Protein AF-0000000072553373 (afdb_homodimer)

Sequence (408 aa):
MIYSSAPILDRRQLHLEQRWLKSAFVNSHNTPPSVLRQEPSKDVDAAWEYLHRNGRVFLITAEEVRRLGKNPKTAVIAPEAWRMGSNKYLAIGQGQHDVYCLDRLRKFAYADYYFENKTAEVELETLRCLHMLLQTLRCKWSVNLYTAFWVEGFETAAVDFNVSRKCQVDNHVLSRHHKELFTREQFESLQAPVDARRRPADIYMIYSSAPILDRRQLHLEQRWLKSAFVNSHNTPPSVLRQEPSKDVDAAWEYLHRNGRVFLITAEEVRRLGKNPKTAVIAPEAWRMGSNKYLAIGQGQHDVYCLDRLRKFAYADYYFENKTAEVELETLRCLHMLLQTLRCKWSVNLYTAFWVEGFETAAVDFNVSRKCQVDNHVLSRHHKELFTREQFESLQAPVDARRRPADIY

Foldseek 3Di:
DPPPLQVCVVVFDKDKDKDWDDDDPDQVPPVNGDLCPDPDDPVNVVVLCLQLVQFWKAWDAQVNCVSVVHHLQQFDWDDVVLVPDGRIGIDTDPRSLLSVLVVLVVCVVVCVVNPPDDDPVSVVSNVVSVVVNVVVCVVVPDPDDWDWDDDPPDPDIDIDPGDMDTDTDGPCVSVVDPPRTDHPVNVVPDDADPPRDDDDPVVD/DPPPLQVCVVVFDKDKDKDWDDDDPDQVPPVNGDLCPDPDDPVNVVVLCLQLVQFWKFWDAQVNCVSVVHHLQQFDWDDVVLVPDGRIGIDTDPRSLLSVLVVLVVCVVVCVVNPPDDDPVSVVSNVVSVVVNVVVCVVVPDPDDWDWDDDPPDPDIDIDPGDMDTDTDGPCVSPVDPPRTDHPVNVVPDDADPPRDDDDPVVD

Nearest PDB structures (foldseek):
  7spu-assembly1_0  TM=4.217E-01  e=8.726E-01  Lederbergvirus Sf6
  5gai-assembly1_R  TM=3.209E-01  e=5.413E-01  Lederbergvirus P22
  4v4k-assembly2_Y  TM=3.561E-01  e=2.713E+00  Lederbergvirus P22
  8iy5-assembly1_R  TM=2.972E-01  e=7.944E+00  Homo sapiens
  7spu-assembly1_0  TM=4.215E-01  e=8.703E-01  Lederbergvirus Sf6

Organism: Hypocrea jecorina (strain QM6a) (NCBI:txid431241)

Secondary structure (DSSP, 8-state):
------GGGGG--EEEEEEEE---SSGGGSSSPPGGGSPS-HHHHHHHHHHHTTT-EEEE-HHHHHHTT--GGGBPBPPGGG-S-TT-EEEEEHHHHHHHHHHHHHHHHTHHHH-SS--HHHHHHHHHHHHHHHHHHHHB----EEEEEEETT-SS-EEE--EEEEEEEEHHHHHS-GGGPBPHHHHHH----TT--EE-GGG-/------GGGGG--EEEEEEEE---SSGGGSSSPPGGGSPS-HHHHHHHHHHHTTT-EEEE-HHHHHHTT--GGGBPBPPGGG-S-TT-EEEEEHHHHHHHHHHHHHHHHTHHHH-SS--HHHHHHHHHHHHHHHHHHHHB----EEEEEEETT-SS-EEE--EEEEEEEEHHHHHS-GGG-B-HHHHHH----TT--EE-GGG-

Solvent-accessible surface area (backbone atoms only — not comparable to full-atom values): 22510 Å² total; per-residue (Å²): 95,81,74,63,68,44,61,59,50,80,81,46,65,72,43,79,42,80,41,80,45,79,52,23,56,43,55,81,41,26,89,72,55,55,62,85,72,50,71,93,44,71,67,35,51,50,56,53,39,64,70,13,51,71,42,43,33,41,73,39,46,54,69,45,38,41,54,62,74,43,59,57,82,44,40,38,63,51,56,64,89,68,70,75,50,81,75,22,26,43,27,31,44,42,34,26,35,50,47,41,32,50,49,47,49,53,43,46,65,41,32,81,78,72,32,93,73,81,47,70,64,59,50,42,50,44,50,36,30,51,50,50,50,50,51,49,50,56,30,58,46,46,76,44,73,30,41,28,25,39,35,50,92,50,68,36,62,40,74,45,59,62,41,69,42,79,19,42,38,52,67,47,76,75,54,58,68,64,88,69,50,46,47,57,66,56,51,63,62,38,64,71,57,95,83,54,55,57,40,67,54,63,65,58,88,86,72,64,70,42,58,60,48,79,79,46,65,73,42,79,40,82,40,79,44,77,53,24,56,44,57,81,41,25,87,72,54,55,63,85,72,51,71,93,45,71,67,33,51,50,55,54,38,65,70,13,51,71,43,42,34,40,74,40,46,53,69,46,36,42,55,62,74,44,60,56,82,45,39,37,61,51,56,65,87,66,70,76,50,81,74,23,27,41,28,30,43,42,33,25,36,50,47,40,34,51,49,47,50,54,42,48,65,41,32,82,79,72,34,93,73,80,46,71,65,57,48,43,50,44,50,37,30,52,50,49,49,50,52,50,48,55,30,58,46,45,76,42,72,32,42,27,26,38,35,49,94,52,67,38,62,38,74,45,58,62,41,68,42,79,19,41,39,52,67,46,78,76,54,59,6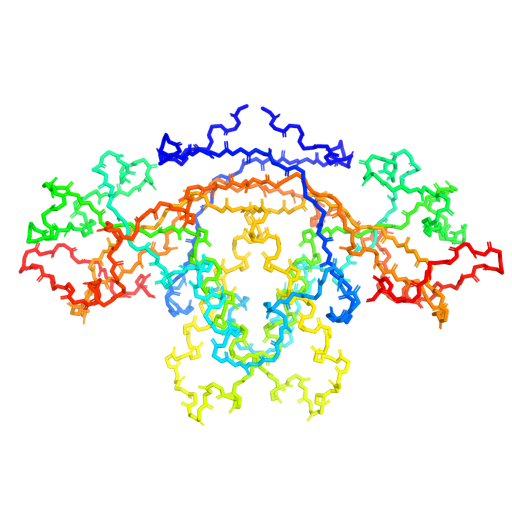9,67,88,66,50,43,48,59,66,55,52,64,64,37,66,70,56,93,83,54,56,57,39,68,53,62,66,57

Radius of gyration: 22.36 Å; Cα contacts (8 Å, |Δi|>4): 679; chains: 2; bounding box: 48×75×49 Å

InterPro domains:
  IPR021765 Mycotoxin biosynthesis protein UstYa-like [PF11807] (3-168)
  IPR021765 Mycotoxin biosynthesis protein UstYa-like [PTHR33365] (28-168)

Structure (mmCIF, N/CA/C/O backbone):
data_AF-0000000072553373-model_v1
#
loop_
_entity.id
_entity.type
_entity.pdbx_description
1 polymer 'Predicted protein'
#
loop_
_atom_site.group_PDB
_atom_site.id
_atom_site.type_symbol
_atom_site.label_atom_id
_atom_site.label_alt_id
_atom_site.label_comp_id
_atom_site.label_asym_id
_atom_site.label_entity_id
_atom_site.label_seq_id
_atom_site.pdbx_PDB_ins_code
_atom_site.Cartn_x
_atom_site.Cartn_y
_atom_site.Cartn_z
_atom_site.occupancy
_atom_site.B_iso_or_equiv
_atom_site.auth_seq_id
_atom_site.auth_comp_id
_atom_site.auth_asym_id
_atom_site.auth_atom_id
_atom_site.pdbx_PDB_model_num
ATOM 1 N N . MET A 1 1 ? 24.016 1.771 -4.105 1 21.23 1 MET A N 1
ATOM 2 C CA . MET A 1 1 ? 23.422 0.817 -5.031 1 21.23 1 MET A CA 1
ATOM 3 C C . MET A 1 1 ? 22.609 -0.238 -4.277 1 21.23 1 MET A C 1
ATOM 5 O O . MET A 1 1 ? 23.188 -1.167 -3.703 1 21.23 1 MET A O 1
ATOM 9 N N . ILE A 1 2 ? 21.656 0.068 -3.549 1 29.19 2 ILE A N 1
ATOM 10 C CA . ILE A 1 2 ? 21.031 -0.95 -2.715 1 29.19 2 ILE A CA 1
ATOM 11 C C . ILE A 1 2 ? 20.656 -2.158 -3.572 1 29.19 2 ILE A C 1
ATOM 13 O O . ILE A 1 2 ? 19.828 -2.053 -4.473 1 29.19 2 ILE A O 1
ATOM 17 N N . TYR A 1 3 ? 21.609 -2.955 -3.783 1 31.75 3 TYR A N 1
ATOM 18 C CA . TYR A 1 3 ? 21.547 -4.238 -4.469 1 31.75 3 TYR A CA 1
ATOM 19 C C . TYR A 1 3 ? 20.406 -5.09 -3.936 1 31.75 3 TYR A C 1
ATOM 21 O O . TYR A 1 3 ? 20.469 -5.586 -2.807 1 31.75 3 TYR A O 1
ATOM 29 N N . SER A 1 4 ? 19.219 -4.621 -4.039 1 37.91 4 SER A N 1
ATOM 30 C CA . SER A 1 4 ? 18.125 -5.52 -3.678 1 37.91 4 SER A CA 1
ATOM 31 C C . SER A 1 4 ? 18.328 -6.898 -4.293 1 37.91 4 SER A C 1
ATOM 33 O O . SER A 1 4 ? 18.75 -7.02 -5.445 1 37.91 4 SER A O 1
ATOM 35 N N . SER A 1 5 ? 18.609 -7.797 -3.436 1 40.22 5 SER A N 1
ATOM 36 C CA . SER A 1 5 ? 18.656 -9.227 -3.723 1 40.22 5 SER A CA 1
ATOM 37 C C . SER A 1 5 ? 17.547 -9.641 -4.676 1 40.22 5 SER A C 1
ATOM 39 O O . SER A 1 5 ? 17.297 -10.836 -4.859 1 40.22 5 SER A O 1
ATOM 41 N N . ALA A 1 6 ? 16.812 -8.695 -5.152 1 46.69 6 ALA A N 1
ATOM 42 C CA . ALA A 1 6 ? 15.773 -9.312 -5.977 1 46.69 6 ALA A CA 1
ATOM 43 C C . ALA A 1 6 ? 16.344 -9.789 -7.309 1 46.69 6 ALA A C 1
ATOM 45 O O . ALA A 1 6 ? 16.891 -9 -8.078 1 46.69 6 ALA A O 1
ATOM 46 N N . PRO A 1 7 ? 16.609 -11.078 -7.5 1 42.53 7 PRO A N 1
ATOM 47 C CA . PRO A 1 7 ? 17.172 -11.758 -8.664 1 42.53 7 PRO A CA 1
ATOM 48 C C . PRO A 1 7 ? 16.688 -11.18 -9.984 1 42.53 7 PRO A C 1
ATOM 50 O O . PRO A 1 7 ? 17.422 -11.188 -10.977 1 42.53 7 PRO A O 1
ATOM 53 N N . ILE A 1 8 ? 15.383 -10.922 -10.109 1 50.03 8 ILE A N 1
ATOM 54 C CA . ILE A 1 8 ? 14.922 -10.664 -11.469 1 50.03 8 ILE A CA 1
ATOM 55 C C . ILE A 1 8 ? 15.289 -9.242 -11.883 1 50.03 8 ILE A C 1
ATOM 57 O O . ILE A 1 8 ? 14.914 -8.781 -12.961 1 50.03 8 ILE A O 1
ATOM 61 N N . LEU A 1 9 ? 16.016 -8.609 -11.031 1 51.38 9 LEU A N 1
ATOM 62 C CA . LEU A 1 9 ? 16.391 -7.234 -11.352 1 51.38 9 LEU A CA 1
ATOM 63 C C . LEU A 1 9 ? 17.109 -7.164 -12.695 1 51.38 9 LEU A C 1
ATOM 65 O O . LEU A 1 9 ? 17.016 -6.16 -13.406 1 51.38 9 LEU A O 1
ATOM 69 N N . ASP A 1 10 ? 17.719 -8.289 -12.953 1 51.12 10 ASP A N 1
ATOM 70 C CA . ASP A 1 10 ? 18.484 -8.164 -14.188 1 51.12 10 ASP A CA 1
ATOM 71 C C . ASP A 1 10 ? 17.562 -8.008 -15.398 1 51.12 10 ASP A C 1
ATOM 73 O O . ASP A 1 10 ? 17.938 -7.398 -16.406 1 51.12 10 ASP A O 1
ATOM 77 N N . ARG A 1 11 ? 16.359 -8.539 -15.219 1 55.41 11 ARG A N 1
ATOM 78 C CA . ARG A 1 11 ? 15.461 -8.453 -16.359 1 55.41 11 ARG A CA 1
ATOM 79 C C . ARG A 1 11 ? 14.617 -7.188 -16.297 1 55.41 11 ARG A C 1
ATOM 81 O O . ARG A 1 11 ? 13.922 -6.844 -17.266 1 55.41 11 ARG A O 1
ATOM 88 N N . ARG A 1 12 ? 14.914 -6.508 -15.203 1 60.59 12 ARG A N 1
ATOM 89 C CA . ARG A 1 12 ? 14.055 -5.344 -15.031 1 60.59 12 ARG A CA 1
ATOM 90 C C . ARG A 1 12 ? 14.82 -4.051 -15.305 1 60.59 12 ARG A C 1
ATOM 92 O O . ARG A 1 12 ? 16.031 -3.988 -15.102 1 60.59 12 ARG A O 1
ATOM 99 N N . GLN A 1 13 ? 14.148 -3.27 -16.125 1 64.5 13 GLN A N 1
ATOM 100 C CA . GLN A 1 13 ? 14.656 -1.93 -16.391 1 64.5 13 GLN A CA 1
ATOM 101 C C . GLN A 1 13 ? 14.047 -0.905 -15.445 1 64.5 13 GLN A C 1
ATOM 103 O O . GLN A 1 13 ? 13.18 -0.127 -15.836 1 64.5 13 GLN A O 1
ATOM 108 N N . LEU A 1 14 ? 14.562 -0.997 -14.219 1 69.19 14 LEU A N 1
ATOM 109 C CA . LEU A 1 14 ? 14.086 -0.041 -13.227 1 69.19 14 LEU A CA 1
ATOM 110 C C . LEU A 1 14 ? 14.766 1.312 -13.398 1 69.19 14 LEU A C 1
ATOM 112 O O . LEU A 1 14 ? 15.961 1.379 -13.688 1 69.19 14 LEU A O 1
ATOM 116 N N . HIS A 1 15 ? 13.875 2.283 -13.586 1 77.5 15 HIS A N 1
ATOM 117 C CA . HIS A 1 15 ? 14.438 3.629 -13.586 1 77.5 15 HIS A CA 1
ATOM 118 C C . HIS A 1 15 ? 13.672 4.547 -12.641 1 77.5 15 HIS A C 1
ATOM 120 O O . HIS A 1 15 ? 12.531 4.25 -12.266 1 77.5 15 HIS A O 1
ATOM 126 N N . LEU A 1 16 ? 14.328 5.543 -12.195 1 83.06 16 LEU A N 1
ATOM 127 C CA . LEU A 1 16 ? 13.711 6.543 -11.328 1 83.06 16 LEU A CA 1
ATOM 128 C C . LEU A 1 16 ? 13.18 7.719 -12.141 1 83.06 16 LEU A C 1
ATOM 130 O O . LEU A 1 16 ? 13.82 8.156 -13.102 1 83.06 16 LEU A O 1
ATOM 134 N N . GLU A 1 17 ? 11.953 8.047 -11.875 1 87.25 17 GLU A N 1
ATOM 135 C CA . GLU A 1 17 ? 11.32 9.18 -12.539 1 87.25 17 GLU A CA 1
ATOM 136 C C . GLU A 1 17 ? 10.633 10.102 -11.531 1 87.25 17 GLU A C 1
ATOM 138 O O . GLU A 1 17 ? 9.992 9.633 -10.586 1 87.25 17 GLU A O 1
ATOM 143 N N . GLN A 1 18 ? 10.836 11.422 -11.781 1 88.31 18 GLN A N 1
ATOM 144 C CA . GLN A 1 18 ? 10.078 12.383 -10.992 1 88.31 18 GLN A CA 1
ATOM 145 C C . GLN A 1 18 ? 8.633 12.469 -11.461 1 88.31 18 GLN A C 1
ATOM 147 O O . GLN A 1 18 ? 8.367 12.617 -12.656 1 88.31 18 GLN A O 1
ATOM 152 N N . ARG A 1 19 ? 7.711 12.328 -10.516 1 89.19 19 ARG A N 1
ATOM 153 C CA . ARG A 1 19 ? 6.293 12.383 -10.852 1 89.19 19 ARG A CA 1
ATOM 154 C C . ARG A 1 19 ? 5.543 13.312 -9.898 1 89.19 19 ARG A C 1
ATOM 156 O O . ARG A 1 19 ? 5.844 13.352 -8.703 1 89.19 19 ARG A O 1
ATOM 163 N N . TRP A 1 20 ? 4.574 14.031 -10.508 1 89.62 20 TRP A N 1
ATOM 164 C CA . TRP A 1 20 ? 3.641 14.82 -9.711 1 89.62 20 TRP A CA 1
ATOM 165 C C . TRP A 1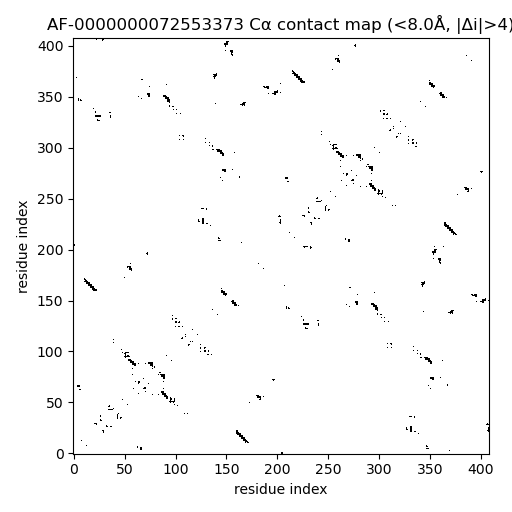 20 ? 2.387 14.023 -9.383 1 89.62 20 TRP A C 1
ATOM 167 O O . TRP A 1 20 ? 1.612 13.672 -10.281 1 89.62 20 TRP A O 1
ATOM 177 N N . LEU A 1 21 ? 2.232 13.68 -8.125 1 91.62 21 LEU A N 1
ATOM 178 C CA . LEU A 1 21 ? 1.081 12.914 -7.656 1 91.62 21 LEU A CA 1
ATOM 179 C C . LEU A 1 21 ? -0.04 13.844 -7.203 1 91.62 21 LEU A C 1
ATOM 181 O O . LEU A 1 21 ? 0.165 14.688 -6.328 1 91.62 21 LEU A O 1
ATOM 185 N N . LYS A 1 22 ? -1.215 13.664 -7.781 1 92.19 22 LYS A N 1
ATOM 186 C CA . LYS A 1 22 ? -2.375 14.5 -7.496 1 92.19 22 LYS A CA 1
ATOM 187 C C . LYS A 1 22 ? -3.404 13.75 -6.66 1 92.19 22 LYS A C 1
ATOM 189 O O . LYS A 1 22 ? -3.834 12.656 -7.027 1 92.19 22 LYS A O 1
ATOM 194 N N . SER A 1 23 ? -3.738 14.32 -5.574 1 93.44 23 SER A N 1
ATOM 195 C CA . SER A 1 23 ? -4.656 13.633 -4.664 1 93.44 23 SER A CA 1
ATOM 196 C C . SER A 1 23 ? -5.656 14.609 -4.055 1 93.44 23 SER A C 1
ATOM 198 O O . SER A 1 23 ? -5.863 14.617 -2.84 1 93.44 23 SER A O 1
ATOM 200 N N . ALA A 1 24 ? -6.246 15.406 -4.922 1 89.81 24 ALA A N 1
ATOM 201 C CA . ALA A 1 24 ? -7.312 16.281 -4.441 1 89.81 24 ALA A CA 1
ATOM 202 C C . ALA A 1 24 ? -8.406 15.477 -3.744 1 89.81 24 ALA A C 1
ATOM 204 O O . ALA A 1 24 ? -8.594 14.289 -4.02 1 89.81 24 ALA A O 1
ATOM 205 N N . PHE A 1 25 ? -9.078 16.156 -2.922 1 88.5 25 PHE A N 1
ATOM 206 C CA . PHE A 1 25 ? -10.133 15.5 -2.158 1 88.5 25 PHE A CA 1
ATOM 207 C C . PHE A 1 25 ? -11.219 14.961 -3.086 1 88.5 25 PHE A C 1
ATOM 209 O O . PHE A 1 25 ? -11.633 13.812 -2.963 1 88.5 25 PHE A O 1
ATOM 216 N N . VAL A 1 26 ? -11.586 15.82 -3.984 1 87.75 26 VAL A N 1
ATOM 217 C CA . VAL A 1 26 ? -12.578 15.414 -4.977 1 87.75 26 VAL A CA 1
ATOM 218 C C . VAL A 1 26 ? -11.883 15.078 -6.297 1 87.75 26 VAL A C 1
ATOM 220 O O . VAL A 1 26 ? -11 15.82 -6.738 1 87.75 26 VAL A O 1
ATOM 223 N N . ASN A 1 27 ? -12.328 13.945 -6.848 1 90.75 27 ASN A N 1
ATOM 224 C CA . ASN A 1 27 ? -11.664 13.469 -8.062 1 90.75 27 ASN A CA 1
ATOM 225 C C . ASN A 1 27 ? -11.734 14.508 -9.18 1 90.75 27 ASN A C 1
ATOM 227 O O . ASN A 1 27 ? -10.789 14.648 -9.953 1 90.75 27 ASN A O 1
ATOM 231 N N . SER A 1 28 ? -12.82 15.289 -9.297 1 89.75 28 SER A N 1
ATOM 232 C CA . SER A 1 28 ? -12.992 16.25 -10.375 1 89.75 28 SER A CA 1
ATOM 233 C C . SER A 1 28 ? -12 17.406 -10.25 1 89.75 28 SER A C 1
ATOM 235 O O . SER A 1 28 ? -11.789 18.156 -11.211 1 89.75 28 SER A O 1
ATOM 237 N N . HIS A 1 29 ? -11.375 17.562 -9.109 1 88.31 29 HIS A N 1
ATOM 238 C CA . HIS A 1 29 ? -10.406 18.625 -8.906 1 88.31 29 HIS A CA 1
ATOM 239 C C . HIS A 1 29 ? -9.016 18.219 -9.391 1 88.31 29 HIS A C 1
ATOM 241 O O . HIS A 1 29 ? -8.117 19.047 -9.516 1 88.31 29 HIS A O 1
ATOM 247 N N . ASN A 1 30 ? -8.914 16.875 -9.547 1 89.75 30 ASN A N 1
ATOM 248 C CA . ASN A 1 30 ? -7.703 16.453 -10.234 1 89.75 30 ASN A CA 1
ATOM 249 C C . ASN A 1 30 ? -7.746 16.812 -11.719 1 89.75 30 ASN A C 1
ATOM 251 O O . ASN A 1 30 ? -8.773 16.625 -12.375 1 89.75 30 ASN A O 1
ATOM 255 N N . THR A 1 31 ? -6.738 17.391 -12.219 1 86.88 31 THR A N 1
ATOM 256 C CA . THR A 1 31 ? -6.711 17.766 -13.633 1 86.88 31 THR A CA 1
ATOM 257 C C . THR A 1 31 ? -5.684 16.938 -14.391 1 86.88 31 THR A C 1
ATOM 259 O O . THR A 1 31 ? -4.48 17.188 -14.305 1 86.88 31 THR A O 1
ATOM 262 N N . PRO A 1 32 ? -6.141 16.031 -15.234 1 90.81 32 PRO A N 1
ATOM 263 C CA . PRO A 1 32 ? -7.512 15.531 -15.367 1 90.81 32 PRO A CA 1
ATOM 264 C C . PRO A 1 32 ? -7.918 14.602 -14.227 1 90.81 32 PRO A C 1
ATOM 266 O O . PRO A 1 32 ? -7.062 14.141 -13.469 1 90.81 32 PRO A O 1
ATOM 269 N N . PRO A 1 33 ? -9.234 14.344 -14.133 1 93.44 33 PRO A N 1
ATOM 270 C CA . PRO A 1 33 ? -9.656 13.336 -13.156 1 93.44 33 PRO A CA 1
ATOM 271 C C . PRO A 1 33 ? -9.133 11.945 -13.477 1 93.44 33 PRO A C 1
ATOM 273 O O . PRO A 1 33 ? -8.891 11.625 -14.648 1 93.44 33 PRO A O 1
ATOM 276 N N . SER A 1 34 ? -8.969 11.188 -12.469 1 93.31 34 SER A N 1
ATOM 277 C CA . SER A 1 34 ? -8.477 9.828 -12.664 1 93.31 34 SER A CA 1
ATOM 278 C C . SER A 1 34 ? -9.617 8.852 -12.898 1 93.31 34 SER A C 1
ATOM 280 O O . SER A 1 34 ? -10.57 8.797 -12.109 1 93.31 34 SER A O 1
ATOM 282 N N . VAL A 1 35 ? -9.539 8.031 -13.852 1 95.06 35 VAL A N 1
ATOM 283 C CA . VAL A 1 35 ? -10.531 6.992 -14.109 1 95.06 35 VAL A CA 1
ATOM 284 C C . VAL A 1 35 ? -10.539 5.992 -12.953 1 95.06 35 VAL A C 1
ATOM 286 O O . VAL A 1 35 ? -11.586 5.43 -12.617 1 95.06 35 VAL A O 1
ATOM 289 N N . LEU A 1 36 ? -9.43 5.828 -12.289 1 95.12 36 LEU A N 1
ATOM 290 C CA . LEU A 1 36 ? -9.266 4.824 -11.242 1 95.12 36 LEU A CA 1
ATOM 291 C C . LEU A 1 36 ? -10.016 5.227 -9.977 1 95.12 36 LEU A C 1
ATOM 293 O O . LEU A 1 36 ? -10.219 4.406 -9.078 1 95.12 36 LEU A O 1
ATOM 297 N N . ARG A 1 37 ? -10.5 6.457 -9.977 1 93.31 37 ARG A N 1
ATOM 298 C CA . ARG A 1 37 ? -11.203 6.973 -8.805 1 93.31 37 ARG A CA 1
ATOM 299 C C . ARG A 1 37 ? -12.695 7.109 -9.086 1 93.31 37 ARG A C 1
ATOM 301 O O . ARG A 1 37 ? -13.453 7.598 -8.234 1 93.31 37 ARG A O 1
ATOM 308 N N . GLN A 1 38 ? -13.102 6.684 -10.266 1 94.25 38 GLN A N 1
ATOM 309 C CA . GLN A 1 38 ? -14.508 6.797 -10.625 1 94.25 38 GLN A CA 1
ATOM 310 C C . GLN A 1 38 ? -15.336 5.695 -9.977 1 94.25 38 GLN A C 1
ATOM 312 O O . GLN A 1 38 ? -14.789 4.738 -9.43 1 94.25 38 GLN A O 1
ATOM 317 N N . GLU A 1 39 ? -16.656 5.91 -10.055 1 92.62 39 GLU A N 1
ATOM 318 C CA . GLU A 1 39 ? -17.562 4.891 -9.539 1 92.62 39 GLU A CA 1
ATOM 319 C C . GLU A 1 39 ? -17.438 3.59 -10.328 1 92.62 39 GLU A C 1
ATOM 321 O O . GLU A 1 39 ? -16.984 3.598 -11.477 1 92.62 39 GLU A O 1
ATOM 326 N N . PRO A 1 40 ? -17.938 2.51 -9.656 1 95.44 40 PRO A N 1
ATOM 327 C CA . PRO A 1 40 ? -17.812 1.201 -10.305 1 95.44 40 PRO A CA 1
ATOM 328 C C . PRO A 1 40 ? -18.438 1.173 -11.695 1 95.44 40 PRO A C 1
ATOM 330 O O . PRO A 1 40 ? -19.531 1.699 -11.906 1 95.44 40 PRO A O 1
ATOM 333 N N . SER A 1 41 ? -17.766 0.657 -12.617 1 96.94 41 SER A N 1
ATOM 334 C CA . SER A 1 41 ? -18.188 0.435 -14 1 96.94 41 SER A CA 1
ATOM 335 C C . SER A 1 41 ? -17.219 -0.511 -14.719 1 96.94 41 SER A C 1
ATOM 337 O O . SER A 1 41 ? -16.141 -0.817 -14.203 1 96.94 41 SER A O 1
ATOM 339 N N . LYS A 1 42 ? -17.594 -0.95 -15.844 1 96.31 42 LYS A N 1
ATOM 340 C CA . LYS A 1 42 ? -16.75 -1.834 -16.641 1 96.31 42 LYS A CA 1
ATOM 341 C C . LYS A 1 42 ? -15.43 -1.147 -17 1 96.31 42 LYS A C 1
ATOM 343 O O . LYS A 1 42 ? -14.367 -1.775 -16.984 1 96.31 42 LYS A O 1
ATOM 348 N N . ASP A 1 43 ? -15.555 0.097 -17.281 1 96.38 43 ASP A N 1
ATOM 349 C CA . ASP A 1 43 ? -14.359 0.853 -17.672 1 96.38 43 ASP A CA 1
ATOM 350 C C . ASP A 1 43 ? -13.398 0.983 -16.484 1 96.38 43 ASP A C 1
ATOM 352 O O . ASP A 1 43 ? -12.18 0.853 -16.656 1 96.38 43 ASP A O 1
ATOM 356 N N . VAL A 1 44 ? -13.898 1.241 -15.359 1 96.56 44 VAL A N 1
ATOM 357 C CA . VAL A 1 44 ? -13.078 1.375 -14.164 1 96.56 44 VAL A CA 1
ATOM 358 C C . VAL A 1 44 ? -12.43 0.033 -13.828 1 96.56 44 VAL A C 1
ATOM 360 O O . VAL A 1 44 ? -11.234 -0.03 -13.531 1 96.56 44 VAL A O 1
ATOM 363 N N . ASP A 1 45 ? -13.219 -1.028 -13.953 1 95.69 45 ASP A N 1
ATOM 364 C CA . ASP A 1 45 ? -12.695 -2.365 -13.695 1 95.69 45 ASP A CA 1
ATOM 365 C C . ASP A 1 45 ? -11.578 -2.721 -14.68 1 95.69 45 ASP A C 1
ATOM 367 O O . ASP A 1 45 ? -10.555 -3.289 -14.289 1 95.69 45 ASP A O 1
ATOM 371 N N . ALA A 1 46 ? -11.75 -2.377 -15.859 1 93.69 46 ALA A N 1
ATOM 372 C CA . ALA A 1 46 ? -10.734 -2.65 -16.875 1 93.69 46 ALA A CA 1
ATOM 373 C C . ALA A 1 46 ? -9.453 -1.873 -16.594 1 93.69 46 ALA A C 1
ATOM 375 O O . ALA A 1 46 ? -8.352 -2.383 -16.812 1 93.69 46 ALA A O 1
ATOM 376 N N . ALA A 1 47 ? -9.578 -0.671 -16.172 1 93.69 47 ALA A N 1
ATOM 377 C CA . ALA A 1 47 ? -8.414 0.152 -15.859 1 93.69 47 ALA A CA 1
ATOM 378 C C . ALA A 1 47 ? -7.609 -0.451 -14.711 1 93.69 47 ALA A C 1
ATOM 380 O O . ALA A 1 47 ? -6.375 -0.493 -14.758 1 93.69 47 ALA A O 1
ATOM 381 N N . TRP A 1 48 ? -8.273 -0.91 -13.672 1 93.31 48 TRP A N 1
ATOM 382 C CA . TRP A 1 48 ? -7.602 -1.56 -12.555 1 93.31 48 TRP A CA 1
ATOM 383 C C . TRP A 1 48 ? -6.961 -2.873 -12.984 1 93.31 48 TRP A C 1
ATOM 385 O O . TRP A 1 48 ? -5.816 -3.16 -12.633 1 93.31 48 TRP A O 1
ATOM 395 N N . GLU A 1 49 ? -7.676 -3.652 -13.758 1 89.31 49 GLU A N 1
ATOM 396 C CA . GLU A 1 49 ? -7.156 -4.926 -14.242 1 89.31 49 GLU A CA 1
ATOM 397 C C . GLU A 1 49 ? -5.914 -4.723 -15.102 1 89.31 49 GLU A C 1
ATOM 399 O O . GLU A 1 49 ? -4.996 -5.547 -15.078 1 89.31 49 GLU A O 1
ATOM 404 N N . TYR A 1 50 ? -5.906 -3.707 -15.805 1 86.62 50 TYR A N 1
ATOM 405 C CA . TYR A 1 50 ? -4.738 -3.391 -16.625 1 86.62 50 TYR A CA 1
ATOM 406 C C . TYR A 1 50 ? -3.498 -3.229 -15.75 1 86.62 50 TYR A C 1
ATOM 408 O O . TYR A 1 50 ? -2.4 -3.635 -16.141 1 86.62 50 TYR A O 1
ATOM 416 N N . LEU A 1 51 ? -3.613 -2.641 -14.625 1 87.12 51 LEU A N 1
ATOM 417 C CA . LEU A 1 51 ? -2.484 -2.375 -13.734 1 87.12 51 LEU A CA 1
ATOM 418 C C . LEU A 1 51 ? -1.974 -3.664 -13.102 1 87.12 51 LEU A C 1
ATOM 420 O O . LEU A 1 51 ? -0.763 -3.865 -12.984 1 87.12 51 LEU A O 1
ATOM 424 N N . HIS A 1 52 ? -2.885 -4.547 -12.656 1 86.25 52 HIS A N 1
ATOM 425 C CA . HIS A 1 52 ? -2.402 -5.711 -11.922 1 86.25 52 HIS A CA 1
ATOM 426 C C . HIS A 1 52 ? -2.449 -6.969 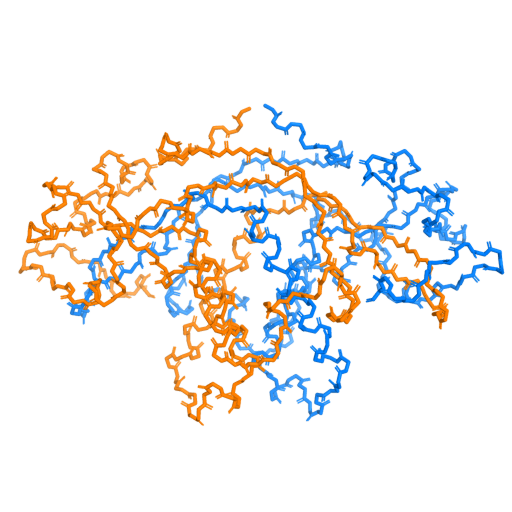-12.781 1 86.25 52 HIS A C 1
ATOM 428 O O . HIS A 1 52 ? -1.835 -7.98 -12.445 1 86.25 52 HIS A O 1
ATOM 434 N N . ARG A 1 53 ? -3.158 -6.918 -13.891 1 75.38 53 ARG A N 1
ATOM 435 C CA . ARG A 1 53 ? -3.211 -7.992 -14.875 1 75.38 53 ARG A CA 1
ATOM 436 C C . ARG A 1 53 ? -3.518 -9.328 -14.211 1 75.38 53 ARG A C 1
ATOM 438 O O . ARG A 1 53 ? -2.875 -10.344 -14.508 1 75.38 53 ARG A O 1
ATOM 445 N N . ASN A 1 54 ? -4.426 -9.32 -13.234 1 62.94 54 ASN A N 1
ATOM 446 C CA . ASN A 1 54 ? -4.914 -10.469 -12.477 1 62.94 54 ASN A CA 1
ATOM 447 C C . ASN A 1 54 ? -3.762 -11.289 -11.898 1 62.94 54 ASN A C 1
ATOM 449 O O . ASN A 1 54 ? -3.824 -12.516 -11.859 1 62.94 54 ASN A O 1
ATOM 453 N N . GLY A 1 55 ? -2.742 -10.609 -11.461 1 59.72 55 GLY A N 1
ATOM 454 C CA . GLY A 1 55 ? -1.636 -11.305 -10.82 1 59.72 55 GLY A CA 1
ATOM 455 C C . GLY A 1 55 ? -0.807 -12.133 -11.789 1 59.72 55 GLY A C 1
ATOM 456 O O . GLY A 1 55 ? -0.794 -13.359 -11.711 1 59.72 55 GLY A O 1
ATOM 457 N N . ARG A 1 56 ? -0.125 -11.484 -12.719 1 63.81 56 ARG A N 1
ATOM 458 C CA . ARG A 1 56 ? 0.561 -12.109 -13.852 1 63.81 56 ARG A CA 1
ATOM 459 C C . ARG A 1 56 ? 1.591 -13.133 -13.367 1 63.81 56 ARG A C 1
ATOM 461 O O . ARG A 1 56 ? 2.383 -12.844 -12.469 1 63.81 56 ARG A O 1
ATOM 468 N N . VAL A 1 57 ? 1.359 -14.391 -13.805 1 73.12 57 VAL A N 1
ATOM 469 C CA . VAL A 1 57 ? 2.309 -15.477 -13.57 1 73.12 57 VAL A CA 1
ATOM 470 C C . VAL A 1 57 ? 3.398 -15.445 -14.641 1 73.12 57 VAL A C 1
ATOM 472 O O . VAL A 1 57 ? 3.113 -15.227 -15.82 1 73.12 57 VAL A O 1
ATOM 475 N N . PHE A 1 58 ? 4.637 -15.43 -14.281 1 78.62 58 PHE A N 1
ATOM 476 C CA . PHE A 1 58 ? 5.73 -15.594 -15.227 1 78.62 58 PHE A CA 1
ATOM 477 C C . PHE A 1 58 ? 6.695 -16.672 -14.758 1 78.62 58 PHE A C 1
ATOM 479 O O . PHE A 1 58 ? 6.465 -17.328 -13.734 1 78.62 58 PHE A O 1
ATOM 486 N N . LEU A 1 59 ? 7.625 -17 -15.609 1 82.5 59 LEU A N 1
ATOM 487 C CA . LEU A 1 59 ? 8.516 -18.125 -15.336 1 82.5 59 LEU A CA 1
ATOM 488 C C . LEU A 1 59 ? 9.898 -17.641 -14.922 1 82.5 59 LEU A C 1
ATOM 490 O O . LEU A 1 59 ? 10.398 -16.656 -15.469 1 82.5 59 LEU A O 1
ATOM 494 N N . ILE A 1 60 ? 10.484 -18.375 -13.961 1 85.31 60 ILE A N 1
ATOM 495 C CA . ILE A 1 60 ? 11.836 -18.062 -13.508 1 85.31 60 ILE A CA 1
ATOM 496 C C . ILE A 1 60 ? 12.664 -19.344 -13.445 1 85.31 60 ILE A C 1
ATOM 498 O O . ILE A 1 60 ? 12.125 -20.453 -13.539 1 85.31 60 ILE A O 1
ATOM 502 N N . THR A 1 61 ? 13.953 -19.109 -13.344 1 87.38 61 THR A N 1
ATOM 503 C CA . THR A 1 61 ? 14.867 -20.25 -13.328 1 87.38 61 THR A CA 1
ATOM 504 C C . THR A 1 61 ? 15.039 -20.781 -11.906 1 87.38 61 THR A C 1
ATOM 506 O O . THR A 1 61 ? 14.641 -20.125 -10.938 1 87.38 61 THR A O 1
ATOM 509 N N . ALA A 1 62 ? 15.68 -21.984 -11.883 1 90.81 62 ALA A N 1
ATOM 510 C CA . ALA A 1 62 ? 15.992 -22.562 -10.578 1 90.81 62 ALA A CA 1
ATOM 511 C C . ALA A 1 62 ? 16.906 -21.625 -9.781 1 90.81 62 ALA A C 1
ATOM 513 O O . ALA A 1 62 ? 16.766 -21.5 -8.562 1 90.81 62 ALA A O 1
ATOM 514 N N . GLU A 1 63 ? 17.812 -21.047 -10.438 1 88.88 63 GLU A N 1
ATOM 515 C CA . GLU A 1 63 ? 18.734 -20.125 -9.773 1 88.88 63 GLU A CA 1
ATOM 516 C C . GLU A 1 63 ? 17.984 -18.922 -9.188 1 88.88 63 GLU A C 1
ATOM 518 O O . GLU A 1 63 ? 18.297 -18.5 -8.07 1 88.88 63 GLU A O 1
ATOM 523 N N . GLU A 1 64 ? 17.016 -18.469 -9.867 1 84.69 64 GLU A N 1
ATOM 524 C CA . GLU A 1 64 ? 16.219 -17.344 -9.375 1 84.69 64 GLU A CA 1
ATOM 525 C C . GLU A 1 64 ? 15.375 -17.75 -8.164 1 84.69 64 GLU A C 1
ATOM 527 O O . GLU A 1 64 ? 15.219 -16.969 -7.223 1 84.69 64 GLU A O 1
ATOM 532 N N . VAL A 1 65 ? 14.859 -18.938 -8.172 1 89.25 65 VAL A N 1
ATOM 533 C CA . VAL A 1 65 ? 14.125 -19.453 -7.023 1 89.25 65 VAL A CA 1
ATOM 534 C C . VAL A 1 65 ? 15.031 -19.5 -5.797 1 89.25 65 VAL A C 1
ATOM 536 O O . VAL A 1 65 ? 14.633 -19.062 -4.711 1 89.25 65 VAL A O 1
ATOM 539 N N . ARG A 1 66 ? 16.266 -19.906 -5.992 1 89.44 66 ARG A N 1
ATOM 540 C CA . ARG A 1 66 ? 17.234 -19.984 -4.898 1 89.44 66 ARG A CA 1
ATOM 541 C C . ARG A 1 66 ? 17.578 -18.594 -4.375 1 89.44 66 ARG A C 1
ATOM 543 O O . ARG A 1 66 ? 17.734 -18.406 -3.166 1 89.44 66 ARG A O 1
ATOM 550 N N . ARG A 1 67 ? 17.594 -17.703 -5.207 1 83.69 67 ARG A N 1
ATOM 551 C CA . ARG A 1 67 ? 17.922 -16.344 -4.816 1 83.69 67 ARG A CA 1
ATOM 552 C C . ARG A 1 67 ? 16.812 -15.734 -3.965 1 83.69 67 ARG A C 1
ATOM 554 O O . ARG A 1 67 ? 17.047 -14.797 -3.201 1 83.69 67 ARG A O 1
ATOM 561 N N . LEU A 1 68 ? 15.648 -16.281 -4.121 1 83 68 LEU A N 1
ATOM 562 C CA . LEU A 1 68 ? 14.531 -15.844 -3.297 1 83 68 LEU A CA 1
ATOM 563 C C . LEU A 1 68 ? 14.562 -16.516 -1.932 1 83 68 LEU A C 1
ATOM 565 O O . LEU A 1 68 ? 13.727 -16.219 -1.068 1 83 68 LEU A O 1
ATOM 569 N N . GLY A 1 69 ? 15.539 -17.406 -1.771 1 84.25 69 GLY A N 1
ATOM 570 C CA . GLY A 1 69 ? 15.625 -18.141 -0.523 1 84.25 69 GLY A CA 1
ATOM 571 C C . GLY A 1 69 ? 14.695 -19.344 -0.477 1 84.25 69 GLY A C 1
ATOM 572 O O . GLY A 1 69 ? 14.312 -19.797 0.603 1 84.25 69 GLY A O 1
ATOM 573 N N . LYS A 1 70 ? 14.297 -19.75 -1.63 1 88.19 70 LYS A N 1
ATOM 574 C CA . LYS A 1 70 ? 13.367 -20.875 -1.706 1 88.19 70 LYS A CA 1
ATOM 575 C C . LYS A 1 70 ? 14.023 -22.094 -2.342 1 88.19 70 LYS A C 1
ATOM 577 O O . LYS A 1 70 ? 15.102 -21.984 -2.938 1 88.19 70 LYS A O 1
ATOM 582 N N . ASN A 1 71 ? 13.414 -23.234 -2.119 1 90.94 71 ASN A N 1
ATOM 583 C CA . ASN A 1 71 ? 13.914 -24.5 -2.631 1 90.94 71 ASN A CA 1
ATOM 584 C C . ASN A 1 71 ? 13.227 -24.891 -3.939 1 90.94 71 ASN A C 1
ATOM 586 O O . ASN A 1 71 ? 12.031 -25.172 -3.957 1 90.94 71 ASN A O 1
ATOM 590 N N . PRO A 1 72 ? 13.961 -24.969 -5.02 1 92.12 72 PRO A N 1
ATOM 591 C CA . PRO A 1 72 ? 13.352 -25.359 -6.297 1 92.12 72 PRO A CA 1
ATOM 592 C C . PRO A 1 72 ? 12.688 -26.719 -6.246 1 92.12 72 PRO A C 1
ATOM 594 O O . PRO A 1 72 ? 11.773 -27 -7.027 1 92.12 72 PRO A O 1
ATOM 597 N N . LYS A 1 73 ? 13.07 -27.531 -5.344 1 89.69 73 LYS A N 1
ATOM 598 C CA . LYS A 1 73 ? 12.516 -28.891 -5.262 1 89.69 73 LYS A CA 1
ATOM 599 C C . LYS A 1 73 ? 11.055 -28.859 -4.824 1 89.69 73 LYS A C 1
ATOM 601 O O . LYS A 1 73 ? 10.32 -29.828 -5.043 1 89.69 73 LYS A O 1
ATOM 606 N N . THR A 1 74 ? 10.672 -27.797 -4.219 1 89.44 74 THR A N 1
ATOM 607 C CA . THR A 1 74 ? 9.297 -27.734 -3.721 1 89.44 74 THR A CA 1
ATOM 608 C C . THR A 1 74 ? 8.492 -26.703 -4.508 1 89.44 74 THR A C 1
ATOM 610 O O . THR A 1 74 ? 7.301 -26.516 -4.242 1 89.44 74 THR A O 1
ATOM 613 N N . ALA A 1 75 ? 9.117 -26.047 -5.422 1 91.38 75 ALA A N 1
ATOM 614 C CA . ALA A 1 75 ? 8.422 -25.062 -6.242 1 91.38 75 ALA A CA 1
ATOM 615 C C . ALA A 1 75 ? 7.746 -25.719 -7.441 1 91.38 75 ALA A C 1
ATOM 617 O O . ALA A 1 75 ? 8.18 -26.781 -7.906 1 91.38 75 ALA A O 1
ATOM 618 N N . VAL A 1 76 ? 6.715 -25.078 -7.898 1 90.19 76 VAL A N 1
ATOM 619 C CA . VAL A 1 76 ? 5.945 -25.641 -9.008 1 90.19 76 VAL A CA 1
ATOM 620 C C . VAL A 1 76 ? 6.656 -25.359 -10.328 1 90.19 76 VAL A C 1
ATOM 622 O O . VAL A 1 76 ? 7 -24.219 -10.617 1 90.19 76 VAL A O 1
ATOM 625 N N . ILE A 1 77 ? 6.805 -26.422 -11.07 1 86.25 77 ILE A N 1
ATOM 626 C CA . ILE A 1 77 ? 7.426 -26.344 -12.383 1 86.25 77 ILE A CA 1
ATOM 627 C C . ILE A 1 77 ? 6.348 -26.203 -13.461 1 86.25 77 ILE A C 1
ATOM 629 O O . ILE A 1 77 ? 5.32 -26.891 -13.398 1 86.25 77 ILE A O 1
ATOM 633 N N . ALA A 1 78 ? 6.605 -25.312 -14.398 1 83.12 78 ALA A N 1
ATOM 634 C CA . ALA A 1 78 ? 5.684 -25.172 -15.523 1 83.12 78 ALA A CA 1
ATOM 635 C C . ALA A 1 78 ? 5.656 -26.453 -16.359 1 83.12 78 ALA A C 1
ATOM 637 O O . ALA A 1 78 ? 6.695 -27.078 -16.594 1 83.12 78 ALA A O 1
ATOM 638 N N . PRO A 1 79 ? 4.398 -26.781 -16.719 1 81.44 79 PRO A N 1
ATOM 639 C CA . PRO A 1 79 ? 4.328 -27.953 -17.594 1 81.44 79 PRO A CA 1
ATOM 640 C C . PRO A 1 79 ? 5.074 -27.766 -18.906 1 81.44 79 PRO A C 1
ATOM 642 O O . PRO A 1 79 ? 5.078 -26.656 -19.469 1 81.44 79 PRO A O 1
ATOM 645 N N . GLU A 1 80 ? 5.645 -28.859 -19.328 1 78.12 80 GLU A N 1
ATOM 646 C CA . GLU A 1 80 ? 6.328 -28.812 -20.609 1 78.12 80 GLU A CA 1
ATOM 647 C C . GLU A 1 80 ? 5.371 -28.406 -21.734 1 78.12 80 GLU A C 1
ATOM 649 O O . GLU A 1 80 ? 5.773 -27.766 -22.703 1 78.12 80 GLU A O 1
ATOM 654 N N . ALA A 1 81 ? 4.176 -28.688 -21.484 1 75.81 81 ALA A N 1
ATOM 655 C CA . ALA A 1 81 ? 3.152 -28.406 -22.484 1 75.81 81 ALA A CA 1
ATOM 656 C C . ALA A 1 81 ? 3 -26.906 -22.703 1 75.81 81 ALA A C 1
ATOM 658 O O . ALA A 1 81 ? 2.477 -26.469 -23.734 1 75.81 81 ALA A O 1
ATOM 659 N N . TRP A 1 82 ? 3.547 -26.172 -21.703 1 72.44 82 TRP A N 1
ATOM 660 C CA . TRP A 1 82 ? 3.439 -24.719 -21.844 1 72.44 82 TRP A CA 1
ATOM 661 C C . TRP A 1 82 ? 4.531 -24.172 -22.766 1 72.44 82 TRP A C 1
ATOM 663 O O . TRP A 1 82 ? 4.473 -23.031 -23.203 1 72.44 82 TRP A O 1
ATOM 673 N N . ARG A 1 83 ? 5.41 -25.016 -23.234 1 66.75 83 ARG A N 1
ATOM 674 C CA . ARG A 1 83 ? 6.461 -24.75 -24.219 1 66.75 83 ARG A CA 1
ATOM 675 C C . ARG A 1 83 ? 7.246 -23.5 -23.844 1 66.75 83 ARG A C 1
ATOM 677 O O . ARG A 1 83 ? 7.535 -22.672 -24.719 1 66.75 83 ARG A O 1
ATOM 684 N N . MET A 1 84 ? 7.469 -23.328 -22.516 1 66.25 84 MET A N 1
ATOM 685 C CA . MET A 1 84 ? 8.211 -22.156 -22.062 1 66.25 84 MET A CA 1
ATOM 686 C C . MET A 1 84 ? 9.594 -22.547 -21.562 1 66.25 84 MET A C 1
ATOM 688 O O . MET A 1 84 ? 10.25 -21.766 -20.875 1 66.25 84 MET A O 1
ATOM 692 N N . GLY A 1 85 ? 10.008 -23.656 -21.953 1 67.56 85 GLY A N 1
ATOM 693 C CA . GLY A 1 85 ? 11.289 -24.172 -21.5 1 67.56 85 GLY A CA 1
ATOM 694 C C . GLY A 1 85 ? 11.156 -25.188 -20.375 1 67.56 85 GLY A C 1
ATOM 695 O O . GLY A 1 85 ? 10.109 -25.281 -19.734 1 67.56 85 GLY A O 1
ATOM 696 N N . SER A 1 86 ? 12.258 -25.969 -20.328 1 78.5 86 SER A N 1
ATOM 697 C CA . SER A 1 86 ? 12.281 -26.984 -19.297 1 78.5 86 SER A CA 1
ATOM 698 C C . SER A 1 86 ? 12.789 -26.422 -17.969 1 78.5 86 SER A C 1
ATOM 700 O O . SER A 1 86 ? 13.586 -25.484 -17.953 1 78.5 86 SER A O 1
ATOM 702 N N . ASN A 1 87 ? 12.234 -26.875 -16.891 1 86.12 87 ASN A N 1
ATOM 703 C CA . ASN A 1 87 ? 12.68 -26.562 -15.547 1 86.12 87 ASN A CA 1
ATOM 704 C C . ASN A 1 87 ? 12.484 -25.094 -15.211 1 86.12 87 ASN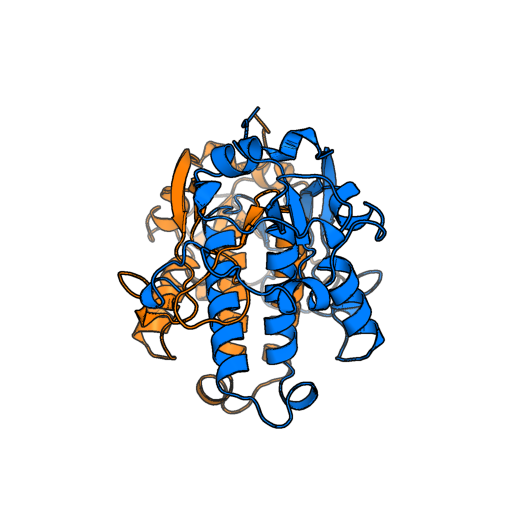 A C 1
ATOM 706 O O . ASN A 1 87 ? 13.391 -24.438 -14.688 1 86.12 87 ASN A O 1
ATOM 710 N N . LYS A 1 88 ? 11.406 -24.609 -15.664 1 88.06 88 LYS A N 1
ATOM 711 C CA . LYS A 1 88 ? 11.008 -23.25 -15.305 1 88.06 88 LYS A CA 1
ATOM 712 C C . LYS A 1 88 ? 9.906 -23.266 -14.242 1 88.06 88 LYS A C 1
ATOM 714 O O . LYS A 1 88 ? 9.039 -24.141 -14.258 1 88.06 88 LYS A O 1
ATOM 719 N N . TYR A 1 89 ? 10.031 -22.281 -13.414 1 89 89 TYR A N 1
ATOM 720 C CA . TYR A 1 89 ? 9.18 -22.25 -12.234 1 89 89 TYR A CA 1
ATOM 721 C C . TYR A 1 89 ? 8.203 -21.078 -12.289 1 89 89 TYR A C 1
ATOM 723 O O . TYR A 1 89 ? 8.547 -20 -12.805 1 89 89 TYR A O 1
ATOM 731 N N . LEU A 1 90 ? 7.059 -21.312 -11.734 1 87.88 90 LEU A N 1
ATOM 732 C CA . LEU A 1 90 ? 6.035 -20.266 -11.75 1 87.88 90 LEU A CA 1
ATOM 733 C C . LEU A 1 90 ? 6.324 -19.219 -10.688 1 87.88 90 LEU A C 1
ATOM 735 O O . LEU A 1 90 ? 6.656 -19.547 -9.547 1 87.88 90 LEU A O 1
ATOM 739 N N . ALA A 1 91 ? 6.195 -17.984 -11.094 1 87.44 91 ALA A N 1
ATOM 740 C CA . ALA A 1 91 ? 6.387 -16.859 -10.18 1 87.44 91 ALA A CA 1
ATOM 741 C C . ALA A 1 91 ? 5.34 -15.773 -10.422 1 87.44 91 ALA A C 1
ATOM 743 O O . ALA A 1 91 ? 4.793 -15.664 -11.516 1 87.44 91 ALA A O 1
ATOM 744 N N . ILE A 1 92 ? 5.047 -15.062 -9.414 1 87.06 92 ILE A N 1
ATOM 745 C CA . ILE A 1 92 ? 4.137 -13.922 -9.43 1 87.06 92 ILE A CA 1
ATOM 746 C C . ILE A 1 92 ? 4.855 -12.672 -8.922 1 87.06 92 ILE A C 1
ATOM 748 O O . ILE A 1 92 ? 5.598 -12.734 -7.938 1 87.06 92 ILE A O 1
ATOM 752 N N . GLY A 1 93 ? 4.574 -11.578 -9.602 1 86.38 93 GLY A N 1
ATOM 753 C CA . GLY A 1 93 ? 5.168 -10.336 -9.148 1 86.38 93 GLY A CA 1
ATOM 754 C C . GLY A 1 93 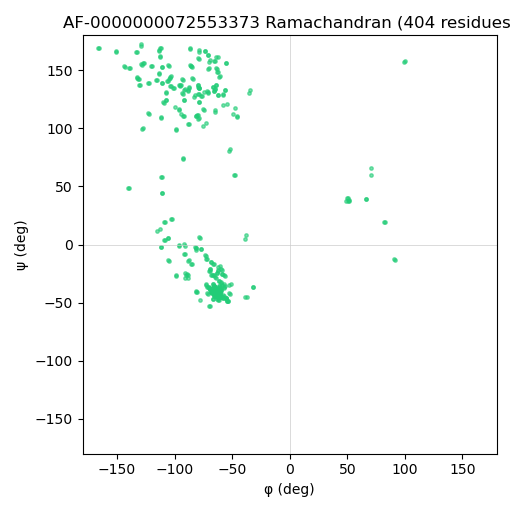? 4.434 -9.719 -7.969 1 86.38 93 GLY A C 1
ATOM 755 O O . GLY A 1 93 ? 3.207 -9.602 -7.984 1 86.38 93 GLY A O 1
ATOM 756 N N . GLN A 1 94 ? 5.195 -9.312 -7.07 1 89.31 94 GLN A N 1
ATOM 757 C CA . GLN A 1 94 ? 4.586 -8.727 -5.879 1 89.31 94 GLN A CA 1
ATOM 758 C C . GLN A 1 94 ? 3.92 -7.391 -6.199 1 89.31 94 GLN A C 1
ATOM 760 O O . GLN A 1 94 ? 2.879 -7.059 -5.633 1 89.31 94 GLN A O 1
ATOM 765 N N . GLY A 1 95 ? 4.562 -6.562 -7.031 1 87.88 95 GLY A N 1
ATOM 766 C CA . GLY A 1 95 ? 3.957 -5.285 -7.387 1 87.88 95 GLY A CA 1
ATOM 767 C C . GLY A 1 95 ? 2.564 -5.43 -7.973 1 87.88 95 GLY A C 1
ATOM 768 O O . GLY A 1 95 ? 1.64 -4.723 -7.57 1 87.88 95 GLY A O 1
ATOM 769 N N . GLN A 1 96 ? 2.445 -6.32 -8.875 1 87.69 96 GLN A N 1
ATOM 770 C CA . GLN A 1 96 ? 1.137 -6.586 -9.469 1 87.69 96 GLN A CA 1
ATOM 771 C C . GLN A 1 96 ? 0.162 -7.125 -8.422 1 87.69 96 GLN A C 1
ATOM 773 O O . GLN A 1 96 ? -1.011 -6.742 -8.406 1 87.69 96 GLN A O 1
ATOM 778 N N . HIS A 1 97 ? 0.648 -7.98 -7.664 1 90.69 97 HIS A N 1
ATOM 779 C CA . HIS A 1 97 ? -0.21 -8.562 -6.637 1 90.69 97 HIS A CA 1
ATOM 780 C C . HIS A 1 97 ? -0.671 -7.508 -5.641 1 90.69 97 HIS A C 1
ATOM 782 O O . HIS A 1 97 ? -1.812 -7.547 -5.172 1 90.69 97 HIS A O 1
ATOM 788 N N . ASP A 1 98 ? 0.222 -6.613 -5.281 1 93.94 98 ASP A N 1
ATOM 789 C CA . ASP A 1 98 ? -0.165 -5.523 -4.387 1 93.94 98 ASP A CA 1
ATOM 790 C C . ASP A 1 98 ? -1.349 -4.742 -4.953 1 93.94 98 ASP A C 1
ATOM 792 O O . ASP A 1 98 ? -2.305 -4.445 -4.234 1 93.94 98 ASP A O 1
ATOM 796 N N . VAL A 1 99 ? -1.264 -4.434 -6.199 1 93.25 99 VAL A N 1
ATOM 797 C CA . VAL A 1 99 ? -2.336 -3.668 -6.824 1 93.25 99 VAL A CA 1
ATOM 798 C C . VAL A 1 99 ? -3.594 -4.527 -6.93 1 93.25 99 VAL A C 1
ATOM 800 O O . VAL A 1 99 ? -4.711 -4.023 -6.785 1 93.25 99 VAL A O 1
ATOM 803 N N . TYR A 1 100 ? -3.453 -5.777 -7.23 1 92.44 100 TYR A N 1
ATOM 804 C CA . TYR A 1 100 ? -4.574 -6.707 -7.211 1 92.44 100 TYR A CA 1
ATOM 805 C C . TYR A 1 100 ? -5.277 -6.684 -5.859 1 92.44 100 TYR A C 1
ATOM 807 O O . TYR A 1 100 ? -6.508 -6.605 -5.793 1 92.44 100 TYR A O 1
ATOM 815 N N . CYS A 1 101 ? -4.508 -6.777 -4.84 1 95 101 CYS A N 1
ATOM 816 C CA . CYS A 1 101 ? -5.055 -6.75 -3.49 1 95 101 CYS A CA 1
ATOM 817 C C . CYS A 1 101 ? -5.789 -5.438 -3.227 1 95 101 CYS A C 1
ATOM 819 O O . CYS A 1 101 ? -6.867 -5.434 -2.633 1 95 101 CYS A O 1
ATOM 821 N N . LEU A 1 102 ? -5.176 -4.359 -3.617 1 96.25 102 LEU A N 1
ATOM 822 C CA . LEU A 1 102 ? -5.836 -3.072 -3.414 1 96.25 102 LEU A CA 1
ATOM 823 C C . LEU A 1 102 ? -7.148 -3.006 -4.188 1 96.25 102 LEU A C 1
ATOM 825 O O . LEU A 1 102 ? -8.133 -2.443 -3.701 1 96.25 102 LEU A O 1
ATOM 829 N N . ASP A 1 103 ? -7.152 -3.557 -5.363 1 94.88 103 ASP A N 1
ATOM 830 C CA . ASP A 1 103 ? -8.375 -3.619 -6.152 1 94.88 103 ASP A CA 1
ATOM 831 C C . ASP A 1 103 ? -9.453 -4.441 -5.438 1 94.88 103 ASP A C 1
ATOM 833 O O . ASP A 1 103 ? -10.641 -4.121 -5.516 1 94.88 103 ASP A O 1
ATOM 837 N N . ARG A 1 104 ? -9.07 -5.465 -4.805 1 92.5 104 ARG A N 1
ATOM 838 C CA . ARG A 1 104 ? -10.031 -6.242 -4.027 1 92.5 104 ARG A CA 1
ATOM 839 C C . ARG A 1 104 ? -10.641 -5.402 -2.912 1 92.5 104 ARG A C 1
ATOM 841 O O . ARG A 1 104 ? -11.852 -5.473 -2.666 1 92.5 104 ARG A O 1
ATOM 848 N N . LEU A 1 105 ? -9.852 -4.633 -2.275 1 93.62 105 LEU A N 1
ATOM 849 C CA . LEU A 1 105 ? -10.359 -3.76 -1.226 1 93.62 105 LEU A CA 1
ATOM 850 C C . LEU A 1 105 ? -11.305 -2.707 -1.805 1 93.62 105 LEU A C 1
ATOM 852 O O . LEU A 1 105 ? -12.32 -2.375 -1.194 1 93.62 105 LEU A O 1
ATOM 856 N N . ARG A 1 106 ? -10.891 -2.158 -2.959 1 94.44 106 ARG A N 1
ATOM 857 C CA . ARG A 1 106 ? -11.781 -1.224 -3.645 1 94.44 106 ARG A CA 1
ATOM 858 C C . ARG A 1 106 ? -13.156 -1.842 -3.879 1 94.44 106 ARG A C 1
ATOM 860 O O . ARG A 1 106 ? -14.18 -1.225 -3.578 1 94.44 106 ARG A O 1
ATOM 867 N N . LYS A 1 107 ? -13.148 -3.027 -4.387 1 92.44 107 LYS A N 1
ATOM 868 C CA . LYS A 1 107 ? -14.406 -3.691 -4.688 1 92.44 107 LYS A CA 1
ATOM 869 C C . LYS A 1 107 ? -15.195 -3.982 -3.414 1 92.44 107 LYS A C 1
ATOM 871 O O . LYS A 1 107 ? -16.422 -3.926 -3.412 1 92.44 107 LYS A O 1
ATOM 876 N N . PHE A 1 108 ? -14.477 -4.281 -2.438 1 87.31 108 PHE A N 1
ATOM 877 C CA . PHE A 1 108 ? -15.133 -4.531 -1.158 1 87.31 108 PHE A CA 1
ATOM 878 C C . PHE A 1 108 ? -15.789 -3.264 -0.626 1 87.31 108 PHE A C 1
ATOM 880 O O . PHE A 1 108 ? -16.844 -3.322 -0.001 1 87.31 108 PHE A O 1
ATOM 887 N N . ALA A 1 109 ? -15.156 -2.09 -0.851 1 84.38 109 ALA A N 1
ATOM 888 C CA . ALA A 1 109 ? -15.727 -0.807 -0.446 1 84.38 109 ALA A CA 1
ATOM 889 C C . ALA A 1 109 ? -17.031 -0.533 -1.175 1 84.38 109 ALA A C 1
ATOM 891 O O . ALA A 1 109 ? -17.875 0.233 -0.692 1 84.38 109 ALA A O 1
ATOM 892 N N . TYR A 1 110 ? -17.188 -1.145 -2.346 1 87.88 110 TYR A N 1
ATOM 893 C CA . TYR A 1 110 ? -18.422 -1.064 -3.131 1 87.88 110 TYR A CA 1
ATOM 894 C C . TYR A 1 110 ? -19.141 -2.406 -3.154 1 87.88 110 TYR A C 1
ATOM 896 O O . TYR A 1 110 ? -19.562 -2.875 -4.215 1 87.88 110 TYR A O 1
ATOM 904 N N . ALA A 1 111 ? -19.234 -3.035 -2.018 1 84.06 111 ALA A N 1
ATOM 905 C CA . ALA A 1 111 ? -19.703 -4.414 -1.908 1 84.06 111 ALA A CA 1
ATOM 906 C C . ALA A 1 111 ? -21.094 -4.566 -2.516 1 84.06 111 ALA A C 1
ATOM 908 O O . ALA A 1 111 ? -21.391 -5.594 -3.129 1 84.06 111 ALA A O 1
ATOM 909 N N . ASP A 1 112 ? -21.969 -3.609 -2.379 1 84.31 112 ASP A N 1
ATOM 910 C CA . ASP A 1 112 ? -23.328 -3.695 -2.904 1 84.31 112 ASP A CA 1
ATOM 911 C C . ASP A 1 112 ? -23.312 -3.834 -4.426 1 84.31 112 ASP A C 1
ATOM 913 O O . ASP A 1 112 ? -24.203 -4.477 -5 1 84.31 112 ASP A O 1
ATOM 917 N N . TYR A 1 113 ? -22.344 -3.25 -4.969 1 90 113 TYR A N 1
ATOM 918 C CA . TYR A 1 113 ? -22.234 -3.303 -6.422 1 90 113 TYR A CA 1
ATOM 919 C C . TYR A 1 113 ? -21.609 -4.617 -6.875 1 90 113 TYR A C 1
ATOM 921 O O . TYR A 1 113 ? -22.078 -5.234 -7.84 1 90 113 TYR A O 1
ATOM 929 N N . TYR A 1 114 ? -20.609 -5.102 -6.168 1 91.38 114 TYR A N 1
ATOM 930 C CA . TYR A 1 114 ? -19.781 -6.184 -6.684 1 91.38 114 TYR A CA 1
ATOM 931 C C . TYR A 1 114 ? -20.219 -7.527 -6.105 1 91.38 114 TYR A C 1
ATOM 933 O O . TYR A 1 114 ? -19.953 -8.578 -6.695 1 91.38 114 TYR A O 1
ATOM 941 N N . PHE A 1 115 ? -20.766 -7.402 -4.953 1 85.25 115 PHE A N 1
ATOM 942 C CA . PHE A 1 115 ? -21.047 -8.68 -4.305 1 85.25 115 PHE A CA 1
ATOM 943 C C . PHE A 1 115 ? -22.531 -8.805 -3.971 1 85.25 115 PHE A C 1
ATOM 945 O O . PHE A 1 115 ? -23.125 -7.887 -3.408 1 85.25 115 PHE A O 1
ATOM 952 N N . GLU A 1 116 ? -23.266 -9.633 -4.539 1 77.88 116 GLU A N 1
ATOM 953 C CA . GLU A 1 116 ? -24.641 -9.914 -4.125 1 77.88 116 GLU A CA 1
ATOM 954 C C . GLU A 1 116 ? -24.672 -10.648 -2.785 1 77.88 116 GLU A C 1
ATOM 956 O O . GLU A 1 116 ? -25.422 -10.258 -1.878 1 77.88 116 GLU A O 1
ATOM 961 N N . ASN A 1 117 ? -23.922 -11.734 -2.725 1 77.81 117 ASN A N 1
ATOM 962 C CA . ASN A 1 117 ? -23.719 -12.508 -1.508 1 77.81 117 ASN A CA 1
ATOM 963 C C . ASN A 1 117 ? -22.234 -12.742 -1.241 1 77.81 117 ASN A C 1
ATOM 965 O O . ASN A 1 117 ? -21.609 -13.625 -1.847 1 77.81 117 ASN A O 1
ATOM 969 N N . LYS A 1 118 ? -21.766 -11.914 -0.375 1 76.81 118 LYS A N 1
ATOM 970 C CA . LYS A 1 118 ? -20.344 -12.078 -0.032 1 76.81 118 LYS A CA 1
ATOM 971 C C . LYS A 1 118 ? -20.109 -13.414 0.664 1 76.81 118 LYS A C 1
ATOM 973 O O . LYS A 1 118 ? -20.641 -13.664 1.742 1 76.81 118 LYS A O 1
ATOM 978 N N . THR A 1 119 ? -19.328 -14.25 -0.032 1 82.19 119 THR A N 1
ATOM 979 C CA . THR A 1 119 ? -19 -15.531 0.571 1 82.19 119 THR A CA 1
ATOM 980 C C . THR A 1 119 ? -17.875 -15.375 1.604 1 82.19 119 THR A C 1
ATOM 982 O O . THR A 1 119 ? -17.172 -14.359 1.613 1 82.19 119 THR A O 1
ATOM 985 N N . ALA A 1 120 ? -17.781 -16.328 2.461 1 82.5 120 ALA A N 1
ATOM 986 C CA . ALA A 1 120 ? -16.719 -16.344 3.465 1 82.5 120 ALA A CA 1
ATOM 987 C C . ALA A 1 120 ? -15.336 -16.359 2.809 1 82.5 120 ALA A C 1
ATOM 989 O O . ALA A 1 120 ? -14.398 -15.734 3.316 1 82.5 120 ALA A O 1
ATOM 990 N N . GLU A 1 121 ? -15.219 -16.938 1.729 1 83.81 121 GLU A N 1
ATOM 991 C CA . GLU A 1 121 ? -13.945 -17.031 1.017 1 83.81 121 GLU A CA 1
ATOM 992 C C . GLU A 1 121 ? -13.5 -15.656 0.512 1 83.81 121 GLU A C 1
ATOM 994 O O . GLU A 1 121 ? -12.32 -15.305 0.616 1 83.81 121 GLU A O 1
ATOM 999 N N . VAL A 1 122 ? -14.438 -14.938 0.013 1 83.12 122 VAL A N 1
ATOM 1000 C CA . VAL A 1 122 ? -14.141 -13.602 -0.493 1 83.12 122 VAL A CA 1
ATOM 1001 C C . VAL A 1 122 ? -13.672 -12.703 0.653 1 83.12 122 VAL A C 1
ATOM 1003 O O . VAL A 1 122 ? -12.727 -11.93 0.496 1 83.12 122 VAL A O 1
ATOM 1006 N N . GLU A 1 123 ? -14.32 -12.922 1.688 1 84.38 123 GLU A N 1
ATOM 1007 C CA . GLU A 1 123 ? -13.945 -12.133 2.857 1 84.38 123 GLU A CA 1
ATOM 1008 C C . GLU A 1 123 ? -12.547 -12.492 3.344 1 84.38 123 GLU A C 1
ATOM 1010 O O . GLU A 1 123 ? -11.734 -11.609 3.615 1 84.38 123 GLU A O 1
ATOM 1015 N N . LEU A 1 124 ? -12.297 -13.766 3.455 1 86.44 124 LEU A N 1
ATOM 1016 C CA . LEU A 1 124 ? -10.992 -14.234 3.92 1 86.44 124 LEU A CA 1
ATOM 1017 C C . LEU A 1 124 ? -9.883 -13.766 2.984 1 86.44 124 LEU A C 1
ATOM 1019 O O . LEU A 1 124 ? -8.82 -13.336 3.439 1 86.44 124 LEU A O 1
ATOM 1023 N N . GLU A 1 125 ? -10.133 -13.828 1.753 1 88.12 125 GLU A N 1
ATOM 1024 C CA . GLU A 1 125 ? -9.148 -13.383 0.771 1 88.12 125 GLU A CA 1
ATOM 1025 C C . GLU A 1 125 ? -8.883 -11.883 0.898 1 88.12 125 GLU A C 1
ATOM 1027 O O . GLU A 1 125 ? -7.73 -11.445 0.835 1 88.12 125 GLU A O 1
ATOM 1032 N N . THR A 1 126 ? -9.938 -11.172 1.045 1 88.5 126 THR A N 1
ATOM 1033 C CA . THR A 1 126 ? -9.805 -9.719 1.156 1 88.5 126 THR A CA 1
ATOM 1034 C C . THR A 1 126 ? -9.023 -9.344 2.408 1 88.5 126 THR A C 1
ATOM 1036 O O . THR A 1 126 ? -8.172 -8.453 2.367 1 88.5 126 THR A O 1
ATOM 1039 N N . LEU A 1 127 ? -9.281 -10.062 3.455 1 87.44 127 LEU A N 1
ATOM 1040 C CA . LEU A 1 127 ? -8.578 -9.789 4.703 1 87.44 127 LEU A CA 1
ATOM 1041 C C . LEU A 1 127 ? -7.102 -10.164 4.59 1 87.44 127 LEU A C 1
ATOM 1043 O O . LEU A 1 127 ? -6.242 -9.492 5.164 1 87.44 127 LEU A O 1
ATOM 1047 N N . ARG A 1 128 ? -6.82 -11.219 3.936 1 93.12 128 ARG A N 1
ATOM 1048 C CA . ARG A 1 128 ? -5.426 -11.547 3.666 1 93.12 128 ARG A CA 1
ATOM 1049 C C . ARG A 1 128 ? -4.75 -10.453 2.852 1 93.12 128 ARG A C 1
ATOM 1051 O O . ARG A 1 128 ? -3.617 -10.062 3.139 1 93.12 128 ARG A O 1
ATOM 1058 N N . CYS A 1 129 ? -5.508 -10 1.847 1 94.88 129 CYS A N 1
ATOM 1059 C CA . CYS A 1 129 ? -4.996 -8.914 1.02 1 94.88 129 CYS A CA 1
ATOM 1060 C C . CYS A 1 129 ? -4.676 -7.691 1.867 1 94.88 129 CYS A C 1
ATOM 1062 O O . CYS A 1 129 ? -3.627 -7.066 1.69 1 94.88 129 CYS A O 1
ATOM 1064 N N . LEU A 1 130 ? -5.566 -7.398 2.754 1 95.69 130 LEU A N 1
ATOM 1065 C CA . LEU A 1 130 ? -5.355 -6.273 3.658 1 95.69 130 LEU A CA 1
ATOM 1066 C C . LEU A 1 130 ? -4.07 -6.453 4.457 1 95.69 130 LEU A C 1
ATOM 1068 O O . LEU A 1 130 ? -3.258 -5.531 4.555 1 95.69 130 LEU A O 1
ATOM 1072 N N . HIS A 1 131 ? -3.885 -7.566 4.961 1 95.62 131 HIS A N 1
ATOM 1073 C CA . HIS A 1 131 ? -2.707 -7.887 5.758 1 95.62 131 HIS A CA 1
ATOM 1074 C C . HIS A 1 131 ? -1.434 -7.789 4.922 1 95.62 131 HIS A C 1
ATOM 1076 O O . HIS A 1 131 ? -0.428 -7.238 5.379 1 95.62 131 HIS A O 1
ATOM 1082 N N . MET A 1 132 ? -1.467 -8.305 3.777 1 96 132 MET A N 1
ATOM 1083 C CA . MET A 1 132 ? -0.292 -8.289 2.91 1 96 132 MET A CA 1
ATOM 1084 C C . MET A 1 132 ? 0.074 -6.863 2.512 1 96 132 MET A C 1
ATOM 1086 O O . MET A 1 132 ? 1.253 -6.508 2.467 1 96 132 MET A O 1
ATOM 1090 N N . LEU A 1 133 ? -0.948 -6.043 2.23 1 97.19 133 LEU A N 1
ATOM 1091 C CA . LEU A 1 133 ? -0.684 -4.645 1.915 1 97.19 133 LEU A CA 1
ATOM 1092 C C . LEU A 1 133 ? -0.053 -3.93 3.105 1 97.19 133 LEU A C 1
ATOM 1094 O O . LEU A 1 133 ? 0.857 -3.115 2.934 1 97.19 133 LEU A O 1
ATOM 1098 N N . LEU A 1 134 ? -0.544 -4.227 4.316 1 96.12 134 LEU A N 1
ATOM 1099 C CA . LEU A 1 134 ? 0.059 -3.648 5.516 1 96.12 134 LEU A CA 1
ATOM 1100 C C . LEU A 1 134 ? 1.531 -4.035 5.621 1 96.12 134 LEU A C 1
ATOM 1102 O O . LEU A 1 134 ? 2.381 -3.182 5.887 1 96.12 134 LEU A O 1
ATOM 1106 N N . GLN A 1 135 ? 1.838 -5.258 5.395 1 94.56 135 GLN A N 1
ATOM 1107 C CA . GLN A 1 135 ? 3.221 -5.719 5.449 1 94.56 135 GLN A CA 1
ATOM 1108 C C . GLN A 1 135 ? 4.074 -5.016 4.395 1 94.56 135 GLN A C 1
ATOM 1110 O O . GLN A 1 135 ? 5.227 -4.66 4.656 1 94.56 135 GLN A O 1
ATOM 1115 N N . THR A 1 136 ? 3.523 -4.844 3.213 1 94.69 136 THR A N 1
ATOM 1116 C CA . THR A 1 136 ? 4.242 -4.156 2.146 1 94.69 136 THR A CA 1
ATOM 1117 C C . THR A 1 136 ? 4.547 -2.715 2.543 1 94.69 136 THR A C 1
ATOM 1119 O O . THR A 1 136 ? 5.684 -2.254 2.406 1 94.69 136 THR A O 1
ATOM 1122 N N . LEU A 1 137 ? 3.545 -1.996 3.062 1 93.88 137 LEU A N 1
ATOM 1123 C CA . LEU A 1 137 ? 3.717 -0.597 3.438 1 93.88 137 LEU A CA 1
ATOM 1124 C C . LEU A 1 137 ? 4.695 -0.462 4.602 1 93.88 137 LEU A C 1
ATOM 1126 O O . LEU A 1 137 ? 5.488 0.482 4.645 1 93.88 137 LEU A O 1
ATOM 1130 N N . ARG A 1 138 ? 4.68 -1.397 5.527 1 90.31 138 ARG A N 1
ATOM 1131 C CA . ARG A 1 138 ? 5.605 -1.359 6.656 1 90.31 138 ARG A CA 1
ATOM 1132 C C . ARG A 1 138 ? 7.027 -1.685 6.207 1 90.31 138 ARG A C 1
ATOM 1134 O O . ARG A 1 138 ? 7.992 -1.146 6.75 1 90.31 138 ARG A O 1
ATOM 1141 N N . CYS A 1 139 ? 7.141 -2.572 5.277 1 91.81 139 CYS A N 1
ATOM 1142 C CA . CYS A 1 139 ? 8.453 -2.975 4.793 1 91.81 139 CYS A CA 1
ATOM 1143 C C . CYS A 1 139 ? 9.078 -1.88 3.936 1 91.81 139 CYS A C 1
ATOM 1145 O O . CYS A 1 139 ? 10.297 -1.704 3.934 1 91.81 139 CYS A O 1
ATOM 1147 N N . LYS A 1 140 ? 8.273 -1.175 3.193 1 88.31 140 LYS A N 1
ATOM 1148 C CA . LYS A 1 140 ? 8.719 -0.068 2.354 1 88.31 140 LYS A CA 1
ATOM 1149 C C . LYS A 1 140 ? 8.219 1.269 2.891 1 88.31 140 LYS A C 1
ATOM 1151 O O . LYS A 1 140 ? 7.602 2.045 2.158 1 88.31 140 LYS A O 1
ATOM 1156 N N . TRP A 1 141 ? 8.578 1.525 4.078 1 87.25 141 TRP A N 1
ATOM 1157 C CA . TRP A 1 141 ? 8.078 2.705 4.773 1 87.25 141 TRP A CA 1
ATOM 1158 C C . TRP A 1 141 ? 8.516 3.982 4.066 1 87.25 141 TRP A C 1
ATOM 1160 O O . TRP A 1 141 ? 9.703 4.172 3.793 1 87.25 141 TRP A O 1
ATOM 1170 N N . SER A 1 142 ? 7.57 4.797 3.812 1 85.5 142 SER A N 1
ATOM 1171 C CA . SER A 1 142 ? 7.898 6.051 3.141 1 85.5 142 SER A CA 1
ATOM 1172 C C . SER A 1 142 ? 8.453 7.074 4.125 1 85.5 142 SER A C 1
ATOM 1174 O O . SER A 1 142 ? 7.879 7.297 5.191 1 85.5 142 SER A O 1
ATOM 1176 N N . VAL A 1 143 ? 9.508 7.754 3.686 1 81.88 143 VAL A N 1
ATOM 1177 C CA . VAL A 1 143 ? 10.094 8.797 4.52 1 81.88 143 VAL A CA 1
ATOM 1178 C C . VAL A 1 143 ? 9.719 10.172 3.967 1 81.88 143 VAL A C 1
ATOM 1180 O O . VAL A 1 143 ? 10.195 11.195 4.461 1 81.88 143 VAL A O 1
ATOM 1183 N N . ASN A 1 144 ? 8.883 10.148 2.961 1 84.94 144 ASN A N 1
ATOM 1184 C CA . ASN A 1 144 ? 8.414 11.406 2.391 1 84.94 144 ASN A CA 1
ATOM 1185 C C . ASN A 1 144 ? 7.457 12.133 3.336 1 84.94 144 ASN A C 1
ATOM 1187 O O . ASN A 1 144 ? 6.934 11.531 4.273 1 84.94 144 ASN A O 1
ATOM 1191 N N . LEU A 1 145 ? 7.301 13.43 3.012 1 87.31 145 LEU A N 1
ATOM 1192 C CA . LEU A 1 145 ? 6.465 14.258 3.881 1 87.31 145 LEU A CA 1
ATOM 1193 C C . LEU A 1 145 ? 5.391 14.977 3.074 1 87.31 145 LEU A C 1
ATOM 1195 O O . LEU A 1 145 ? 5.543 15.18 1.867 1 87.31 145 LEU A O 1
ATOM 1199 N N . TYR A 1 146 ? 4.379 15.297 3.785 1 90.62 146 TYR A N 1
ATOM 1200 C CA . TYR A 1 146 ? 3.383 16.266 3.346 1 90.62 146 TYR A CA 1
ATOM 1201 C C . TYR A 1 146 ? 3.461 17.547 4.176 1 90.62 146 TYR A C 1
ATOM 1203 O O . TYR A 1 146 ? 3.895 17.516 5.328 1 90.62 146 TYR A O 1
ATOM 1211 N N . THR A 1 147 ? 3.072 18.609 3.592 1 91.19 147 THR A N 1
ATOM 1212 C CA . THR A 1 147 ? 2.961 19.859 4.328 1 91.19 147 THR A CA 1
ATOM 1213 C C . THR A 1 147 ? 1.499 20.297 4.457 1 91.19 147 THR A C 1
ATOM 1215 O O . THR A 1 147 ? 0.62 19.703 3.824 1 91.19 147 THR A O 1
ATOM 1218 N N . ALA A 1 148 ? 1.308 21.281 5.293 1 91.44 148 ALA A N 1
ATOM 1219 C CA . ALA A 1 148 ? -0.027 21.844 5.441 1 91.44 148 ALA A CA 1
ATOM 1220 C C . ALA A 1 148 ? -0.115 23.219 4.762 1 91.44 148 ALA A C 1
ATOM 1222 O O . ALA A 1 148 ? 0.897 23.906 4.598 1 91.44 148 ALA A O 1
ATOM 1223 N N . PHE A 1 149 ? -1.316 23.578 4.367 1 91.19 149 PHE A N 1
ATOM 1224 C CA . PHE A 1 149 ? -1.556 24.875 3.74 1 91.19 149 PHE A CA 1
ATOM 1225 C C . PHE A 1 149 ? -2.975 25.359 4.016 1 91.19 149 PHE A C 1
ATOM 1227 O O . PHE A 1 149 ? -3.797 24.609 4.547 1 91.19 149 PHE A O 1
ATOM 1234 N N . TRP A 1 150 ? -3.191 26.578 3.742 1 91.94 150 TRP A N 1
ATOM 1235 C CA . TRP A 1 150 ? -4.516 27.172 3.881 1 91.94 150 TRP A CA 1
ATOM 1236 C C . TRP A 1 150 ? -5.262 27.156 2.553 1 91.94 150 TRP A C 1
ATOM 1238 O O . TRP A 1 150 ? -4.676 27.422 1.499 1 91.94 150 TRP A O 1
ATOM 1248 N N . VAL A 1 151 ? -6.496 26.812 2.631 1 90.31 151 VAL A N 1
ATOM 1249 C CA . VAL A 1 151 ? -7.332 26.75 1.437 1 90.31 151 VAL A CA 1
ATOM 1250 C C . VAL A 1 151 ? -8.445 27.797 1.531 1 90.31 151 VAL A C 1
ATOM 1252 O O . VAL A 1 151 ? -9.031 27.984 2.602 1 90.31 151 VAL A O 1
ATOM 1255 N N . GLU A 1 152 ? -8.695 28.375 0.387 1 90.38 152 GLU A N 1
ATOM 1256 C CA . GLU A 1 152 ? -9.797 29.328 0.348 1 90.38 152 GLU A CA 1
ATOM 1257 C C . GLU A 1 152 ? -11.109 28.688 0.785 1 90.38 152 GLU A C 1
ATOM 1259 O O . GLU A 1 152 ? -11.445 27.594 0.333 1 90.38 152 GLU A O 1
ATOM 1264 N N . GLY A 1 153 ? -11.758 29.391 1.758 1 87.94 153 GLY A N 1
ATOM 1265 C CA . GLY A 1 153 ? -13.055 28.906 2.213 1 87.94 153 GLY A CA 1
ATOM 1266 C C . GLY A 1 153 ? -12.961 27.969 3.391 1 87.94 153 GLY A C 1
ATOM 1267 O O . GLY A 1 153 ? -13.969 27.609 4 1 87.94 153 GLY A O 1
ATOM 1268 N N . PHE A 1 154 ? -11.758 27.516 3.646 1 87.19 154 PHE A N 1
ATOM 1269 C CA . PHE A 1 154 ? -11.578 26.625 4.789 1 87.19 154 PHE A CA 1
ATOM 1270 C C . PHE A 1 154 ? -11.203 27.406 6.035 1 87.19 154 PHE A C 1
ATOM 1272 O O . PHE A 1 154 ? -10.414 28.359 5.965 1 87.19 154 PHE A O 1
ATOM 1279 N N . GLU A 1 155 ? -11.711 27.016 7.141 1 84.19 155 GLU A N 1
ATOM 1280 C CA . GLU A 1 155 ? -11.383 27.672 8.406 1 84.19 155 GLU A CA 1
ATOM 1281 C C . GLU A 1 155 ? -10.148 27.047 9.039 1 84.19 155 GLU A C 1
ATOM 1283 O O . GLU A 1 155 ? -9.453 27.688 9.828 1 84.19 155 GLU A O 1
ATOM 1288 N N . THR A 1 156 ? -9.938 25.766 8.68 1 86.75 156 THR A N 1
ATOM 1289 C CA . THR A 1 156 ? -8.805 25.047 9.258 1 86.75 156 THR A CA 1
ATOM 1290 C C . THR A 1 156 ? -7.77 24.719 8.188 1 86.75 156 THR A C 1
ATOM 1292 O O . THR A 1 156 ? -8.023 24.891 6.996 1 86.75 156 THR A O 1
ATOM 1295 N N . ALA A 1 157 ? -6.609 24.312 8.633 1 89.75 157 ALA A N 1
ATOM 1296 C CA . ALA A 1 157 ? -5.535 23.938 7.715 1 89.75 157 ALA A CA 1
ATOM 1297 C C . ALA A 1 157 ? -5.855 22.625 7 1 89.75 157 ALA A C 1
ATOM 1299 O O . ALA A 1 157 ? -6.645 21.828 7.492 1 89.75 157 ALA A O 1
ATOM 1300 N N . ALA A 1 158 ? -5.32 22.516 5.824 1 89.5 158 ALA A N 1
ATOM 1301 C CA . ALA A 1 158 ? -5.426 21.297 5.039 1 89.5 158 ALA A CA 1
ATOM 1302 C C . ALA A 1 158 ? -4.047 20.719 4.738 1 89.5 158 ALA A C 1
ATOM 1304 O O . ALA A 1 158 ? -3.047 21.438 4.758 1 89.5 158 ALA A O 1
ATOM 1305 N N . VAL A 1 159 ? -4.051 19.438 4.547 1 90.31 159 VAL A N 1
ATOM 1306 C CA . VAL A 1 159 ? -2.799 18.797 4.145 1 90.31 159 VAL A CA 1
ATOM 1307 C C . VAL A 1 159 ? -2.666 18.844 2.625 1 90.31 159 VAL A C 1
ATOM 1309 O O . VAL A 1 159 ? -3.633 18.594 1.903 1 90.31 159 VAL A O 1
ATOM 1312 N N . ASP A 1 160 ? -1.497 19.203 2.168 1 91.38 160 ASP A N 1
ATOM 1313 C CA . ASP A 1 160 ? -1.221 19.219 0.734 1 91.38 160 ASP A CA 1
ATOM 1314 C C . ASP A 1 160 ? -0.729 17.844 0.258 1 91.38 160 ASP A C 1
ATOM 1316 O O . ASP A 1 160 ? 0.457 17.531 0.376 1 91.38 160 ASP A O 1
ATOM 1320 N N . PHE A 1 161 ? -1.668 17.156 -0.392 1 91.88 161 PHE A N 1
ATOM 1321 C CA . PHE A 1 161 ? -1.332 15.82 -0.841 1 91.88 161 PHE A CA 1
ATOM 1322 C C . PHE A 1 161 ? -0.884 15.828 -2.299 1 91.88 161 PHE A C 1
ATOM 1324 O O . PHE A 1 161 ? -0.622 14.773 -2.881 1 91.88 161 PHE A O 1
ATOM 1331 N N . ASN A 1 162 ? -0.875 17 -2.895 1 90.38 162 ASN A N 1
ATOM 1332 C CA . ASN A 1 162 ? -0.223 17.156 -4.191 1 90.38 162 ASN A CA 1
ATOM 1333 C C . ASN A 1 162 ? 1.287 17.312 -4.043 1 90.38 162 ASN A C 1
ATOM 1335 O O . ASN A 1 162 ? 1.761 18.328 -3.521 1 90.38 162 ASN A O 1
ATOM 1339 N N . VAL A 1 163 ? 1.956 16.312 -4.496 1 90.19 163 VAL A N 1
ATOM 1340 C CA . VAL A 1 163 ? 3.379 16.281 -4.176 1 90.19 163 VAL A CA 1
ATOM 1341 C C . VAL A 1 163 ? 4.168 15.719 -5.355 1 90.19 163 VAL A C 1
ATOM 1343 O O . VAL A 1 163 ? 3.635 14.945 -6.152 1 90.19 163 VAL A O 1
ATOM 1346 N N . SER A 1 164 ? 5.422 16.156 -5.406 1 88.12 164 SER A N 1
ATOM 1347 C CA . SER A 1 164 ? 6.371 15.539 -6.32 1 88.12 164 SER A CA 1
ATOM 1348 C C . SER A 1 164 ? 7.125 14.398 -5.645 1 88.12 164 SER A C 1
ATOM 1350 O O . SER A 1 164 ? 7.512 14.508 -4.477 1 88.12 164 SER A O 1
ATOM 1352 N N . ARG A 1 165 ? 7.203 13.289 -6.352 1 89.5 165 ARG A N 1
ATOM 1353 C CA . ARG A 1 165 ? 7.938 12.133 -5.84 1 89.5 165 ARG A CA 1
ATOM 1354 C C . ARG A 1 165 ? 8.875 11.562 -6.898 1 89.5 165 ARG A C 1
ATOM 1356 O O . ARG A 1 165 ? 8.57 11.609 -8.094 1 89.5 165 ARG A O 1
ATOM 1363 N N . LYS A 1 166 ? 10.062 11.094 -6.414 1 87.12 166 LYS A N 1
ATOM 1364 C CA . LYS A 1 166 ? 10.867 10.211 -7.254 1 87.12 166 LYS A CA 1
ATOM 1365 C C . LYS A 1 166 ? 10.359 8.773 -7.191 1 87.12 166 LYS A C 1
ATOM 1367 O O . LYS A 1 166 ? 10.445 8.125 -6.148 1 87.12 166 LYS A O 1
ATOM 1372 N N . CYS A 1 167 ? 9.812 8.328 -8.273 1 90 167 CYS A N 1
ATOM 1373 C CA . CYS A 1 167 ? 9.156 7.027 -8.312 1 90 167 CYS A CA 1
ATOM 1374 C C . CYS A 1 167 ? 10.031 5.996 -9.016 1 90 167 CYS A C 1
ATOM 1376 O O . CYS A 1 167 ? 10.727 6.32 -9.984 1 90 167 CYS A O 1
ATOM 1378 N N . GLN A 1 168 ? 10.07 4.82 -8.406 1 82.88 168 GLN A N 1
ATOM 1379 C CA . GLN A 1 168 ? 10.648 3.674 -9.094 1 82.88 168 GLN A CA 1
ATOM 1380 C C . GLN A 1 168 ? 9.664 3.076 -10.094 1 82.88 168 GLN A C 1
ATOM 1382 O O . GLN A 1 168 ? 8.625 2.533 -9.703 1 82.88 168 GLN A O 1
ATOM 1387 N N . VAL A 1 169 ? 9.977 3.287 -11.352 1 70.56 169 VAL A N 1
ATOM 1388 C CA . VAL A 1 169 ? 9.062 2.883 -12.414 1 70.56 169 VAL A CA 1
ATOM 1389 C C . VAL A 1 169 ? 9.648 1.706 -13.188 1 70.56 169 VAL A C 1
ATOM 1391 O O . VAL A 1 169 ? 10.859 1.659 -13.43 1 70.56 169 VAL A O 1
ATOM 1394 N N . ASP A 1 170 ? 8.891 0.653 -13.203 1 65.94 170 ASP A N 1
ATOM 1395 C CA . ASP A 1 170 ? 9.258 -0.419 -14.117 1 65.94 170 ASP A CA 1
ATOM 1396 C C . ASP A 1 170 ? 8.422 -0.359 -15.398 1 65.94 170 ASP A C 1
ATOM 1398 O O . ASP A 1 170 ? 7.262 -0.781 -15.406 1 65.94 170 ASP A O 1
ATOM 1402 N N . ASN A 1 171 ? 9.016 0.196 -16.406 1 59.25 171 ASN A N 1
ATOM 1403 C CA . ASN A 1 171 ? 8.305 0.346 -17.672 1 59.25 171 ASN A CA 1
ATOM 1404 C C . ASN A 1 171 ? 7.93 -1.008 -18.266 1 59.25 171 ASN A C 1
ATOM 1406 O O . ASN A 1 171 ? 7 -1.1 -19.062 1 59.25 171 ASN A O 1
ATOM 1410 N N . HIS A 1 172 ? 8.617 -1.979 -17.859 1 58.28 172 HIS A N 1
ATOM 1411 C CA . HIS A 1 172 ? 8.398 -3.264 -18.516 1 58.28 172 HIS A CA 1
ATOM 1412 C C . HIS A 1 172 ? 7.316 -4.07 -17.812 1 58.28 172 HIS A C 1
ATOM 1414 O O . HIS A 1 172 ? 6.754 -5.004 -18.375 1 58.28 172 HIS A O 1
ATOM 1420 N N . VAL A 1 173 ? 7.223 -3.746 -16.578 1 57.56 173 VAL A N 1
ATOM 1421 C CA . VAL A 1 173 ? 6.301 -4.602 -15.844 1 57.56 173 VAL A CA 1
ATOM 1422 C C . VAL A 1 173 ? 4.953 -4.648 -16.562 1 57.56 173 VAL A C 1
ATOM 1424 O O . VAL A 1 173 ? 4.367 -5.723 -16.734 1 57.56 173 VAL A O 1
ATOM 1427 N N . LEU A 1 174 ? 4.57 -3.389 -17.031 1 57.62 174 LEU A N 1
ATOM 1428 C CA . LEU A 1 174 ? 3.254 -3.354 -17.656 1 57.62 174 LEU A CA 1
ATOM 1429 C C . LEU A 1 174 ? 3.355 -3.604 -19.156 1 57.62 174 LEU A C 1
ATOM 1431 O O . LEU A 1 174 ? 2.371 -3.986 -19.797 1 57.62 174 LEU A O 1
ATOM 1435 N N . SER A 1 175 ? 4.539 -3.289 -19.688 1 52.5 175 SER A N 1
ATOM 1436 C CA . SER A 1 175 ? 4.664 -3.398 -21.141 1 52.5 175 SER A CA 1
ATOM 1437 C C . SER A 1 175 ? 4.906 -4.844 -21.562 1 52.5 175 SER A C 1
ATOM 1439 O O . SER A 1 175 ? 4.695 -5.195 -22.734 1 52.5 175 SER A O 1
ATOM 1441 N N . ARG A 1 176 ? 5.723 -5.492 -20.812 1 49.53 176 ARG A N 1
ATOM 1442 C CA . ARG A 1 176 ? 6.113 -6.777 -21.391 1 49.53 176 ARG A CA 1
ATOM 1443 C C . ARG A 1 176 ? 4.895 -7.566 -21.859 1 49.53 176 ARG A C 1
ATOM 1445 O O . ARG A 1 176 ? 3.889 -7.641 -21.156 1 49.53 176 ARG A O 1
ATOM 1452 N N . HIS A 1 177 ? 4.852 -7.691 -23.109 1 46.41 177 HIS A N 1
ATOM 1453 C CA . HIS A 1 177 ? 3.941 -8.375 -24.016 1 46.41 177 HIS A CA 1
ATOM 1454 C C . HIS A 1 177 ? 3.43 -9.68 -23.406 1 46.41 177 HIS A C 1
ATOM 1456 O O . HIS A 1 177 ? 4.133 -10.32 -22.625 1 46.41 177 HIS A O 1
ATOM 1462 N N . HIS A 1 178 ? 2.066 -9.859 -23.453 1 48.47 178 HIS A N 1
ATOM 1463 C CA . HIS A 1 178 ? 0.98 -10.82 -23.266 1 48.47 178 HIS A CA 1
ATOM 1464 C C . HIS A 1 178 ? 1.423 -12.234 -23.625 1 48.47 178 HIS A C 1
ATOM 1466 O O . HIS A 1 178 ? 0.91 -13.203 -23.062 1 48.47 178 HIS A O 1
ATOM 1472 N N . LYS A 1 179 ? 2.252 -12.211 -24.656 1 47.62 179 LYS A N 1
ATOM 1473 C CA . LYS A 1 179 ? 2.293 -13.547 -25.25 1 47.62 179 LYS A CA 1
ATOM 1474 C C . LYS A 1 179 ? 2.83 -14.57 -24.25 1 47.62 179 LYS A C 1
ATOM 1476 O O . LYS A 1 179 ? 2.701 -15.781 -24.453 1 47.62 179 LYS A O 1
ATOM 1481 N N . GLU A 1 180 ? 3.482 -14.086 -23.281 1 51.5 180 GLU A N 1
ATOM 1482 C CA . GLU A 1 180 ? 4.133 -15.078 -22.422 1 51.5 180 GLU A CA 1
ATOM 1483 C C . GLU A 1 180 ? 3.514 -15.102 -21.031 1 51.5 180 GLU A C 1
ATOM 1485 O O . GLU A 1 180 ? 4.129 -15.586 -20.078 1 51.5 180 GLU A O 1
ATOM 1490 N N . LEU A 1 181 ? 2.367 -14.453 -20.938 1 56.72 181 LEU A N 1
ATOM 1491 C CA . LEU A 1 181 ? 1.799 -14.352 -19.594 1 56.72 181 LEU A CA 1
ATOM 1492 C C . LEU A 1 181 ? 0.714 -15.398 -19.391 1 56.72 181 LEU A C 1
ATOM 1494 O O . LEU A 1 181 ? -0.061 -15.688 -20.297 1 56.72 181 LEU A O 1
ATOM 1498 N N . PHE A 1 182 ? 1.023 -16.219 -18.438 1 65.06 182 PHE A N 1
ATOM 1499 C CA . PHE A 1 182 ? 0.015 -17.219 -18.094 1 65.06 182 PHE A CA 1
ATOM 1500 C C . PHE A 1 182 ? -1.127 -16.578 -17.312 1 65.06 182 PHE A C 1
ATOM 1502 O O . PHE A 1 182 ? -0.9 -15.688 -16.484 1 65.06 182 PHE A O 1
ATOM 1509 N N . THR A 1 183 ? -2.273 -16.953 -17.859 1 66.44 183 THR A N 1
ATOM 1510 C CA . THR A 1 183 ? -3.496 -16.453 -17.234 1 66.44 183 THR A CA 1
ATOM 1511 C C . THR A 1 183 ? -3.725 -17.078 -15.875 1 66.44 183 THR A C 1
ATOM 1513 O O . THR A 1 183 ? -3.111 -18.109 -15.547 1 66.44 183 THR A O 1
ATOM 1516 N N . ARG A 1 184 ? -4.465 -16.453 -15.094 1 71.81 184 ARG A N 1
ATOM 1517 C CA . ARG A 1 184 ? -4.93 -17.031 -13.836 1 71.81 184 ARG A CA 1
ATOM 1518 C C . ARG A 1 184 ? -5.582 -18.391 -14.07 1 71.81 184 ARG A C 1
ATOM 1520 O O . ARG A 1 184 ? -5.406 -19.312 -13.266 1 71.81 184 ARG A O 1
ATOM 1527 N N . GLU A 1 185 ? -6.234 -18.453 -15.219 1 72.25 185 GLU A N 1
ATOM 1528 C CA . GLU A 1 185 ? -6.895 -19.719 -15.547 1 72.25 185 GLU A CA 1
ATOM 1529 C C . GLU A 1 185 ? -5.879 -20.828 -15.773 1 72.25 185 GLU A C 1
ATOM 1531 O O . GLU A 1 185 ? -6.098 -21.969 -15.352 1 72.25 185 GLU A O 1
ATOM 1536 N N . GLN A 1 186 ? -4.859 -20.5 -16.375 1 75.06 186 GLN A N 1
ATOM 1537 C CA . GLN A 1 186 ? -3.795 -21.484 -16.578 1 75.06 186 GLN A CA 1
ATOM 1538 C C . GLN A 1 186 ? -3.186 -21.922 -15.25 1 75.06 186 GLN A C 1
ATOM 1540 O O . GLN A 1 186 ? -2.959 -23.109 -15.023 1 75.06 186 GLN A O 1
ATOM 1545 N N . PHE A 1 187 ? -2.99 -21 -14.484 1 79.56 187 PHE A N 1
ATOM 1546 C CA . PHE A 1 187 ? -2.43 -21.297 -13.172 1 79.56 187 PHE A CA 1
ATOM 1547 C C . PHE A 1 187 ? -3.357 -22.219 -12.383 1 79.56 187 PHE A C 1
ATOM 1549 O O . PHE A 1 187 ? -2.918 -23.219 -11.828 1 79.56 187 PHE A O 1
ATOM 1556 N N . GLU A 1 188 ? -4.621 -21.922 -12.406 1 78.38 188 GLU A N 1
ATOM 1557 C CA . GLU A 1 188 ? -5.605 -22.656 -11.625 1 78.38 188 GLU A CA 1
ATOM 1558 C C . GLU A 1 188 ? -5.848 -24.047 -12.219 1 78.38 188 GLU A C 1
ATOM 1560 O O . GLU A 1 188 ? -6.414 -24.922 -11.555 1 78.38 188 GLU A O 1
ATOM 1565 N N . SER A 1 189 ? -5.371 -24.234 -13.398 1 80 189 SER A N 1
ATOM 1566 C CA . SER A 1 189 ? -5.59 -25.531 -14.055 1 80 189 SER A CA 1
ATOM 1567 C C . SER A 1 189 ? -4.445 -26.5 -13.773 1 80 189 SER A C 1
ATOM 1569 O O . SER A 1 189 ? -4.539 -27.688 -14.086 1 80 189 SER A O 1
ATOM 1571 N N . LEU A 1 190 ? -3.447 -25.984 -13.172 1 85.06 190 LEU A N 1
ATOM 1572 C CA . LEU A 1 190 ? -2.299 -26.844 -12.891 1 85.06 190 LEU A CA 1
ATOM 1573 C C . LEU A 1 190 ? -2.664 -27.938 -11.891 1 85.06 190 LEU A C 1
ATOM 1575 O O . LEU A 1 190 ? -3.34 -27.672 -10.891 1 85.06 190 LEU A O 1
ATOM 1579 N N . GLN A 1 191 ? -2.248 -29.203 -12.273 1 85.25 191 GLN A N 1
ATOM 1580 C CA . GLN A 1 191 ? -2.439 -30.344 -11.383 1 85.25 191 GLN A CA 1
ATOM 1581 C C . GLN A 1 191 ? -1.104 -30.859 -10.852 1 85.25 191 GLN A C 1
ATOM 1583 O O . GLN A 1 191 ? -0.119 -30.922 -11.586 1 85.25 191 GLN A O 1
ATOM 1588 N N . ALA A 1 192 ? -1.166 -31.172 -9.602 1 87 192 ALA A N 1
ATOM 1589 C CA . ALA A 1 192 ? 0.06 -31.672 -8.992 1 87 192 ALA A CA 1
ATOM 1590 C C . ALA A 1 192 ? 0.441 -33.031 -9.586 1 87 192 ALA A C 1
ATOM 1592 O O . ALA A 1 192 ? -0.412 -33.906 -9.742 1 87 192 ALA A O 1
ATOM 1593 N N . PRO A 1 193 ? 1.707 -33.156 -9.883 1 83.56 193 PRO A N 1
ATOM 1594 C CA . PRO A 1 193 ? 2.141 -34.531 -10.227 1 83.56 193 PRO A CA 1
ATOM 1595 C C . PRO A 1 193 ? 2.025 -35.5 -9.055 1 83.56 193 PRO A C 1
ATOM 1597 O O . PRO A 1 193 ? 1.943 -35.062 -7.898 1 83.56 193 PRO A O 1
ATOM 1600 N N . VAL A 1 194 ? 1.956 -36.75 -9.367 1 83.31 194 VAL A N 1
ATOM 1601 C CA . VAL A 1 194 ? 1.745 -37.781 -8.375 1 83.31 194 VAL A CA 1
ATOM 1602 C C . VAL A 1 194 ? 2.832 -37.719 -7.309 1 83.31 194 VAL A C 1
ATOM 1604 O O . VAL A 1 194 ? 2.555 -37.875 -6.117 1 83.31 194 VAL A O 1
ATOM 1607 N N . ASP A 1 195 ? 4.086 -37.344 -7.672 1 85.31 195 ASP A N 1
ATOM 1608 C CA . ASP A 1 195 ? 5.211 -37.344 -6.742 1 85.31 195 ASP A CA 1
ATOM 1609 C C . ASP A 1 195 ? 5.543 -35.938 -6.273 1 85.31 195 ASP A C 1
ATOM 1611 O O . ASP A 1 195 ? 6.648 -35.656 -5.797 1 85.31 195 ASP A O 1
ATOM 1615 N N . ALA A 1 196 ? 4.543 -35.125 -6.406 1 86.69 196 ALA A N 1
ATOM 1616 C CA . ALA A 1 196 ? 4.797 -33.719 -6.023 1 86.69 196 ALA A CA 1
ATOM 1617 C C . ALA A 1 196 ? 5.09 -33.625 -4.527 1 86.69 196 ALA A C 1
ATOM 1619 O O . ALA A 1 196 ? 4.438 -34.281 -3.713 1 86.69 196 ALA A O 1
ATOM 1620 N N . ARG A 1 197 ? 6.152 -32.875 -4.207 1 87.69 197 ARG A N 1
ATOM 1621 C CA . ARG A 1 197 ? 6.379 -32.531 -2.805 1 87.69 197 ARG A CA 1
ATOM 1622 C C . ARG A 1 197 ? 5.406 -31.453 -2.332 1 87.69 197 ARG A C 1
ATOM 1624 O O . ARG A 1 197 ? 5.43 -30.328 -2.828 1 87.69 197 ARG A O 1
ATOM 1631 N N . ARG A 1 198 ? 4.559 -31.875 -1.372 1 90.19 198 ARG A N 1
ATOM 1632 C CA . ARG A 1 198 ? 3.51 -30.984 -0.892 1 90.19 198 ARG A CA 1
ATOM 1633 C C . ARG A 1 198 ? 3.846 -30.438 0.494 1 90.19 198 ARG A C 1
ATOM 1635 O O . ARG A 1 198 ? 4.355 -31.172 1.345 1 90.19 198 ARG A O 1
ATOM 1642 N N . ARG A 1 199 ? 3.535 -29.156 0.684 1 87 199 ARG A N 1
ATOM 1643 C CA . ARG A 1 199 ? 3.693 -28.531 1.998 1 87 199 ARG A CA 1
ATOM 1644 C C . ARG A 1 199 ? 2.455 -28.766 2.859 1 87 199 ARG A C 1
ATOM 1646 O O . ARG A 1 199 ? 1.354 -28.953 2.338 1 87 199 ARG A O 1
ATOM 1653 N N . PRO A 1 200 ? 2.713 -28.734 4.207 1 86.25 200 PRO A N 1
ATOM 1654 C CA . PRO A 1 200 ? 1.554 -28.922 5.086 1 86.25 200 PRO A CA 1
ATOM 1655 C C . PRO A 1 200 ? 0.517 -27.812 4.93 1 86.25 200 PRO A C 1
ATOM 1657 O O . PRO A 1 200 ? 0.875 -26.656 4.684 1 86.25 200 PRO A O 1
ATOM 1660 N N . ALA A 1 201 ? -0.76 -28.125 5.121 1 83.5 201 ALA A N 1
ATOM 1661 C CA . ALA A 1 201 ? -1.879 -27.219 4.906 1 83.5 201 ALA A CA 1
ATOM 1662 C C . ALA A 1 201 ? -1.846 -26.062 5.898 1 83.5 201 ALA A C 1
ATOM 1664 O O . ALA A 1 201 ? -2.314 -24.953 5.598 1 83.5 201 ALA A O 1
ATOM 1665 N N . ASP A 1 202 ? -1.256 -26.266 7.039 1 80.69 202 ASP A N 1
ATOM 1666 C CA . ASP A 1 202 ? -1.31 -25.266 8.102 1 80.69 202 ASP A CA 1
ATOM 1667 C C . ASP A 1 202 ? -0.354 -24.109 7.82 1 80.69 202 ASP A C 1
ATOM 1669 O O . ASP A 1 202 ? -0.354 -23.109 8.539 1 80.69 202 ASP A O 1
ATOM 1673 N N . ILE A 1 203 ? 0.401 -24.156 6.816 1 76.88 203 ILE A N 1
ATOM 1674 C CA . ILE A 1 203 ? 1.292 -23.062 6.469 1 76.88 203 ILE A CA 1
ATOM 1675 C C . ILE A 1 203 ? 0.554 -22.062 5.582 1 76.88 203 ILE A C 1
ATOM 1677 O O . ILE A 1 203 ? 1.036 -20.938 5.355 1 76.88 203 ILE A O 1
ATOM 1681 N N . TYR A 1 204 ? -0.632 -22.578 5.09 1 80.06 204 TYR A N 1
ATOM 1682 C CA . TYR A 1 204 ? -1.377 -21.734 4.16 1 80.06 204 TYR A CA 1
ATOM 1683 C C . TYR A 1 204 ? -2.568 -21.094 4.852 1 80.06 204 TYR A C 1
ATOM 1685 O O . TYR A 1 204 ? -3.008 -20 4.453 1 80.06 204 TYR A O 1
ATOM 1693 N N . MET B 1 1 ? 23.312 4.25 -3.619 1 21.53 1 MET B N 1
ATOM 1694 C CA . MET B 1 1 ? 22.797 5.039 -2.504 1 21.53 1 MET B CA 1
ATOM 1695 C C . MET B 1 1 ? 21.594 5.871 -2.934 1 21.53 1 MET B C 1
ATOM 1697 O O . MET B 1 1 ? 21.75 6.914 -3.572 1 21.53 1 MET B O 1
ATOM 1701 N N . ILE B 1 2 ? 20.594 5.34 -3.398 1 29.17 2 ILE B N 1
ATOM 1702 C CA . ILE B 1 2 ? 19.562 6.195 -3.977 1 29.17 2 ILE B CA 1
ATOM 1703 C C . ILE B 1 2 ? 19.156 7.266 -2.967 1 29.17 2 ILE B C 1
ATOM 1705 O O . ILE B 1 2 ? 18.609 6.953 -1.907 1 29.17 2 ILE B O 1
ATOM 1709 N N . TYR B 1 3 ? 19.953 8.258 -2.914 1 31.5 3 TYR B N 1
ATOM 1710 C CA . TYR B 1 3 ? 19.797 9.484 -2.143 1 31.5 3 TYR B CA 1
ATOM 1711 C C . TYR B 1 3 ? 18.406 10.07 -2.33 1 31.5 3 TYR B C 1
ATOM 1713 O O . TYR B 1 3 ? 18.078 10.57 -3.408 1 31.5 3 TYR B O 1
ATOM 1721 N N . SER B 1 4 ? 17.406 9.359 -1.988 1 38 4 SER B N 1
ATOM 1722 C CA . SER B 1 4 ? 16.109 10.023 -2.021 1 38 4 SER B CA 1
ATOM 1723 C C . SER B 1 4 ? 16.188 11.406 -1.373 1 38 4 SER B C 1
ATOM 1725 O O . SER B 1 4 ? 16.859 11.586 -0.353 1 38 4 SER B O 1
ATOM 1727 N N . SER B 1 5 ? 16.062 12.383 -2.193 1 39.94 5 SER B N 1
ATOM 1728 C CA . SER B 1 5 ? 15.898 13.789 -1.844 1 39.94 5 SER B CA 1
ATOM 1729 C C . SER B 1 5 ? 15.016 13.961 -0.615 1 39.94 5 SER B C 1
ATOM 1731 O O . SER B 1 5 ? 14.547 15.07 -0.327 1 39.94 5 SER B O 1
ATOM 1733 N N . ALA B 1 6 ? 14.695 12.867 0.017 1 46.41 6 ALA B N 1
ATOM 1734 C CA . ALA B 1 6 ? 13.805 13.25 1.108 1 46.41 6 ALA B CA 1
ATOM 1735 C C . ALA B 1 6 ? 14.562 13.961 2.221 1 46.41 6 ALA B C 1
ATOM 1737 O O . ALA B 1 6 ? 15.523 13.422 2.77 1 46.41 6 ALA B O 1
ATOM 1738 N N . PRO B 1 7 ? 14.453 15.273 2.357 1 42.75 7 PRO B N 1
ATOM 1739 C CA . PRO B 1 7 ? 15.117 16.172 3.307 1 42.75 7 PRO B CA 1
ATOM 1740 C C . PRO B 1 7 ? 15.25 15.562 4.703 1 42.75 7 PRO B C 1
ATOM 1742 O O . PRO B 1 7 ? 16.203 15.844 5.418 1 42.75 7 PRO B O 1
ATOM 1745 N N . ILE B 1 8 ? 14.172 14.953 5.207 1 50.34 8 ILE B N 1
ATOM 1746 C CA . ILE B 1 8 ? 14.258 14.648 6.633 1 50.34 8 ILE B CA 1
ATOM 1747 C C . ILE B 1 8 ? 15.109 13.406 6.844 1 50.34 8 ILE B C 1
ATOM 1749 O O . ILE B 1 8 ? 15.242 12.922 7.969 1 50.34 8 ILE B O 1
ATOM 1753 N N . LEU B 1 9 ? 15.688 12.945 5.777 1 51.62 9 LEU B N 1
ATOM 1754 C CA . LEU B 1 9 ? 16.5 11.742 5.895 1 51.62 9 LEU B CA 1
ATOM 1755 C C . LEU B 1 9 ? 17.609 11.93 6.926 1 51.62 9 LEU B C 1
ATOM 1757 O O . LEU B 1 9 ? 18.031 10.969 7.578 1 51.62 9 LEU B O 1
ATOM 1761 N N . ASP B 1 10 ? 17.906 13.188 7.027 1 51.34 10 ASP B N 1
ATOM 1762 C CA . ASP B 1 10 ? 19.047 13.32 7.945 1 51.34 10 ASP B CA 1
ATOM 1763 C C . ASP B 1 10 ? 18.625 12.969 9.375 1 51.34 10 ASP B C 1
ATOM 1765 O O . ASP B 1 10 ? 19.453 12.539 10.18 1 51.34 10 ASP B O 1
ATOM 1769 N N . ARG B 1 11 ? 17.359 13.156 9.602 1 54.88 11 ARG B N 1
ATOM 1770 C CA . ARG B 1 11 ? 16.922 12.867 10.969 1 54.88 11 ARG B CA 1
ATOM 1771 C C . ARG B 1 11 ? 16.453 11.422 11.102 1 54.88 11 ARG B C 1
ATOM 1773 O O . ARG B 1 11 ? 16.203 10.945 12.211 1 54.88 11 ARG B O 1
ATOM 1780 N N . ARG B 1 12 ? 16.562 10.789 9.938 1 60 12 ARG B N 1
ATOM 1781 C CA . ARG B 1 12 ? 16.031 9.438 9.992 1 60 12 ARG B CA 1
ATOM 1782 C C . ARG B 1 12 ? 17.141 8.398 9.969 1 60 12 ARG B C 1
ATOM 1784 O O . ARG B 1 12 ? 18.219 8.648 9.422 1 60 12 ARG B O 1
ATOM 1791 N N . GLN B 1 13 ? 16.984 7.508 10.93 1 64.25 13 GLN B N 1
ATOM 1792 C CA . GLN B 1 13 ? 17.875 6.352 10.984 1 64.25 13 GLN B CA 1
ATOM 1793 C C . GLN B 1 13 ? 17.281 5.164 10.234 1 64.25 13 GLN B C 1
ATOM 1795 O O . GLN B 1 13 ? 16.781 4.219 10.852 1 64.25 13 GLN B O 1
ATOM 1800 N N . LEU B 1 14 ? 17.328 5.316 8.922 1 69 14 LEU B N 1
ATOM 1801 C CA . LEU B 1 14 ? 16.828 4.223 8.102 1 69 14 LEU B CA 1
ATOM 1802 C C . LEU B 1 14 ? 17.859 3.102 8 1 69 14 LEU B C 1
ATOM 1804 O O . LEU B 1 14 ? 19.062 3.361 7.895 1 69 14 LEU B O 1
ATOM 1808 N N . HIS B 1 15 ? 17.359 1.947 8.438 1 77.5 15 HIS B N 1
ATOM 1809 C CA . HIS B 1 15 ? 18.234 0.798 8.211 1 77.5 15 HIS B CA 1
ATOM 1810 C C . HIS B 1 15 ? 17.484 -0.329 7.512 1 77.5 15 HIS B C 1
ATOM 1812 O O . HIS B 1 15 ? 16.25 -0.362 7.523 1 77.5 15 HIS B O 1
ATOM 1818 N N . LEU B 1 16 ? 18.219 -1.133 6.832 1 83 16 LEU B N 1
ATOM 1819 C CA . LEU B 1 16 ? 17.656 -2.291 6.148 1 83 16 LEU B CA 1
ATOM 1820 C C . LEU B 1 16 ? 17.719 -3.531 7.035 1 83 16 LEU B C 1
ATOM 1822 O O . LEU B 1 16 ? 18.719 -3.748 7.734 1 83 16 LEU B O 1
ATOM 1826 N N . GLU B 1 17 ? 16.594 -4.172 7.148 1 87.44 17 GLU B N 1
ATOM 1827 C CA . GLU B 1 17 ? 16.5 -5.406 7.926 1 87.44 17 GLU B CA 1
ATOM 1828 C C . GLU B 1 17 ? 15.82 -6.512 7.129 1 87.44 17 GLU B C 1
ATOM 1830 O O . GLU B 1 17 ? 14.828 -6.262 6.445 1 87.44 17 GLU B O 1
ATOM 1835 N N . GLN B 1 18 ? 16.422 -7.734 7.258 1 88.5 18 GLN B N 1
ATOM 1836 C CA . GLN B 1 18 ? 15.742 -8.891 6.691 1 88.5 18 GLN B CA 1
ATOM 1837 C C . GLN B 1 18 ? 14.578 -9.336 7.574 1 88.5 18 GLN B C 1
ATOM 1839 O O . GLN B 1 18 ? 14.734 -9.5 8.781 1 88.5 18 GLN B O 1
ATOM 1844 N N . ARG B 1 19 ? 13.414 -9.461 6.945 1 89.25 19 ARG B N 1
ATOM 1845 C CA . ARG B 1 19 ? 12.227 -9.883 7.691 1 89.25 19 ARG B CA 1
ATOM 1846 C C . ARG B 1 19 ? 11.5 -11.008 6.969 1 89.25 19 ARG B C 1
ATOM 1848 O O . ARG B 1 19 ? 11.414 -11.016 5.738 1 89.25 19 ARG B O 1
ATOM 1855 N N . TRP B 1 20 ? 10.992 -11.938 7.805 1 89.88 20 TRP B N 1
ATOM 1856 C CA . TRP B 1 20 ? 10.109 -12.984 7.297 1 89.88 20 TRP B CA 1
ATOM 1857 C C . TRP B 1 20 ? 8.648 -12.562 7.395 1 89.88 20 TRP B C 1
ATOM 1859 O O . TRP B 1 20 ? 8.109 -12.414 8.492 1 89.88 20 TRP B O 1
ATOM 1869 N N . LEU B 1 21 ? 8.039 -12.328 6.266 1 91.69 21 LEU B N 1
ATOM 1870 C CA . LEU B 1 21 ? 6.641 -11.914 6.199 1 91.69 21 LEU B CA 1
ATOM 1871 C C . LEU B 1 21 ? 5.719 -13.125 6.062 1 91.69 21 LEU B C 1
ATOM 1873 O O . LEU B 1 21 ? 5.875 -13.93 5.137 1 91.69 21 LEU B O 1
ATOM 1877 N N . LYS B 1 22 ? 4.773 -13.234 6.965 1 92.19 22 LYS B N 1
ATOM 1878 C CA . LYS B 1 22 ? 3.84 -14.359 7.004 1 92.19 22 LYS B CA 1
ATOM 1879 C C . LYS B 1 22 ? 2.449 -13.938 6.543 1 92.19 22 LYS B C 1
ATOM 1881 O O . LYS B 1 22 ? 1.877 -12.977 7.066 1 92.19 22 LYS B O 1
ATOM 1886 N N . SER B 1 23 ? 1.964 -14.617 5.578 1 93.38 23 SER B N 1
ATOM 1887 C CA . SER B 1 23 ? 0.674 -14.234 5.012 1 93.38 23 SER B CA 1
ATOM 1888 C C . SER B 1 23 ? -0.171 -15.461 4.688 1 93.38 23 SER B C 1
ATOM 1890 O O . SER B 1 23 ? -0.725 -15.562 3.59 1 93.38 23 SER B O 1
ATOM 1892 N N . ALA B 1 24 ? -0.246 -16.344 5.656 1 89.75 24 ALA B N 1
ATOM 1893 C CA . ALA B 1 24 ? -1.138 -17.484 5.48 1 89.75 24 ALA B CA 1
ATOM 1894 C C . ALA B 1 24 ? -2.562 -17.031 5.176 1 89.75 24 ALA B C 1
ATOM 1896 O O . ALA B 1 24 ? -2.959 -15.922 5.547 1 89.75 24 ALA B O 1
ATOM 1897 N N . PHE B 1 25 ? -3.256 -17.891 4.555 1 88.44 25 PHE B N 1
ATOM 1898 C CA . PHE B 1 25 ? -4.625 -17.578 4.168 1 88.44 25 PHE B CA 1
ATOM 1899 C C . PHE B 1 25 ? -5.484 -17.297 5.398 1 88.44 25 PHE B C 1
ATOM 1901 O O . PHE B 1 25 ? -6.199 -16.297 5.449 1 88.44 25 PHE B O 1
ATOM 1908 N N . VAL B 1 26 ? -5.332 -18.188 6.328 1 87.56 26 VAL B N 1
ATOM 1909 C CA . VAL B 1 26 ? -6.047 -18.016 7.586 1 87.56 26 VAL B CA 1
ATOM 1910 C C . VAL B 1 26 ? -5.102 -17.453 8.648 1 87.56 26 VAL B C 1
ATOM 1912 O O . VAL B 1 26 ? -3.967 -17.922 8.781 1 87.56 26 VAL B O 1
ATOM 1915 N N . ASN B 1 27 ? -5.633 -16.453 9.359 1 90.69 27 ASN B N 1
ATOM 1916 C CA . ASN B 1 27 ? -4.789 -15.773 10.336 1 90.69 27 ASN B CA 1
ATOM 1917 C C . ASN B 1 27 ? -4.25 -16.75 11.375 1 90.69 27 ASN B C 1
ATOM 1919 O O . ASN B 1 27 ? -3.111 -16.609 11.836 1 90.69 27 ASN B O 1
ATOM 1923 N N . SER B 1 28 ? -5.016 -17.781 11.781 1 89.69 28 SER B N 1
ATOM 1924 C CA . SER B 1 28 ? -4.602 -18.703 12.82 1 89.69 28 SER B CA 1
ATOM 1925 C C . SER B 1 28 ? -3.426 -19.562 12.359 1 89.69 28 SER B C 1
ATOM 1927 O O . SER B 1 28 ? -2.756 -20.203 13.18 1 89.69 28 SER B O 1
ATOM 1929 N N . HIS B 1 29 ? -3.152 -19.594 11.078 1 88.25 29 HIS B N 1
ATOM 1930 C CA . HIS B 1 29 ? -2.041 -20.391 10.555 1 88.25 29 HIS B CA 1
ATOM 1931 C C . HIS B 1 29 ? -0.733 -19.609 10.617 1 88.25 29 HIS B C 1
ATOM 1933 O O . HIS B 1 29 ? 0.346 -20.172 10.438 1 88.25 29 HIS B O 1
ATOM 1939 N N . ASN B 1 30 ? -0.943 -18.281 10.789 1 89.62 30 ASN B N 1
ATOM 1940 C CA . ASN B 1 30 ? 0.262 -17.531 11.102 1 89.62 30 ASN B CA 1
ATOM 1941 C C . ASN B 1 30 ? 0.756 -17.812 12.516 1 89.62 30 ASN B C 1
ATOM 1943 O O . ASN B 1 30 ? -0.04 -17.891 13.453 1 89.62 30 ASN B O 1
ATOM 1947 N N . THR B 1 31 ? 1.974 -18.078 12.664 1 86.81 31 THR B N 1
ATOM 1948 C CA . THR B 1 31 ? 2.516 -18.375 13.984 1 86.81 31 THR B CA 1
ATOM 1949 C C . THR B 1 31 ? 3.463 -17.266 14.438 1 86.81 31 THR B C 1
ATOM 1951 O O . THR B 1 31 ? 4.602 -17.188 13.977 1 86.81 31 THR B O 1
ATOM 1954 N N . PRO B 1 32 ? 3.078 -16.484 15.414 1 90.69 32 PRO B N 1
ATOM 1955 C CA . PRO B 1 32 ? 1.729 -16.375 15.977 1 90.69 32 PRO B CA 1
ATOM 1956 C C . PRO B 1 32 ? 0.77 -15.625 15.047 1 90.69 32 PRO B C 1
ATOM 1958 O O . PRO B 1 32 ? 1.204 -14.984 14.086 1 90.69 32 PRO B O 1
ATOM 1961 N N . PRO B 1 33 ? -0.543 -15.734 15.359 1 93.38 33 PRO B N 1
ATOM 1962 C CA . PRO B 1 33 ? -1.49 -14.914 14.602 1 93.38 33 PRO B CA 1
ATOM 1963 C C . PRO B 1 33 ? -1.278 -13.422 14.805 1 93.38 33 PRO B C 1
ATOM 1965 O O . PRO B 1 33 ? -0.792 -13 15.859 1 93.38 33 PRO B O 1
ATOM 1968 N N . SER B 1 34 ? -1.618 -12.68 13.828 1 93.12 34 SER B N 1
ATOM 1969 C CA . SER B 1 34 ? -1.462 -11.234 13.922 1 93.12 34 SER B CA 1
ATOM 1970 C C . SER B 1 34 ? -2.699 -10.578 14.523 1 93.12 34 SER B C 1
ATOM 1972 O O . SER B 1 34 ? -3.818 -10.812 14.062 1 93.12 34 SER B O 1
ATOM 1974 N N . VAL B 1 35 ? -2.551 -9.742 15.438 1 94.94 35 VAL B N 1
ATOM 1975 C CA . VAL B 1 35 ? -3.656 -8.992 16.016 1 94.94 35 VAL B CA 1
ATOM 1976 C C . VAL B 1 35 ? -4.273 -8.078 14.961 1 94.94 35 VAL B C 1
ATOM 1978 O O . VAL B 1 35 ? -5.48 -7.824 14.977 1 94.94 35 VAL B O 1
ATOM 1981 N N . LEU B 1 36 ? -3.502 -7.648 14.008 1 94.94 36 LEU B N 1
ATOM 1982 C CA . LEU B 1 36 ? -3.928 -6.68 13.008 1 94.94 36 LEU B CA 1
ATOM 1983 C C . LEU B 1 36 ? -4.895 -7.316 12.008 1 94.94 36 LEU B C 1
ATOM 1985 O O . LEU B 1 36 ? -5.555 -6.613 11.242 1 94.94 36 LEU B O 1
ATOM 1989 N N . ARG B 1 37 ? -5.016 -8.633 12.094 1 93.19 37 ARG B N 1
ATOM 1990 C CA . ARG B 1 37 ? -5.883 -9.359 11.172 1 93.19 37 ARG B CA 1
ATOM 1991 C C . ARG B 1 37 ? -7.133 -9.867 11.875 1 93.19 37 ARG B C 1
ATOM 1993 O O . ARG B 1 37 ? -7.953 -10.562 11.273 1 93.19 37 ARG B O 1
ATOM 2000 N N . GLN B 1 38 ? -7.258 -9.516 13.141 1 94.06 38 GLN B N 1
ATOM 2001 C CA . GLN B 1 38 ? -8.414 -9.977 13.906 1 94.06 38 GLN B CA 1
ATOM 2002 C C . GLN B 1 38 ? -9.656 -9.148 13.586 1 94.06 38 GLN B C 1
ATOM 2004 O O . GLN B 1 38 ? -9.555 -8.102 12.938 1 94.06 38 GLN B O 1
ATOM 2009 N N . GLU B 1 39 ? -10.789 -9.703 14.023 1 92.44 39 GLU B N 1
ATOM 2010 C CA . GLU B 1 39 ? -12.039 -8.969 13.852 1 92.44 39 GLU B CA 1
ATOM 2011 C C . GLU B 1 39 ? -12.023 -7.652 14.625 1 92.44 39 GLU B C 1
ATOM 2013 O O . GLU B 1 39 ? -11.266 -7.5 15.578 1 92.44 39 GLU B O 1
ATOM 2018 N N . PRO B 1 40 ? -12.969 -6.77 14.18 1 95.31 40 PRO B N 1
ATOM 2019 C CA . PRO B 1 40 ? -13 -5.449 14.82 1 95.31 40 PRO B CA 1
ATOM 2020 C C . PRO B 1 40 ? -13.164 -5.527 16.328 1 95.31 40 PRO B C 1
ATOM 2022 O O . PRO B 1 40 ? -13.977 -6.312 16.828 1 95.31 40 PRO B O 1
ATOM 2025 N N . SER B 1 41 ? -12.406 -4.824 17.031 1 96.81 41 SER B N 1
ATOM 2026 C CA . SER B 1 41 ? -12.43 -4.668 18.484 1 96.81 41 SER B CA 1
ATOM 2027 C C . SER B 1 41 ? -11.586 -3.479 18.922 1 96.81 41 SER B C 1
ATOM 2029 O O . SER B 1 41 ? -10.828 -2.922 18.125 1 96.81 41 SER B O 1
ATOM 2031 N N . LYS B 1 42 ? -11.695 -3.107 20.141 1 96.31 42 LYS B N 1
ATOM 2032 C CA . LYS B 1 42 ? -10.906 -2.002 20.672 1 96.31 42 LYS B CA 1
ATOM 2033 C C . LYS B 1 42 ? -9.406 -2.309 20.594 1 96.31 42 LYS B C 1
ATOM 2035 O O . LYS B 1 42 ? -8.602 -1.426 20.281 1 96.31 42 LYS B O 1
ATOM 2040 N N . ASP B 1 43 ? -9.109 -3.529 20.844 1 96.31 43 ASP B N 1
ATOM 2041 C CA . ASP B 1 43 ? -7.707 -3.934 20.812 1 96.31 43 ASP B CA 1
ATOM 2042 C C . ASP B 1 43 ? -7.141 -3.854 19.391 1 96.31 43 ASP B C 1
ATOM 2044 O O . ASP B 1 43 ? -6.012 -3.406 19.203 1 96.31 43 ASP B O 1
ATOM 2048 N N . VAL B 1 44 ? -7.887 -4.277 18.453 1 96.5 44 VAL B N 1
ATOM 2049 C CA . VAL B 1 44 ? -7.457 -4.238 17.062 1 96.5 44 VAL B CA 1
ATOM 2050 C C . VAL B 1 44 ? -7.312 -2.787 16.609 1 96.5 44 VAL B C 1
ATOM 2052 O O . VAL B 1 44 ? -6.324 -2.426 15.969 1 96.5 44 VAL B O 1
ATOM 2055 N N . ASP B 1 45 ? -8.273 -1.968 17.016 1 95.56 45 ASP B N 1
ATOM 2056 C CA . ASP B 1 45 ? -8.219 -0.552 16.656 1 95.56 45 ASP B CA 1
ATOM 2057 C C . ASP B 1 45 ? -6.996 0.121 17.281 1 95.56 45 ASP B C 1
ATOM 2059 O O . ASP B 1 45 ? -6.328 0.925 16.625 1 95.56 45 ASP B O 1
ATOM 2063 N N . ALA B 1 46 ? -6.695 -0.206 18.453 1 93.5 46 ALA B N 1
ATOM 2064 C CA . ALA B 1 46 ? -5.535 0.363 19.125 1 93.5 46 ALA B CA 1
ATOM 2065 C C . ALA B 1 46 ? -4.238 -0.062 18.453 1 93.5 46 ALA B C 1
ATOM 2067 O O . ALA B 1 46 ? -3.295 0.726 18.344 1 93.5 46 ALA B O 1
ATOM 2068 N N . ALA B 1 47 ? -4.172 -1.272 18.031 1 93.56 47 ALA B N 1
ATOM 2069 C CA . ALA B 1 47 ? -2.982 -1.774 17.344 1 93.56 47 ALA B CA 1
ATOM 2070 C C . ALA B 1 47 ? -2.75 -1.029 16.031 1 93.56 47 ALA B C 1
ATOM 2072 O O . ALA B 1 47 ? -1.615 -0.666 15.711 1 93.56 47 ALA B O 1
ATOM 2073 N N . TRP B 1 48 ? -3.785 -0.795 15.258 1 93.25 48 TRP B N 1
ATOM 2074 C CA . TRP B 1 48 ? -3.678 -0.04 14.016 1 93.25 48 TRP B CA 1
ATOM 2075 C C . TRP B 1 48 ? -3.301 1.412 14.297 1 93.25 48 TRP B C 1
ATOM 2077 O O . TRP B 1 48 ? -2.432 1.972 13.617 1 93.25 48 TRP B O 1
ATOM 2087 N N . GLU B 1 49 ? -3.92 2.012 15.273 1 89.06 49 GLU B N 1
ATOM 2088 C CA . GLU B 1 49 ? -3.633 3.398 15.633 1 89.06 49 GLU B CA 1
ATOM 2089 C C . GLU B 1 49 ? -2.18 3.564 16.062 1 89.06 49 GLU B C 1
ATOM 2091 O O . GLU B 1 49 ? -1.561 4.598 15.797 1 89.06 49 GLU B O 1
ATOM 2096 N N . TYR B 1 50 ? -1.704 2.617 16.688 1 86.5 50 TYR B N 1
ATOM 2097 C CA . TYR B 1 50 ? -0.305 2.652 17.109 1 86.5 50 TYR B CA 1
ATOM 2098 C C . TYR B 1 50 ? 0.616 2.783 15.898 1 86.5 50 TYR B C 1
ATOM 2100 O O . TYR B 1 50 ? 1.634 3.477 15.961 1 86.5 50 TYR B O 1
ATOM 2108 N N . LEU B 1 51 ? 0.323 2.146 14.828 1 86.81 51 LEU B N 1
ATOM 2109 C CA . LEU B 1 51 ? 1.163 2.15 13.641 1 86.81 51 LEU B CA 1
ATOM 2110 C C . LEU B 1 51 ? 1.104 3.502 12.938 1 86.81 51 LEU B C 1
ATOM 2112 O O . LEU B 1 51 ? 2.125 4.004 12.461 1 86.81 51 LEU B O 1
ATOM 2116 N N . HIS B 1 52 ? -0.098 4.105 12.844 1 85.94 52 HIS B N 1
ATOM 2117 C CA . HIS B 1 52 ? -0.18 5.324 12.047 1 85.94 52 HIS B CA 1
ATOM 2118 C C . HIS B 1 52 ? -0.293 6.559 12.938 1 85.94 52 HIS B C 1
ATOM 2120 O O . HIS B 1 52 ? -0.112 7.684 12.469 1 85.94 52 HIS B O 1
ATOM 2126 N N . ARG B 1 53 ? -0.574 6.344 14.211 1 74.69 53 ARG B N 1
ATOM 2127 C CA . ARG B 1 53 ? -0.595 7.406 15.211 1 74.69 53 ARG B CA 1
ATOM 2128 C C . ARG B 1 53 ? -1.438 8.586 14.742 1 74.69 53 ARG B C 1
ATOM 2130 O O . ARG B 1 53 ? -1.033 9.742 14.891 1 74.69 53 ARG B O 1
ATOM 2137 N N . ASN B 1 54 ? -2.553 8.281 14.117 1 61.94 54 ASN B N 1
ATOM 2138 C CA . ASN B 1 54 ? -3.535 9.227 13.602 1 61.94 54 ASN B CA 1
ATOM 2139 C C . ASN B 1 54 ? -2.881 10.297 12.734 1 61.94 54 ASN B C 1
ATOM 2141 O O . ASN B 1 54 ? -3.268 11.469 12.781 1 61.94 54 ASN B O 1
ATOM 2145 N N . GLY B 1 55 ? -1.885 9.875 11.961 1 59.44 55 GLY B N 1
ATOM 2146 C CA . GLY B 1 55 ? -1.262 10.797 11.031 1 59.44 55 GLY B CA 1
ATOM 2147 C C . GLY B 1 55 ? -0.424 11.859 11.719 1 59.44 55 GLY B C 1
ATOM 2148 O O . GLY B 1 55 ? -0.682 13.055 11.562 1 59.44 55 GLY B O 1
ATOM 2149 N N . ARG B 1 56 ? 0.559 11.5 12.453 1 63.66 56 ARG B N 1
ATOM 2150 C CA . ARG B 1 56 ? 1.351 12.352 13.344 1 63.66 56 ARG B CA 1
ATOM 2151 C C . ARG B 1 56 ? 1.918 13.547 12.586 1 63.66 56 ARG B C 1
ATOM 2153 O O . ARG B 1 56 ? 2.469 13.398 11.492 1 63.66 56 ARG B O 1
ATOM 2160 N N . VAL B 1 57 ? 1.53 14.75 13.086 1 72.81 57 VAL B N 1
ATOM 2161 C CA . VAL B 1 57 ? 2.068 16.016 12.609 1 72.81 57 VAL B CA 1
ATOM 2162 C C . VAL B 1 57 ? 3.402 16.297 13.297 1 72.81 57 VAL B C 1
ATOM 2164 O O . VAL B 1 57 ? 3.551 16.078 14.5 1 72.81 57 VAL B O 1
ATOM 2167 N N . PHE B 1 58 ? 4.441 16.594 12.602 1 78.25 58 PHE B N 1
ATOM 2168 C CA . PHE B 1 58 ? 5.695 17.078 13.172 1 78.25 58 PHE B CA 1
ATOM 2169 C C . PHE B 1 58 ? 6.152 18.344 12.477 1 78.25 58 PHE B C 1
ATOM 2171 O O . PHE B 1 58 ? 5.473 18.859 11.578 1 78.25 58 PHE B O 1
ATOM 2178 N N . LEU B 1 59 ? 7.164 18.953 13.031 1 82.06 59 LEU B N 1
ATOM 2179 C CA . LEU B 1 59 ? 7.602 20.25 12.547 1 82.06 59 LEU B CA 1
ATOM 2180 C C . LEU B 1 59 ? 8.875 20.125 11.719 1 82.06 59 LEU B C 1
ATOM 2182 O O . LEU B 1 59 ? 9.758 19.328 12.055 1 82.06 59 LEU B O 1
ATOM 2186 N N . ILE B 1 60 ? 8.938 20.953 10.672 1 85.19 60 ILE B N 1
ATOM 2187 C CA . ILE B 1 60 ? 10.125 20.984 9.828 1 85.19 60 ILE B CA 1
ATOM 2188 C C . ILE B 1 60 ? 10.539 22.438 9.562 1 85.19 60 ILE B C 1
ATOM 2190 O O . ILE B 1 60 ? 9.773 23.359 9.852 1 85.19 60 ILE B O 1
ATOM 2194 N N . THR B 1 61 ? 11.75 22.562 9.062 1 87.19 61 THR B N 1
ATOM 2195 C CA . THR B 1 61 ? 12.289 23.891 8.812 1 87.19 61 THR B CA 1
ATOM 2196 C C . THR B 1 61 ? 11.883 24.391 7.434 1 87.19 61 THR B C 1
ATOM 2198 O O . THR B 1 61 ? 11.398 23.609 6.602 1 87.19 61 THR B O 1
ATOM 2201 N N . ALA B 1 62 ? 12.164 25.703 7.27 1 90.69 62 ALA B N 1
ATOM 2202 C CA . ALA B 1 62 ? 11.922 26.297 5.953 1 90.69 62 ALA B CA 1
ATOM 2203 C C . ALA B 1 62 ? 12.758 25.609 4.879 1 90.69 62 ALA B C 1
ATOM 2205 O O . ALA B 1 62 ? 12.289 25.406 3.756 1 90.69 62 ALA B O 1
ATOM 2206 N N . GLU B 1 63 ? 13.93 25.312 5.223 1 88.69 63 GLU B N 1
ATOM 2207 C CA . GLU B 1 63 ? 14.82 24.641 4.277 1 88.69 63 GLU B CA 1
ATOM 2208 C C . GLU B 1 63 ? 14.273 23.266 3.887 1 88.69 63 GLU B C 1
ATOM 2210 O O . GLU B 1 63 ? 14.336 22.891 2.719 1 88.69 63 GLU B O 1
ATOM 2215 N N . GLU B 1 64 ? 13.695 22.594 4.809 1 84.44 64 GLU B N 1
ATOM 2216 C CA . GLU B 1 64 ? 13.117 21.281 4.527 1 84.44 64 GLU B CA 1
ATOM 2217 C C . GLU B 1 64 ? 11.875 21.406 3.648 1 84.44 64 GLU B C 1
ATOM 2219 O O . GLU B 1 64 ? 11.648 20.578 2.762 1 84.44 64 GLU B O 1
ATOM 2224 N N . VAL B 1 65 ? 11.094 22.422 3.852 1 89.06 65 VAL B N 1
ATOM 2225 C CA . VAL B 1 65 ? 9.938 22.672 3.002 1 89.06 65 VAL B CA 1
ATOM 2226 C C . VAL B 1 65 ? 10.391 22.906 1.562 1 89.06 65 VAL B C 1
ATOM 2228 O O . VAL B 1 65 ? 9.812 22.344 0.627 1 89.06 65 VAL B O 1
ATOM 2231 N N . ARG B 1 66 ? 11.477 23.625 1.405 1 89.38 66 ARG B N 1
ATOM 2232 C CA . ARG B 1 66 ? 12.016 23.906 0.077 1 89.38 66 ARG B CA 1
ATOM 2233 C C . ARG B 1 66 ? 12.531 22.641 -0.584 1 89.38 66 ARG B C 1
ATOM 2235 O O . ARG B 1 66 ? 12.359 22.453 -1.789 1 89.38 66 ARG B O 1
ATOM 2242 N N . ARG B 1 67 ? 13.023 21.828 0.168 1 83.56 67 ARG B N 1
ATOM 2243 C CA . ARG B 1 67 ? 13.562 20.578 -0.359 1 83.56 67 ARG B CA 1
ATOM 2244 C C . ARG B 1 67 ? 12.445 19.672 -0.861 1 83.56 67 ARG B C 1
ATOM 2246 O O . ARG B 1 67 ? 12.68 18.781 -1.689 1 83.56 67 ARG B O 1
ATOM 2253 N N . LEU B 1 68 ? 11.281 19.906 -0.354 1 82.81 68 LEU B N 1
ATOM 2254 C CA . LEU B 1 68 ? 10.125 19.156 -0.826 1 82.81 68 LEU B CA 1
ATOM 2255 C C . LEU B 1 68 ? 9.57 19.766 -2.109 1 82.81 68 LEU B C 1
ATOM 2257 O O . LEU B 1 68 ? 8.625 19.234 -2.697 1 82.81 68 LEU B O 1
ATOM 2261 N N . GLY B 1 69 ? 10.195 20.844 -2.518 1 83.94 69 GLY B N 1
ATOM 2262 C CA . GLY B 1 69 ? 9.703 21.531 -3.699 1 83.94 69 GLY B CA 1
ATOM 2263 C C . GLY B 1 69 ? 8.531 22.453 -3.414 1 83.94 69 GLY B C 1
ATOM 2264 O O . GLY B 1 69 ? 7.734 22.75 -4.309 1 83.94 69 GLY B O 1
ATOM 2265 N N . LYS B 1 70 ? 8.398 22.797 -2.172 1 87.88 70 LYS B N 1
ATOM 2266 C CA . LYS B 1 70 ? 7.277 23.625 -1.771 1 87.88 70 LYS B CA 1
ATOM 2267 C C . LYS B 1 70 ? 7.754 25 -1.312 1 87.88 70 LYS B C 1
ATOM 2269 O O . LYS B 1 70 ? 8.945 25.203 -1.075 1 87.88 70 LYS B O 1
ATOM 2274 N N . ASN B 1 71 ? 6.836 25.938 -1.285 1 90.75 71 ASN B N 1
ATOM 2275 C CA . ASN B 1 71 ? 7.117 27.312 -0.895 1 90.75 71 ASN B CA 1
ATOM 2276 C C . ASN B 1 71 ? 6.781 27.562 0.573 1 90.75 71 ASN B C 1
ATOM 2278 O O . ASN B 1 71 ? 5.609 27.531 0.959 1 90.75 71 ASN B O 1
ATOM 2282 N N . PRO B 1 72 ? 7.754 27.875 1.376 1 91.94 72 PRO B N 1
ATOM 2283 C CA . PRO B 1 72 ? 7.48 28.125 2.791 1 91.94 72 PRO B CA 1
ATOM 2284 C C . PRO B 1 72 ? 6.504 29.281 3.004 1 91.94 72 PRO B C 1
ATOM 2286 O O . PRO B 1 72 ? 5.828 29.344 4.035 1 91.94 72 PRO B O 1
ATOM 2289 N N . LYS B 1 73 ? 6.375 30.125 2.07 1 89.38 73 LYS B N 1
ATOM 2290 C CA . LYS B 1 73 ? 5.5 31.281 2.219 1 89.38 73 LYS B CA 1
ATOM 2291 C C . LYS B 1 73 ? 4.031 30.859 2.238 1 89.38 73 LYS B C 1
ATOM 2293 O O . LYS B 1 73 ? 3.174 31.609 2.709 1 89.38 73 LYS B O 1
ATOM 2298 N N . THR B 1 74 ? 3.77 29.719 1.73 1 89.12 74 THR B N 1
ATOM 2299 C CA . THR B 1 74 ? 2.379 29.281 1.662 1 89.12 74 THR B CA 1
ATOM 2300 C C . THR B 1 74 ? 2.133 28.109 2.611 1 89.12 74 THR B C 1
ATOM 2302 O O . THR B 1 74 ? 1.011 27.609 2.707 1 89.12 74 THR B O 1
ATOM 2305 N N . ALA B 1 75 ? 3.146 27.672 3.258 1 91.06 75 ALA B N 1
ATOM 2306 C CA . ALA B 1 75 ? 3.01 26.562 4.199 1 91.06 75 ALA B CA 1
ATOM 2307 C C . ALA B 1 75 ? 2.574 27.062 5.574 1 91.06 75 ALA B C 1
ATOM 2309 O O . ALA B 1 75 ? 2.844 28.219 5.938 1 91.06 75 ALA B O 1
ATOM 2310 N N . VAL B 1 76 ? 1.914 26.203 6.293 1 89.94 76 VAL B N 1
ATOM 2311 C CA . VAL B 1 76 ? 1.396 26.578 7.602 1 89.94 76 VAL B CA 1
ATOM 2312 C C . VAL B 1 76 ? 2.52 26.547 8.633 1 89.94 76 VAL B C 1
ATOM 2314 O O . VAL B 1 76 ? 3.227 25.547 8.75 1 89.94 76 VAL B O 1
ATOM 2317 N N . ILE B 1 77 ? 2.584 27.641 9.344 1 85.94 77 ILE B N 1
ATOM 2318 C CA . ILE B 1 77 ? 3.572 27.766 10.406 1 85.94 77 ILE B CA 1
ATOM 2319 C C . ILE B 1 77 ? 2.939 27.406 11.75 1 85.94 77 ILE B C 1
ATOM 2321 O O . ILE B 1 77 ? 1.802 27.781 12.031 1 85.94 77 ILE B O 1
ATOM 2325 N N . ALA B 1 78 ? 3.711 26.641 12.531 1 82.56 78 ALA B N 1
ATOM 2326 C CA . ALA B 1 78 ? 3.24 26.328 13.875 1 82.56 78 ALA B CA 1
ATOM 2327 C C . ALA B 1 78 ? 3.125 27.578 14.734 1 82.56 78 ALA B C 1
ATOM 2329 O O . ALA B 1 78 ? 3.986 28.469 14.672 1 82.56 78 ALA B O 1
ATOM 2330 N N . PRO B 1 79 ? 1.988 27.594 15.484 1 80.81 79 PRO B N 1
ATOM 2331 C CA . PRO B 1 79 ? 1.875 28.734 16.375 1 80.81 79 PRO B CA 1
ATOM 2332 C C . PRO B 1 79 ? 3.006 28.797 17.406 1 80.81 79 PRO B C 1
ATOM 2334 O O . PRO B 1 79 ? 3.467 27.766 17.891 1 80.81 79 PRO B O 1
ATOM 2337 N N . GLU B 1 80 ? 3.363 30.031 17.656 1 77.81 80 GLU B N 1
ATOM 2338 C CA . GLU B 1 80 ? 4.387 30.219 18.672 1 77.81 80 GLU B CA 1
ATOM 2339 C C . GLU B 1 80 ? 3.943 29.625 20.016 1 77.81 80 GLU B C 1
ATOM 2341 O O . GLU B 1 80 ? 4.77 29.156 20.797 1 77.81 80 GLU B O 1
ATOM 2346 N N . ALA B 1 81 ? 2.695 29.578 20.141 1 75.62 81 ALA B N 1
ATOM 2347 C CA . ALA B 1 81 ? 2.125 29.094 21.391 1 75.62 81 ALA B CA 1
ATOM 2348 C C . ALA B 1 81 ? 2.434 27.609 21.594 1 75.62 81 ALA B C 1
ATOM 2350 O O . ALA B 1 81 ? 2.375 27.094 22.719 1 75.62 81 ALA B O 1
ATOM 2351 N N . TRP B 1 82 ? 2.83 26.984 20.453 1 72.38 82 TRP B N 1
ATOM 2352 C CA . TRP B 1 82 ? 3.141 25.562 20.562 1 72.38 82 TRP B CA 1
ATOM 2353 C C . TRP B 1 82 ? 4.559 25.359 21.094 1 72.38 82 TRP B C 1
ATOM 2355 O O . TRP B 1 82 ? 4.93 24.25 21.469 1 72.38 82 TRP B O 1
ATOM 2365 N N . ARG B 1 83 ? 5.293 26.422 21.281 1 66.56 83 ARG B N 1
ATOM 2366 C CA . ARG B 1 83 ? 6.625 26.469 21.891 1 66.56 83 ARG B CA 1
ATOM 2367 C C . ARG B 1 83 ? 7.551 25.438 21.25 1 66.56 83 ARG B C 1
ATOM 2369 O O . ARG B 1 83 ? 8.289 24.734 21.938 1 66.56 83 ARG B O 1
ATOM 2376 N N . MET B 1 84 ? 7.375 25.281 19.891 1 66.19 84 MET B N 1
ATOM 2377 C CA . MET B 1 84 ? 8.219 24.312 19.188 1 66.19 84 MET B CA 1
ATOM 2378 C C . MET B 1 84 ? 9.242 25.031 18.312 1 66.19 84 MET B C 1
ATOM 2380 O O . MET B 1 84 ? 9.836 24.422 17.422 1 66.19 84 MET B O 1
ATOM 2384 N N . GLY B 1 85 ? 9.461 26.234 18.609 1 67.44 85 GLY B N 1
ATOM 2385 C CA . GLY B 1 85 ? 10.383 27.047 17.828 1 67.44 85 GLY B CA 1
ATOM 2386 C C . GLY B 1 85 ? 9.68 27.938 16.828 1 67.44 85 GLY B C 1
ATOM 2387 O O . GLY B 1 85 ? 8.5 27.734 16.531 1 67.44 85 GLY B O 1
ATOM 2388 N N . SER B 1 86 ? 10.469 28.969 16.516 1 78.38 86 SER B N 1
ATOM 2389 C CA . SER B 1 86 ? 9.93 29.938 15.555 1 78.38 86 SER B CA 1
ATOM 2390 C C . SER B 1 86 ? 10.156 29.469 14.117 1 78.38 86 SER B C 1
ATOM 2392 O O . SER B 1 86 ? 11.133 28.781 13.828 1 78.38 86 SER B O 1
ATOM 2394 N N . ASN B 1 87 ? 9.211 29.719 13.273 1 86 87 ASN B N 1
ATOM 2395 C CA . ASN B 1 87 ? 9.312 29.484 11.844 1 86 87 ASN B CA 1
ATOM 2396 C C . ASN B 1 87 ? 9.414 28 11.523 1 86 87 ASN B C 1
ATOM 2398 O O . ASN B 1 87 ? 10.266 27.578 10.734 1 86 87 ASN B O 1
ATOM 2402 N N . LYS B 1 88 ? 8.672 27.281 12.258 1 87.88 88 LYS B N 1
ATOM 2403 C CA . LYS B 1 88 ? 8.555 25.844 11.984 1 87.88 88 LYS B CA 1
ATOM 2404 C C . LYS B 1 88 ? 7.223 25.531 11.305 1 87.88 88 LYS B C 1
ATOM 2406 O O . LYS B 1 88 ? 6.199 26.141 11.617 1 87.88 88 LYS B O 1
ATOM 2411 N N . TYR B 1 89 ? 7.34 24.578 10.43 1 88.75 89 TYR B N 1
ATOM 2412 C CA . TYR B 1 89 ? 6.215 24.281 9.555 1 88.75 89 TYR B CA 1
ATOM 2413 C C . TYR B 1 89 ? 5.648 22.891 9.859 1 88.75 89 TYR B C 1
ATOM 2415 O O . TYR B 1 89 ? 6.391 21.969 10.211 1 88.75 89 TYR B O 1
ATOM 2423 N N . LEU B 1 90 ? 4.367 22.797 9.672 1 87.38 90 LEU B N 1
ATOM 2424 C CA . LEU B 1 90 ? 3.703 21.531 9.945 1 87.38 90 LEU B CA 1
ATOM 2425 C C . LEU B 1 90 ? 3.924 20.547 8.805 1 87.38 90 LEU B C 1
ATOM 2427 O O . LEU B 1 90 ? 3.803 20.906 7.633 1 87.38 90 LEU B O 1
ATOM 2431 N N . ALA B 1 91 ? 4.246 19.328 9.203 1 87.12 91 ALA B N 1
ATOM 2432 C CA . ALA B 1 91 ? 4.441 18.266 8.227 1 87.12 91 ALA B CA 1
ATOM 2433 C C . ALA B 1 91 ? 3.838 16.953 8.727 1 87.12 91 ALA B C 1
ATOM 2435 O O . ALA B 1 91 ? 3.699 16.734 9.93 1 87.12 91 ALA B O 1
ATOM 2436 N N . ILE B 1 92 ? 3.441 16.156 7.82 1 86.69 92 ILE B N 1
ATOM 2437 C CA . ILE B 1 92 ? 2.918 14.812 8.062 1 86.69 92 ILE B CA 1
ATOM 2438 C C . ILE B 1 92 ? 3.758 13.781 7.309 1 86.69 92 ILE B C 1
ATOM 2440 O O . ILE B 1 92 ? 4.125 14 6.152 1 86.69 92 ILE B O 1
ATOM 2444 N N . GLY B 1 93 ? 3.992 12.688 8.008 1 86.19 93 GLY B N 1
ATOM 2445 C CA . GLY B 1 93 ? 4.727 11.625 7.348 1 86.19 93 GLY B CA 1
ATOM 2446 C C . GLY B 1 93 ? 3.867 10.797 6.414 1 86.19 93 GLY B C 1
ATOM 2447 O O . GLY B 1 93 ? 2.775 10.367 6.785 1 86.19 93 GLY B O 1
ATOM 2448 N N . GLN B 1 94 ? 4.406 10.57 5.305 1 89.19 94 GLN B N 1
ATOM 2449 C CA . GLN B 1 94 ? 3.646 9.805 4.324 1 89.19 94 GLN B CA 1
ATOM 2450 C C . GLN B 1 94 ? 3.48 8.352 4.77 1 89.19 94 GLN B C 1
ATOM 2452 O O . GLN B 1 94 ? 2.441 7.738 4.52 1 89.19 94 GLN B O 1
ATOM 2457 N N . GLY B 1 95 ? 4.523 7.75 5.34 1 87.75 95 GLY B N 1
ATOM 2458 C CA . GLY B 1 95 ? 4.406 6.379 5.809 1 87.75 95 GLY B CA 1
ATOM 2459 C C . GLY B 1 95 ? 3.268 6.18 6.793 1 87.75 95 GLY B C 1
ATOM 2460 O O . GLY B 1 95 ? 2.484 5.238 6.66 1 87.75 95 GLY B O 1
ATOM 2461 N N . GLN B 1 96 ? 3.199 7.055 7.711 1 87.5 96 GLN B N 1
ATOM 2462 C CA . GLN B 1 96 ? 2.105 6.996 8.68 1 87.5 96 GLN B CA 1
ATOM 2463 C C . GLN B 1 96 ? 0.757 7.211 7.996 1 87.5 96 GLN B C 1
ATOM 2465 O O . GLN B 1 96 ? -0.22 6.531 8.312 1 87.5 96 GLN B O 1
ATOM 2470 N N . HIS B 1 97 ? 0.749 8.125 7.164 1 90.69 97 HIS B N 1
ATOM 2471 C CA . HIS B 1 97 ? -0.499 8.422 6.465 1 90.69 97 HIS B CA 1
ATOM 2472 C C . HIS B 1 97 ? -0.941 7.234 5.609 1 90.69 97 HIS B C 1
ATOM 2474 O O . HIS B 1 97 ? -2.137 6.953 5.504 1 90.69 97 HIS B O 1
ATOM 2480 N N . ASP B 1 98 ? 0.004 6.59 4.961 1 93.94 98 ASP B N 1
ATOM 2481 C CA . ASP B 1 98 ? -0.331 5.402 4.184 1 93.94 98 ASP B CA 1
ATOM 2482 C C . ASP B 1 98 ? -1.043 4.363 5.047 1 93.94 98 ASP B C 1
ATOM 2484 O O . ASP B 1 98 ? -2.057 3.795 4.633 1 93.94 98 ASP B O 1
ATOM 2488 N N . VAL B 1 99 ? -0.508 4.145 6.191 1 93.12 99 VAL B N 1
ATOM 2489 C CA . VAL B 1 99 ? -1.106 3.152 7.078 1 93.12 99 VAL B CA 1
ATOM 2490 C C . VAL B 1 99 ? -2.453 3.658 7.59 1 93.12 99 VAL B C 1
ATOM 2492 O O . VAL B 1 99 ? -3.393 2.877 7.762 1 93.12 99 VAL B O 1
ATOM 2495 N N . TYR B 1 100 ? -2.566 4.902 7.887 1 92.38 100 TYR B N 1
ATOM 2496 C CA . TYR B 1 100 ? -3.846 5.508 8.242 1 92.38 100 TYR B CA 1
ATOM 2497 C C . TYR B 1 100 ? -4.887 5.246 7.16 1 92.38 100 TYR B C 1
ATOM 2499 O O . TYR B 1 100 ? -6.016 4.852 7.457 1 92.38 100 TYR B O 1
ATOM 2507 N N . CYS B 1 101 ? -4.508 5.492 5.961 1 95 101 CYS B N 1
ATOM 2508 C CA . CYS B 1 101 ? -5.41 5.266 4.836 1 95 101 CYS B CA 1
ATOM 2509 C C . CYS B 1 101 ? -5.82 3.799 4.75 1 95 101 CYS B C 1
ATOM 2511 O O . CYS B 1 101 ? -6.988 3.49 4.504 1 95 101 CYS B O 1
ATOM 2513 N N . LEU B 1 102 ? -4.852 2.938 4.895 1 96.25 102 LEU B N 1
ATOM 2514 C CA . LEU B 1 102 ? -5.18 1.518 4.844 1 96.25 102 LEU B CA 1
ATOM 2515 C C . LEU B 1 102 ? -6.137 1.143 5.973 1 96.25 102 LEU B C 1
ATOM 2517 O O . LEU B 1 102 ? -7.039 0.325 5.777 1 96.25 102 LEU B O 1
ATOM 2521 N N . ASP B 1 103 ? -5.934 1.712 7.125 1 94.81 103 ASP B N 1
ATOM 2522 C CA . ASP B 1 103 ? -6.84 1.482 8.242 1 94.81 103 ASP B CA 1
ATOM 2523 C C . ASP B 1 103 ? -8.25 1.967 7.922 1 94.81 103 ASP B C 1
ATOM 2525 O O . ASP B 1 103 ? -9.234 1.352 8.336 1 94.81 103 ASP B O 1
ATOM 2529 N N . ARG B 1 104 ? -8.359 3.033 7.242 1 92.62 104 ARG B N 1
ATOM 2530 C CA . ARG B 1 104 ? -9.672 3.506 6.82 1 92.62 104 ARG B CA 1
ATOM 2531 C C . ARG B 1 104 ? -10.352 2.494 5.906 1 92.62 104 ARG B C 1
ATOM 2533 O O . ARG B 1 104 ? -11.555 2.238 6.035 1 92.62 104 ARG B O 1
ATOM 2540 N N . LEU B 1 105 ? -9.625 1.927 5.023 1 93.62 105 LEU B N 1
ATOM 2541 C CA . LEU B 1 105 ? -10.18 0.909 4.141 1 93.62 105 LEU B CA 1
ATOM 2542 C C . LEU B 1 105 ? -10.602 -0.326 4.934 1 93.62 105 LEU B C 1
ATOM 2544 O O . LEU B 1 105 ? -11.633 -0.93 4.645 1 93.62 105 LEU B O 1
ATOM 2548 N N . ARG B 1 106 ? -9.734 -0.704 5.887 1 94.44 106 ARG B N 1
ATOM 2549 C CA . ARG B 1 106 ? -10.102 -1.809 6.77 1 94.44 106 ARG B CA 1
ATOM 2550 C C . ARG B 1 106 ? -11.453 -1.557 7.434 1 94.44 106 ARG B C 1
ATOM 2552 O O . ARG B 1 106 ? -12.32 -2.428 7.426 1 94.44 106 ARG B O 1
ATOM 2559 N N . LYS B 1 107 ? -11.594 -0.386 7.969 1 92.5 107 LYS B N 1
ATOM 2560 C CA . LYS B 1 107 ? -12.836 -0.061 8.672 1 92.5 107 LYS B CA 1
ATOM 2561 C C . LYS B 1 107 ? -14.016 -0.033 7.707 1 92.5 107 LYS B C 1
ATOM 2563 O O . LYS B 1 107 ? -15.133 -0.412 8.07 1 92.5 107 LYS B O 1
ATOM 2568 N N . PHE B 1 108 ? -13.742 0.415 6.574 1 87.5 108 PHE B N 1
ATOM 2569 C CA . PHE B 1 108 ? -14.797 0.451 5.57 1 87.5 108 PHE B CA 1
ATOM 2570 C C . PHE B 1 108 ? -15.234 -0.959 5.195 1 87.5 108 PHE B C 1
ATOM 2572 O O . PHE B 1 108 ? -16.422 -1.196 4.922 1 87.5 108 PHE B O 1
ATOM 2579 N N . ALA B 1 109 ? -14.281 -1.932 5.168 1 84.19 109 ALA B N 1
ATOM 2580 C CA . ALA B 1 109 ? -14.602 -3.33 4.891 1 84.19 109 ALA B CA 1
ATOM 2581 C C . ALA B 1 109 ? -15.516 -3.906 5.965 1 84.19 109 ALA B C 1
ATOM 2583 O O . ALA B 1 109 ? -16.234 -4.879 5.723 1 84.19 109 ALA B O 1
ATOM 2584 N N . TYR B 1 110 ? -15.461 -3.307 7.152 1 87.56 110 TYR B N 1
ATOM 2585 C CA . TYR B 1 110 ? -16.328 -3.674 8.266 1 87.56 110 TYR B CA 1
ATOM 2586 C C . TYR B 1 110 ? -17.328 -2.564 8.57 1 87.56 110 TYR B C 1
ATOM 2588 O O . TYR B 1 110 ? -17.516 -2.182 9.727 1 87.56 110 TYR B O 1
ATOM 2596 N N . ALA B 1 111 ? -17.922 -2.023 7.551 1 83.81 111 ALA B N 1
ATOM 2597 C CA . ALA B 1 111 ? -18.734 -0.82 7.656 1 83.81 111 ALA B CA 1
ATOM 2598 C C . ALA B 1 111 ? -19.875 -1.012 8.664 1 83.81 111 ALA B C 1
ATOM 2600 O O . ALA B 1 111 ? -20.234 -0.081 9.383 1 83.81 111 ALA B O 1
ATOM 2601 N N . ASP B 1 112 ? -20.469 -2.174 8.75 1 84.25 112 ASP B N 1
ATOM 2602 C CA . ASP B 1 112 ? -21.562 -2.426 9.664 1 84.25 112 ASP B CA 1
ATOM 2603 C C . ASP B 1 112 ? -21.141 -2.236 11.117 1 84.25 112 ASP B C 1
ATOM 2605 O O . ASP B 1 112 ? -21.938 -1.827 11.961 1 84.25 112 ASP B O 1
ATOM 2609 N N . TYR B 1 113 ? -19.922 -2.527 11.305 1 89.81 113 TYR B N 1
ATOM 2610 C CA . TYR B 1 113 ? -19.391 -2.396 12.656 1 89.81 113 TYR B CA 1
ATOM 2611 C C . TYR B 1 113 ? -19.031 -0.95 12.961 1 89.81 113 TYR B C 1
ATOM 2613 O O . TYR B 1 113 ? -19.312 -0.441 14.047 1 89.81 113 TYR B O 1
ATOM 2621 N N . TYR B 1 114 ? -18.438 -0.246 12.008 1 91.31 114 TYR B N 1
ATOM 2622 C CA . TYR B 1 114 ? -17.797 1.033 12.289 1 91.31 114 TYR B CA 1
ATOM 2623 C C . TYR B 1 114 ? -18.703 2.195 11.93 1 91.31 114 TYR B C 1
ATOM 2625 O O . TYR B 1 114 ? -18.562 3.299 12.461 1 91.31 114 TYR B O 1
ATOM 2633 N N . PHE B 1 115 ? -19.547 1.884 11 1 85.12 115 PHE B N 1
ATOM 2634 C CA . PHE B 1 115 ? -20.328 3.021 10.531 1 85.12 115 PHE B CA 1
ATOM 2635 C C . PHE B 1 115 ? -21.812 2.752 10.672 1 85.12 115 PHE B C 1
ATOM 2637 O O . PHE B 1 115 ? -22.297 1.682 10.297 1 85.12 115 PHE B O 1
ATOM 2644 N N . GLU B 1 116 ? -22.531 3.391 11.477 1 77.94 116 GLU B N 1
ATOM 2645 C CA . GLU B 1 116 ? -23.984 3.287 11.516 1 77.94 116 GLU B CA 1
ATOM 2646 C C . GLU B 1 116 ? -24.609 3.908 10.266 1 77.94 116 GLU B C 1
ATOM 2648 O O . GLU B 1 116 ? -25.469 3.291 9.625 1 77.94 116 GLU B O 1
ATOM 2653 N N . ASN B 1 117 ? -24.234 5.145 10.008 1 77.31 117 ASN B N 1
ATOM 2654 C CA . ASN B 1 117 ? -24.609 5.879 8.805 1 77.31 117 ASN B CA 1
ATOM 2655 C C . ASN B 1 117 ? -23.406 6.465 8.094 1 77.31 117 ASN B C 1
ATOM 2657 O O . ASN B 1 117 ? -22.859 7.492 8.516 1 77.31 117 ASN B O 1
ATOM 2661 N N . LYS B 1 118 ? -23.047 5.754 7.102 1 76.69 118 LYS B N 1
ATOM 2662 C CA . LYS B 1 118 ? -21.906 6.246 6.328 1 76.69 118 LYS B CA 1
ATOM 2663 C C . LYS B 1 118 ? -22.234 7.57 5.645 1 76.69 118 LYS B C 1
ATOM 2665 O O . LYS B 1 118 ? -23.125 7.629 4.801 1 76.69 118 LYS B O 1
ATOM 2670 N N . THR B 1 119 ? -21.531 8.617 6.105 1 82.12 119 THR B N 1
ATOM 2671 C CA . THR B 1 119 ? -21.734 9.922 5.477 1 82.12 119 THR B CA 1
ATOM 2672 C C . THR B 1 119 ? -20.969 10.008 4.156 1 82.12 119 THR B C 1
ATOM 2674 O O . THR B 1 119 ? -20.062 9.211 3.898 1 82.12 119 THR B O 1
ATOM 2677 N N . ALA B 1 120 ? -21.375 10.906 3.34 1 82.56 120 ALA B N 1
ATOM 2678 C CA . ALA B 1 120 ? -20.703 11.164 2.068 1 82.56 120 ALA B CA 1
ATOM 2679 C C . ALA B 1 120 ? -19.25 11.562 2.285 1 82.56 120 ALA B C 1
ATOM 2681 O O . ALA B 1 120 ? -18.375 11.188 1.5 1 82.56 120 ALA B O 1
ATOM 2682 N N . GLU B 1 121 ? -18.969 12.211 3.311 1 83.88 121 GLU B N 1
ATOM 2683 C CA . GLU B 1 121 ? -17.609 12.656 3.615 1 83.88 121 GLU B CA 1
ATOM 2684 C C . GLU B 1 121 ? -16.688 11.477 3.91 1 83.88 121 GLU B C 1
ATOM 2686 O O . GLU B 1 121 ? -15.555 11.438 3.447 1 83.88 121 GLU B O 1
ATOM 2691 N N . VAL B 1 122 ? -17.219 10.555 4.629 1 83.19 122 VAL B N 1
ATOM 2692 C CA . VAL B 1 122 ? -16.438 9.359 4.969 1 83.19 122 VAL B CA 1
ATOM 2693 C C . VAL B 1 122 ? -16.125 8.578 3.699 1 83.19 122 VAL B C 1
ATOM 2695 O O . VAL B 1 122 ? -15 8.078 3.537 1 83.19 122 VAL B O 1
ATOM 2698 N N . GLU B 1 123 ? -17.094 8.57 2.912 1 84.56 123 GLU B N 1
ATOM 2699 C CA . GLU B 1 123 ? -16.875 7.855 1.654 1 84.56 123 GLU B CA 1
ATOM 2700 C C . GLU B 1 123 ? -15.836 8.555 0.788 1 84.56 123 GLU B C 1
ATOM 2702 O O . GLU B 1 123 ? -14.938 7.91 0.251 1 84.56 123 GLU B O 1
ATOM 2707 N N . LEU B 1 124 ? -15.977 9.844 0.659 1 86.38 124 LEU B N 1
ATOM 2708 C CA . LEU B 1 124 ? -15.047 10.617 -0.154 1 86.38 124 LEU B CA 1
ATOM 2709 C C . LEU B 1 124 ? -13.625 10.5 0.387 1 86.38 124 LEU B C 1
ATOM 2711 O O . LEU B 1 124 ? -12.672 10.352 -0.382 1 86.38 124 LEU B O 1
ATOM 2715 N N . GLU B 1 125 ? -13.5 10.539 1.64 1 88.19 125 GLU B N 1
ATOM 2716 C CA . GLU B 1 125 ? -12.188 10.414 2.264 1 88.19 125 GLU B CA 1
ATOM 2717 C C . GLU B 1 125 ? -11.586 9.031 2.002 1 88.19 125 GLU B C 1
ATOM 2719 O O . GLU B 1 125 ? -10.398 8.922 1.698 1 88.19 125 GLU B O 1
ATOM 2724 N N . THR B 1 126 ? -12.414 8.055 2.148 1 88.75 126 THR B N 1
ATOM 2725 C CA . THR B 1 126 ? -11.945 6.691 1.945 1 88.75 126 THR B CA 1
ATOM 2726 C C . THR B 1 126 ? -11.5 6.48 0.501 1 88.75 126 THR B C 1
ATOM 2728 O O . THR B 1 126 ? -10.469 5.848 0.25 1 88.75 126 THR B O 1
ATOM 2731 N N . LEU B 1 127 ? -12.234 7.062 -0.384 1 87.56 127 LEU B N 1
ATOM 2732 C CA . LEU B 1 127 ? -11.891 6.922 -1.795 1 87.56 127 LEU B CA 1
ATOM 2733 C C . LEU B 1 127 ? -10.609 7.684 -2.117 1 87.56 127 LEU B C 1
ATOM 2735 O O . LEU B 1 127 ? -9.812 7.246 -2.953 1 87.56 127 LEU B O 1
ATOM 2739 N N . ARG B 1 128 ? -10.422 8.805 -1.525 1 93.25 128 ARG B N 1
ATOM 2740 C CA . ARG B 1 128 ? -9.148 9.5 -1.674 1 93.25 128 ARG B CA 1
ATOM 2741 C C . ARG B 1 128 ? -7.992 8.656 -1.146 1 93.25 128 ARG B C 1
ATOM 2743 O O . ARG B 1 128 ? -6.938 8.57 -1.776 1 93.25 128 ARG B O 1
ATOM 2750 N N . CYS B 1 129 ? -8.273 8.078 0.006 1 95.06 129 CYS B N 1
ATOM 2751 C CA . CYS B 1 129 ? -7.27 7.195 0.598 1 95.06 129 CYS B CA 1
ATOM 2752 C C . CYS B 1 129 ? -6.902 6.066 -0.357 1 95.06 129 CYS B C 1
ATOM 2754 O O . CYS B 1 129 ? -5.723 5.75 -0.531 1 95.06 129 CYS B O 1
ATOM 2756 N N . LEU B 1 130 ? -7.91 5.504 -0.938 1 95.81 130 LEU B N 1
ATOM 2757 C CA . LEU B 1 130 ? -7.688 4.434 -1.907 1 95.81 130 LEU B CA 1
ATOM 2758 C C . LEU B 1 130 ? -6.797 4.914 -3.049 1 95.81 130 LEU B C 1
ATOM 2760 O O . LEU B 1 130 ? -5.836 4.234 -3.42 1 95.81 130 LEU B O 1
ATOM 2764 N N . HIS B 1 131 ? -7.07 6.016 -3.535 1 95.75 131 HIS B N 1
ATOM 2765 C CA . HIS B 1 131 ? -6.312 6.598 -4.637 1 95.75 131 HIS B CA 1
ATOM 2766 C C . HIS B 1 131 ? -4.871 6.875 -4.227 1 95.75 131 HIS B C 1
ATOM 2768 O O . HIS B 1 131 ? -3.939 6.59 -4.984 1 95.75 131 HIS B O 1
ATOM 2774 N N . MET B 1 132 ? -4.688 7.41 -3.104 1 96.06 132 MET B N 1
ATOM 2775 C CA . MET B 1 132 ? -3.348 7.742 -2.629 1 96.06 132 MET B CA 1
ATOM 2776 C C . MET B 1 132 ? -2.52 6.48 -2.412 1 96.06 132 MET B C 1
ATOM 2778 O O . MET B 1 132 ? -1.331 6.449 -2.736 1 96.06 132 MET B O 1
ATOM 2782 N N . LEU B 1 133 ? -3.162 5.438 -1.873 1 97.19 133 LEU B N 1
ATOM 2783 C CA . LEU B 1 133 ? -2.457 4.172 -1.706 1 97.19 133 LEU B CA 1
ATOM 2784 C C . LEU B 1 133 ? -2.043 3.598 -3.057 1 97.19 133 LEU B C 1
ATOM 2786 O O . LEU B 1 133 ? -0.942 3.059 -3.195 1 97.19 133 LEU B O 1
ATOM 2790 N N . LEU B 1 134 ? -2.939 3.701 -4.055 1 96.19 134 LEU B N 1
ATOM 2791 C CA . LEU B 1 134 ? -2.59 3.252 -5.398 1 96.19 134 LEU B CA 1
ATOM 2792 C C . LEU B 1 134 ? -1.372 4.004 -5.922 1 96.19 134 LEU B C 1
ATOM 2794 O O . LEU B 1 134 ? -0.448 3.396 -6.465 1 96.19 134 LEU B O 1
ATOM 2798 N N . GLN B 1 135 ? -1.34 5.281 -5.758 1 94.56 135 GLN B N 1
ATOM 2799 C CA . GLN B 1 135 ? -0.208 6.086 -6.203 1 94.56 135 GLN B CA 1
ATOM 2800 C C . GLN B 1 135 ? 1.074 5.68 -5.48 1 94.56 135 GLN B C 1
ATOM 2802 O O . GLN B 1 135 ? 2.146 5.629 -6.09 1 94.56 135 GLN B O 1
ATOM 2807 N N . THR B 1 136 ? 0.97 5.41 -4.195 1 94.69 136 THR B N 1
ATOM 2808 C CA . THR B 1 136 ? 2.131 4.984 -3.424 1 94.69 136 THR B CA 1
ATOM 2809 C C . THR B 1 136 ? 2.672 3.658 -3.947 1 94.69 136 THR B C 1
ATOM 2811 O O . THR B 1 136 ? 3.875 3.518 -4.176 1 94.69 136 THR B O 1
ATOM 2814 N N . LEU B 1 137 ? 1.787 2.68 -4.168 1 93.88 137 LEU B N 1
ATOM 2815 C CA . LEU B 1 137 ? 2.199 1.36 -4.633 1 93.88 137 LEU B CA 1
ATOM 2816 C C . LEU B 1 137 ? 2.791 1.439 -6.035 1 93.88 137 LEU B C 1
ATOM 2818 O O . LEU B 1 137 ? 3.754 0.737 -6.348 1 93.88 137 LEU B O 1
ATOM 2822 N N . ARG B 1 138 ? 2.24 2.301 -6.879 1 90.31 138 ARG B N 1
ATOM 2823 C CA . ARG B 1 138 ? 2.764 2.457 -8.227 1 90.31 138 ARG B CA 1
ATOM 2824 C C . ARG B 1 138 ? 4.117 3.162 -8.211 1 90.31 138 ARG B C 1
ATOM 2826 O O . ARG B 1 138 ? 4.988 2.865 -9.039 1 90.31 138 ARG B O 1
ATOM 2833 N N . CYS B 1 139 ? 4.266 4.09 -7.332 1 91.81 139 CYS B N 1
ATOM 2834 C CA . CYS B 1 139 ? 5.512 4.844 -7.242 1 91.81 139 CYS B CA 1
ATOM 2835 C C . CYS B 1 139 ? 6.625 3.988 -6.652 1 91.81 139 CYS B C 1
ATOM 2837 O O . CYS B 1 139 ? 7.793 4.148 -7.016 1 91.81 139 CYS B O 1
ATOM 2839 N N . LYS B 1 140 ? 6.297 3.123 -5.75 1 88.38 140 LYS B N 1
ATOM 2840 C CA . LYS B 1 140 ? 7.25 2.207 -5.125 1 88.38 140 LYS B CA 1
ATOM 2841 C C . LYS B 1 140 ? 6.98 0.765 -5.543 1 88.38 140 LYS B C 1
ATOM 2843 O O . LYS B 1 140 ? 6.844 -0.119 -4.695 1 88.38 140 LYS B O 1
ATOM 2848 N N . TRP B 1 141 ? 7.02 0.56 -6.793 1 87.31 141 TRP B N 1
ATOM 2849 C CA . TRP B 1 141 ? 6.664 -0.738 -7.355 1 87.31 141 TRP B CA 1
ATOM 2850 C C . TRP B 1 141 ? 7.613 -1.824 -6.863 1 87.31 141 TRP B C 1
ATOM 2852 O O . TRP B 1 141 ? 8.836 -1.683 -6.965 1 87.31 141 TRP B O 1
ATOM 2862 N N . SER B 1 142 ? 7.031 -2.846 -6.375 1 85.62 142 SER B N 1
ATOM 2863 C CA . SER B 1 142 ? 7.859 -3.939 -5.879 1 85.62 142 SER B CA 1
ATOM 2864 C C . SER B 1 142 ? 8.352 -4.824 -7.02 1 85.62 142 SER B C 1
ATOM 2866 O O . SER B 1 142 ? 7.562 -5.234 -7.875 1 85.62 142 SER B O 1
ATOM 2868 N N . VAL B 1 143 ? 9.625 -5.191 -6.945 1 82.25 143 VAL B N 1
ATOM 2869 C CA . VAL B 1 143 ? 10.188 -6.082 -7.957 1 82.25 143 VAL B CA 1
ATOM 2870 C C . VAL B 1 143 ? 10.375 -7.48 -7.367 1 82.25 143 VAL B C 1
ATOM 2872 O O . VAL B 1 143 ? 10.938 -8.367 -8.016 1 82.25 143 VAL B O 1
ATOM 2875 N N . ASN B 1 144 ? 9.898 -7.633 -6.164 1 85.31 144 ASN B N 1
ATOM 2876 C CA . ASN B 1 144 ? 9.969 -8.945 -5.527 1 85.31 144 ASN B CA 1
ATOM 2877 C C . ASN B 1 144 ? 9.008 -9.938 -6.172 1 85.31 144 ASN B C 1
ATOM 2879 O O . ASN B 1 144 ? 8.086 -9.539 -6.887 1 85.31 144 ASN B O 1
ATOM 2883 N N . LEU B 1 145 ? 9.305 -11.211 -5.867 1 87.44 145 LEU B N 1
ATOM 2884 C CA . LEU B 1 145 ? 8.492 -12.266 -6.477 1 87.44 145 LEU B CA 1
ATOM 2885 C C . LEU B 1 145 ? 7.938 -13.211 -5.414 1 87.44 145 LEU B C 1
ATOM 2887 O O . LEU B 1 145 ? 8.492 -13.305 -4.312 1 87.44 145 LEU B O 1
ATOM 2891 N N . TYR B 1 146 ? 6.879 -13.82 -5.801 1 90.75 146 TYR B N 1
ATOM 2892 C CA . TYR B 1 146 ? 6.355 -15 -5.121 1 90.75 146 TYR B CA 1
ATOM 2893 C C . TYR B 1 146 ? 6.512 -16.25 -5.984 1 90.75 146 TYR B C 1
ATOM 2895 O O . TYR B 1 146 ? 6.566 -16.156 -7.215 1 90.75 146 TYR B O 1
ATOM 2903 N N . THR B 1 147 ? 6.617 -17.359 -5.355 1 91.44 147 THR B N 1
ATOM 2904 C CA . THR B 1 147 ? 6.617 -18.625 -6.078 1 91.44 147 THR B CA 1
ATOM 2905 C C . THR B 1 147 ? 5.348 -19.406 -5.781 1 91.44 147 THR B C 1
ATOM 2907 O O . THR B 1 147 ? 4.574 -19.047 -4.895 1 91.44 147 THR B O 1
ATOM 2910 N N . ALA B 1 148 ? 5.168 -20.438 -6.566 1 91.69 148 ALA B N 1
ATOM 2911 C CA . ALA B 1 148 ? 4.051 -21.359 -6.332 1 91.69 148 ALA B CA 1
ATOM 2912 C C . ALA B 1 148 ? 4.535 -22.672 -5.711 1 91.69 148 ALA B C 1
ATOM 2914 O O . ALA B 1 148 ? 5.691 -23.047 -5.883 1 91.69 148 ALA B O 1
ATOM 2915 N N . PHE B 1 149 ? 3.646 -23.312 -4.992 1 91.44 149 PHE B N 1
ATOM 2916 C CA . PHE B 1 149 ? 3.957 -24.594 -4.371 1 91.44 149 PHE B CA 1
ATOM 2917 C C . PHE B 1 149 ? 2.699 -25.438 -4.227 1 91.44 149 PHE B C 1
ATOM 2919 O O . PHE B 1 149 ? 1.587 -24.953 -4.449 1 91.44 149 PHE B O 1
ATOM 2926 N N . TRP B 1 150 ? 2.898 -26.672 -3.957 1 92.38 150 TRP B N 1
ATOM 2927 C CA . TRP B 1 150 ? 1.8 -27.594 -3.715 1 92.38 150 TRP B CA 1
ATOM 2928 C C . TRP B 1 150 ? 1.51 -27.719 -2.223 1 92.38 150 TRP B C 1
ATOM 2930 O O . TRP B 1 150 ? 2.434 -27.781 -1.407 1 92.38 150 TRP B O 1
ATOM 2940 N N . VAL B 1 151 ? 0.26 -27.719 -1.911 1 90.56 151 VAL B N 1
ATOM 2941 C CA . VAL B 1 151 ? -0.161 -27.828 -0.518 1 90.56 151 VAL B CA 1
ATOM 2942 C C . VAL B 1 151 ? -0.94 -29.125 -0.312 1 90.56 151 VAL B C 1
ATOM 2944 O O . VAL 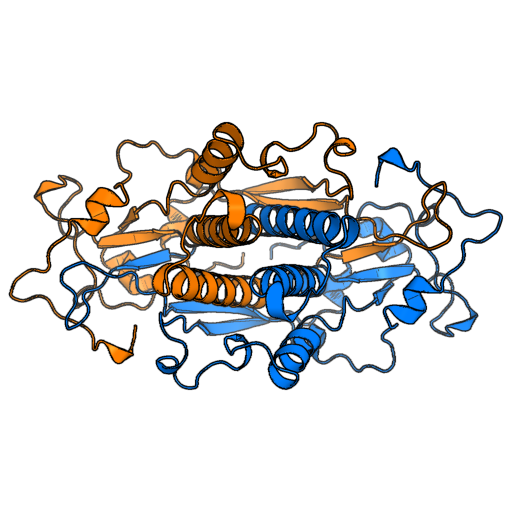B 1 151 ? -1.74 -29.516 -1.164 1 90.56 151 VAL B O 1
ATOM 2947 N N . GLU B 1 152 ? -0.676 -29.688 0.832 1 90.56 152 GLU B N 1
ATOM 2948 C CA . GLU B 1 152 ? -1.422 -30.906 1.164 1 90.56 152 GLU B CA 1
ATOM 2949 C C . GLU B 1 152 ? -2.926 -30.641 1.163 1 90.56 152 GLU B C 1
ATOM 2951 O O . GLU B 1 152 ? -3.391 -29.656 1.738 1 90.56 152 GLU B O 1
ATOM 2956 N N . GLY B 1 153 ? -3.633 -31.547 0.404 1 88.06 153 GLY B N 1
ATOM 2957 C CA . GLY B 1 153 ? -5.082 -31.438 0.376 1 88.06 153 GLY B CA 1
ATOM 2958 C C . GLY B 1 153 ? -5.598 -30.547 -0.74 1 88.06 153 GLY B C 1
ATOM 2959 O O . GLY B 1 153 ? -6.805 -30.516 -1.003 1 88.06 153 GLY B O 1
ATOM 2960 N N . PHE B 1 154 ? -4.699 -29.812 -1.338 1 87.31 154 PHE B N 1
ATOM 2961 C CA . PHE B 1 154 ? -5.109 -28.953 -2.445 1 87.31 154 PHE B CA 1
ATOM 2962 C C . PHE B 1 154 ? -4.926 -29.672 -3.779 1 87.31 154 PHE B C 1
ATOM 2964 O O . PHE B 1 154 ? -3.934 -30.375 -3.98 1 87.31 154 PHE B O 1
ATOM 2971 N N . GLU B 1 155 ? -5.82 -29.469 -4.672 1 84.38 155 GLU B N 1
ATOM 2972 C CA . GLU B 1 155 ? -5.723 -30.078 -5.996 1 84.38 155 GLU B CA 1
ATOM 2973 C C . GLU B 1 155 ? -4.938 -29.172 -6.953 1 84.38 155 GLU B C 1
ATOM 2975 O O . GLU B 1 155 ? -4.367 -29.656 -7.934 1 84.38 155 GLU B O 1
ATOM 2980 N N . THR B 1 156 ? -4.977 -27.891 -6.625 1 87.19 156 THR B N 1
ATOM 2981 C CA . THR B 1 156 ? -4.305 -26.922 -7.488 1 87.19 156 THR B CA 1
ATOM 2982 C C . THR B 1 156 ? -3.125 -26.281 -6.762 1 87.19 156 THR B C 1
ATOM 2984 O O . THR B 1 156 ? -2.963 -26.453 -5.555 1 87.19 156 THR B O 1
ATOM 2987 N N . ALA B 1 157 ? -2.291 -25.609 -7.516 1 90 157 ALA B N 1
ATOM 2988 C CA . ALA B 1 157 ? -1.134 -24.922 -6.941 1 90 157 ALA B CA 1
ATOM 2989 C C . ALA B 1 157 ? -1.562 -23.719 -6.117 1 90 157 ALA B C 1
ATOM 2991 O O . ALA B 1 157 ? -2.652 -23.172 -6.316 1 90 157 ALA B O 1
ATOM 2992 N N . ALA B 1 158 ? -0.749 -23.406 -5.156 1 89.81 158 ALA B N 1
ATOM 2993 C CA . ALA B 1 158 ? -0.938 -22.219 -4.332 1 89.81 158 ALA B CA 1
ATOM 2994 C C . ALA B 1 158 ? 0.265 -21.281 -4.43 1 89.81 158 ALA B C 1
ATOM 2996 O O . ALA B 1 158 ? 1.363 -21.703 -4.793 1 89.81 158 ALA B O 1
ATOM 2997 N N . VAL B 1 159 ? -0.013 -20.047 -4.199 1 90.5 159 VAL B N 1
ATOM 2998 C CA . VAL B 1 159 ? 1.091 -19.094 -4.16 1 90.5 159 VAL B CA 1
ATOM 2999 C C . VAL B 1 159 ? 1.676 -19.031 -2.752 1 90.5 159 VAL B C 1
ATOM 3001 O O . VAL B 1 159 ? 0.936 -19.016 -1.765 1 90.5 159 VAL B O 1
ATOM 3004 N N . ASP B 1 160 ? 2.969 -19.047 -2.674 1 91.5 160 ASP B N 1
ATOM 3005 C CA . ASP B 1 160 ? 3.65 -18.938 -1.39 1 91.5 160 ASP B CA 1
ATOM 3006 C C . ASP B 1 160 ? 3.895 -17.469 -1.026 1 91.5 160 ASP B C 1
ATOM 3008 O O . ASP B 1 160 ? 4.867 -16.859 -1.48 1 91.5 160 ASP B O 1
ATOM 3012 N N . PHE B 1 161 ? 3.057 -17.031 -0.11 1 91.94 161 PHE B N 1
ATOM 3013 C CA . PHE B 1 161 ? 3.148 -15.625 0.272 1 91.94 161 PHE B CA 1
ATOM 3014 C C . PHE B 1 161 ? 4.004 -15.461 1.523 1 91.94 161 PHE B C 1
ATOM 3016 O O . PHE B 1 161 ? 4.152 -14.344 2.037 1 91.94 161 PHE B O 1
ATOM 3023 N N . ASN B 1 162 ? 4.484 -16.562 2.059 1 90.5 162 ASN B N 1
ATOM 3024 C CA . ASN B 1 162 ? 5.512 -16.484 3.094 1 90.5 162 ASN B CA 1
ATOM 3025 C C . ASN B 1 162 ? 6.895 -16.25 2.496 1 90.5 162 ASN B C 1
ATOM 3027 O O . ASN B 1 162 ? 7.438 -17.109 1.814 1 90.5 162 ASN B O 1
ATOM 3031 N N . VAL B 1 163 ? 7.387 -15.086 2.762 1 90.31 163 VAL B N 1
ATOM 3032 C CA . VAL B 1 163 ? 8.594 -14.703 2.033 1 90.31 163 VAL B CA 1
ATOM 3033 C C . VAL B 1 163 ? 9.516 -13.898 2.943 1 90.31 163 VAL B C 1
ATOM 3035 O O . VAL B 1 163 ? 9.055 -13.258 3.891 1 90.31 163 VAL B O 1
ATOM 3038 N N . SER B 1 164 ? 10.805 -13.977 2.617 1 88.31 164 SER B N 1
ATOM 3039 C CA . SER B 1 164 ? 11.781 -13.086 3.23 1 88.31 164 SER B CA 1
ATOM 3040 C C . SER B 1 164 ? 11.969 -11.82 2.402 1 88.31 164 SER B C 1
ATOM 3042 O O . SER B 1 164 ? 12.016 -11.875 1.172 1 88.31 164 SER B O 1
ATOM 3044 N N . ARG B 1 165 ? 11.961 -10.695 3.086 1 89.69 165 ARG B N 1
ATOM 3045 C CA . ARG B 1 165 ? 12.18 -9.422 2.42 1 89.69 165 ARG B CA 1
ATOM 3046 C C . ARG B 1 165 ? 13.203 -8.578 3.174 1 89.69 165 ARG B C 1
ATOM 3048 O O . ARG B 1 165 ? 13.297 -8.656 4.402 1 89.69 165 ARG B O 1
ATOM 3055 N N . LYS B 1 166 ? 14.023 -7.824 2.389 1 87.31 166 LYS B N 1
ATOM 3056 C CA . LYS B 1 166 ? 14.789 -6.73 2.984 1 87.31 166 LYS B CA 1
ATOM 3057 C C . LYS B 1 166 ? 13.93 -5.48 3.141 1 87.31 166 LYS B C 1
ATOM 3059 O O . LYS B 1 166 ? 13.531 -4.863 2.146 1 87.31 166 LYS B O 1
ATOM 3064 N N . CYS B 1 167 ? 13.633 -5.156 4.352 1 90.12 167 CYS B N 1
ATOM 3065 C CA . CYS B 1 167 ? 12.703 -4.074 4.641 1 90.12 167 CYS B CA 1
ATOM 3066 C C . CYS B 1 167 ? 13.438 -2.822 5.094 1 90.12 167 CYS B C 1
ATOM 3068 O O . CYS B 1 167 ? 14.445 -2.912 5.797 1 90.12 167 CYS B O 1
ATOM 3070 N N . GLN B 1 168 ? 12.977 -1.706 4.551 1 82.94 168 GLN B N 1
ATOM 3071 C CA . GLN B 1 168 ? 13.414 -0.42 5.082 1 82.94 168 GLN B CA 1
ATOM 3072 C C . GLN B 1 168 ? 12.656 -0.065 6.359 1 82.94 168 GLN B C 1
ATOM 3074 O O . GLN B 1 168 ? 11.445 0.177 6.32 1 82.94 168 GLN B O 1
ATOM 3079 N N . VAL B 1 169 ? 13.391 -0.147 7.441 1 71.31 169 VAL B N 1
ATOM 3080 C CA . VAL B 1 169 ? 12.766 0.042 8.75 1 71.31 169 VAL B CA 1
ATOM 3081 C C . VAL B 1 169 ? 13.227 1.365 9.352 1 71.31 169 VAL B C 1
ATOM 3083 O O . VAL B 1 169 ? 14.398 1.74 9.227 1 71.31 169 VAL B O 1
ATOM 3086 N N . ASP B 1 170 ? 12.258 2.191 9.633 1 65.75 170 ASP B N 1
ATOM 3087 C CA . ASP B 1 170 ? 12.586 3.369 10.43 1 65.75 170 ASP B CA 1
ATOM 3088 C C . ASP B 1 170 ? 12.227 3.154 11.898 1 65.75 170 ASP B C 1
ATOM 3090 O O . ASP B 1 170 ? 11.055 3.242 12.273 1 65.75 170 ASP B O 1
ATOM 3094 N N . ASN B 1 171 ? 13.227 2.805 12.648 1 59 171 ASN B N 1
ATOM 3095 C CA . ASN B 1 171 ? 12.992 2.547 14.062 1 59 171 ASN B CA 1
ATOM 3096 C C . ASN B 1 171 ? 12.492 3.795 14.789 1 59 171 ASN B C 1
ATOM 3098 O O . ASN B 1 171 ? 11.867 3.697 15.844 1 59 171 ASN B O 1
ATOM 3102 N N . HIS B 1 172 ? 12.766 4.883 14.25 1 58.03 172 HIS B N 1
ATOM 3103 C CA . HIS B 1 172 ? 12.445 6.105 14.977 1 58.03 172 HIS B CA 1
ATOM 3104 C C . HIS B 1 172 ? 11.047 6.598 14.633 1 58.03 172 HIS B C 1
ATOM 3106 O O . HIS B 1 172 ? 10.445 7.359 15.406 1 58.03 172 HIS B O 1
ATOM 3112 N N . VAL B 1 173 ? 10.719 6.246 13.438 1 56.78 173 VAL B N 1
ATOM 3113 C CA . VAL B 1 173 ? 9.438 6.836 13.039 1 56.78 173 VAL B CA 1
ATOM 3114 C C . VAL B 1 173 ? 8.391 6.547 14.109 1 56.78 173 VAL B C 1
ATOM 3116 O O . VAL B 1 173 ? 7.621 7.438 14.492 1 56.78 173 VAL B O 1
ATOM 3119 N N . LEU B 1 174 ? 8.484 5.211 14.586 1 57.06 174 LEU B N 1
ATOM 3120 C CA . LEU B 1 174 ? 7.465 4.844 15.555 1 57.06 174 LEU B CA 1
ATOM 3121 C C . LEU B 1 174 ? 7.922 5.172 16.969 1 57.06 174 LEU B C 1
ATOM 3123 O O . LEU B 1 174 ? 7.098 5.312 17.875 1 57.06 174 LEU B O 1
ATOM 3127 N N . SER B 1 175 ? 9.25 5.125 17.141 1 50.81 175 SER B N 1
ATOM 3128 C CA . SER B 1 175 ? 9.742 5.309 18.5 1 50.81 175 SER B CA 1
ATOM 3129 C C . SER B 1 175 ? 9.727 6.777 18.891 1 50.81 175 SER B C 1
ATOM 3131 O O . SER B 1 175 ? 9.727 7.105 20.094 1 50.81 175 SER B O 1
ATOM 3133 N N . ARG B 1 176 ? 10.242 7.559 18.016 1 48.19 176 ARG B N 1
ATOM 3134 C CA . ARG B 1 176 ? 10.477 8.906 18.531 1 48.19 176 ARG B CA 1
ATOM 3135 C C . ARG B 1 176 ? 9.25 9.445 19.266 1 48.19 176 ARG B C 1
ATOM 3137 O O . ARG B 1 176 ? 8.117 9.234 18.828 1 48.19 176 ARG B O 1
ATOM 3144 N N . HIS B 1 177 ? 9.484 9.68 20.5 1 44.56 177 HIS B N 1
ATOM 3145 C CA . HIS B 1 177 ? 8.742 10.172 21.656 1 44.56 177 HIS B CA 1
ATOM 3146 C C . HIS B 1 177 ? 7.719 11.227 21.25 1 44.56 177 HIS B C 1
ATOM 3148 O O . HIS B 1 177 ? 7.922 11.945 20.281 1 44.56 177 HIS B O 1
ATOM 3154 N N . HIS B 1 178 ? 6.457 11.07 21.766 1 47.28 178 HIS B N 1
ATOM 3155 C CA . HIS B 1 178 ? 5.145 11.648 22.031 1 47.28 178 HIS B CA 1
ATOM 3156 C C . HIS B 1 178 ? 5.246 13.148 22.281 1 47.28 178 HIS B C 1
ATOM 3158 O O . HIS B 1 178 ? 4.281 13.883 22.062 1 47.28 178 HIS B O 1
ATOM 3164 N N . LYS B 1 179 ? 6.379 13.398 22.969 1 46.53 179 LYS B N 1
ATOM 3165 C CA . LYS B 1 179 ? 6.227 14.727 23.547 1 46.53 179 LYS B CA 1
ATOM 3166 C C . LYS B 1 179 ? 6.043 15.781 22.469 1 46.53 179 LYS B C 1
ATOM 3168 O O . LYS B 1 179 ? 5.648 16.922 22.766 1 46.53 179 LYS B O 1
ATOM 3173 N N . GLU B 1 180 ? 6.414 15.406 21.297 1 51.06 180 GLU B N 1
ATOM 3174 C CA . GLU B 1 180 ? 6.422 16.5 20.328 1 51.06 180 GLU B CA 1
ATOM 3175 C C . GLU B 1 180 ? 5.391 16.266 19.219 1 51.06 180 GLU B C 1
ATOM 3177 O O . GLU B 1 180 ? 5.48 16.844 18.141 1 51.06 180 GLU B O 1
ATOM 3182 N N . LEU B 1 181 ? 4.547 15.281 19.484 1 56.25 181 LEU B N 1
ATOM 3183 C CA . LEU B 1 181 ? 3.621 14.945 18.406 1 56.25 181 LEU B CA 1
ATOM 3184 C C . LEU B 1 181 ? 2.295 15.672 18.578 1 56.25 181 LEU B C 1
ATOM 3186 O O . LEU B 1 181 ? 1.782 15.789 19.688 1 56.25 181 LEU B O 1
ATOM 3190 N N . PHE B 1 182 ? 2.109 16.547 17.656 1 64.62 182 PHE B N 1
ATOM 3191 C CA . PHE B 1 182 ? 0.822 17.234 17.656 1 64.62 182 PHE B CA 1
ATOM 3192 C C . PHE B 1 182 ? -0.297 16.297 17.234 1 64.62 182 PHE B C 1
ATOM 3194 O O . PHE B 1 182 ? -0.105 15.438 16.375 1 64.62 182 PHE B O 1
ATOM 3201 N N . THR B 1 183 ? -1.277 16.391 18.125 1 65.5 183 THR B N 1
ATOM 3202 C CA . THR B 1 183 ? -2.449 15.555 17.891 1 65.5 183 THR B CA 1
ATOM 3203 C C . THR B 1 183 ? -3.234 16.047 16.688 1 65.5 183 THR B C 1
ATOM 3205 O O . THR B 1 183 ? -3.027 17.172 16.219 1 65.5 183 THR B O 1
ATOM 3208 N N . ARG B 1 184 ? -3.967 15.203 16.125 1 71 184 ARG B N 1
ATOM 3209 C CA . ARG B 1 184 ? -4.918 15.594 15.086 1 71 184 ARG B CA 1
ATOM 3210 C C . ARG B 1 184 ? -5.797 16.75 15.555 1 71 184 ARG B C 1
ATOM 3212 O O . ARG B 1 184 ? -6.113 17.656 14.781 1 71 184 ARG B O 1
ATOM 3219 N N . GLU B 1 185 ? -6.074 16.703 16.844 1 71.88 185 GLU B N 1
ATOM 3220 C CA . GLU B 1 185 ? -6.91 17.75 17.422 1 71.88 185 GLU B CA 1
ATOM 3221 C C . GLU B 1 185 ? -6.199 19.109 17.375 1 71.88 185 GLU B C 1
ATOM 3223 O O . GLU B 1 185 ? -6.816 20.125 17.078 1 71.88 185 GLU B O 1
ATOM 3228 N N . GLN B 1 186 ? -4.988 19.078 17.609 1 74.25 186 GLN B N 1
ATOM 3229 C CA . GLN B 1 186 ? -4.203 20.297 17.531 1 74.25 186 GLN B CA 1
ATOM 3230 C C . GLN B 1 186 ? -4.156 20.828 16.094 1 74.25 186 GLN B C 1
ATOM 3232 O O . GLN B 1 186 ? -4.324 22.031 15.875 1 74.25 186 GLN B O 1
ATOM 3237 N N . PHE B 1 187 ? -3.977 19.953 15.281 1 79.12 187 PHE B N 1
ATOM 3238 C CA . PHE B 1 187 ? -3.932 20.344 13.875 1 79.12 187 PHE B CA 1
ATOM 3239 C C . PHE B 1 187 ? -5.258 20.953 13.445 1 79.12 187 PHE B C 1
ATOM 3241 O O . PHE B 1 187 ? -5.281 22.016 12.82 1 79.12 187 PHE B O 1
ATOM 3248 N N . GLU B 1 188 ? -6.328 20.344 13.828 1 78.12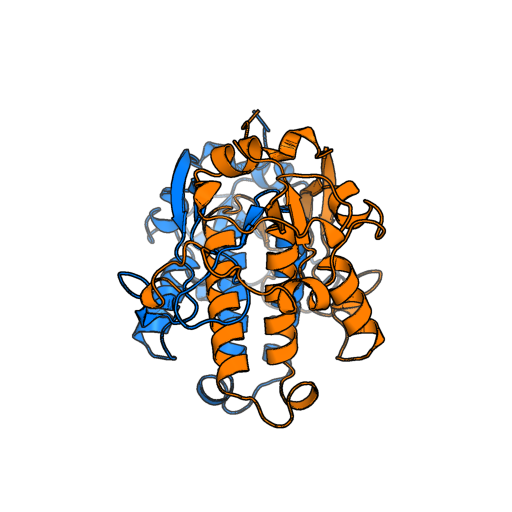 188 GLU B N 1
ATOM 3249 C CA . GLU B 1 188 ? -7.656 20.781 13.414 1 78.12 188 GLU B CA 1
ATOM 3250 C C . GLU B 1 188 ? -8.062 22.078 14.109 1 78.12 188 GLU B C 1
ATOM 3252 O O . GLU B 1 188 ? -9.008 22.75 13.695 1 78.12 188 GLU B O 1
ATOM 3257 N N . SER B 1 189 ? -7.309 22.422 15.102 1 79.69 189 SER B N 1
ATOM 3258 C CA . SER B 1 189 ? -7.645 23.641 15.852 1 79.69 189 SER B CA 1
ATOM 3259 C C . SER B 1 189 ? -6.938 24.859 15.273 1 79.69 189 SER B C 1
ATOM 3261 O O . SER B 1 189 ? -7.238 25.984 15.656 1 79.69 189 SER B O 1
ATOM 3263 N N . LEU B 1 190 ? -6.082 24.609 14.383 1 84.56 190 LEU B N 1
ATOM 3264 C CA . LEU B 1 190 ? -5.336 25.719 13.805 1 84.56 190 LEU B CA 1
ATOM 3265 C C . LEU B 1 190 ? -6.254 26.641 13.008 1 84.56 190 LEU B C 1
ATOM 3267 O O . LEU B 1 190 ? -7.102 26.172 12.25 1 84.56 190 LEU B O 1
ATOM 3271 N N . GLN B 1 191 ? -6.082 27.969 13.312 1 84.94 191 GLN B N 1
ATOM 3272 C CA . GLN B 1 191 ? -6.824 28.984 12.57 1 84.94 191 GLN B CA 1
ATOM 3273 C C . GLN B 1 191 ? -5.891 29.812 11.688 1 84.94 191 GLN B C 1
ATOM 3275 O O . GLN B 1 191 ? -4.781 30.156 12.102 1 84.94 191 GLN B O 1
ATOM 3280 N N . ALA B 1 192 ? -6.402 30.047 10.531 1 86.69 192 ALA B N 1
ATOM 3281 C CA . ALA B 1 192 ? -5.594 30.844 9.609 1 86.69 192 ALA B CA 1
ATOM 3282 C C . ALA B 1 192 ? -5.426 32.281 10.125 1 86.69 192 ALA B C 1
ATOM 3284 O O . ALA B 1 192 ? -6.391 32.906 10.57 1 86.69 192 ALA B O 1
ATOM 3285 N N . PRO B 1 193 ? -4.219 32.75 10.031 1 83.38 193 PRO B N 1
ATOM 3286 C CA . PRO B 1 193 ? -4.082 34.188 10.289 1 83.38 193 PRO B CA 1
ATOM 3287 C C . PRO B 1 193 ? -4.797 35.062 9.242 1 83.38 193 PRO B C 1
ATOM 3289 O O . PRO B 1 193 ? -5.102 34.562 8.148 1 83.38 193 PRO B O 1
ATOM 3292 N N . VAL B 1 194 ? -5.09 36.25 9.617 1 82.94 194 VAL B N 1
ATOM 3293 C CA . VAL B 1 194 ? -5.859 37.156 8.773 1 82.94 194 VAL B CA 1
ATOM 3294 C C . VAL B 1 194 ? -5.16 37.312 7.426 1 82.94 194 VAL B C 1
ATOM 3296 O O . VAL B 1 194 ? -5.816 37.375 6.383 1 82.94 194 VAL B O 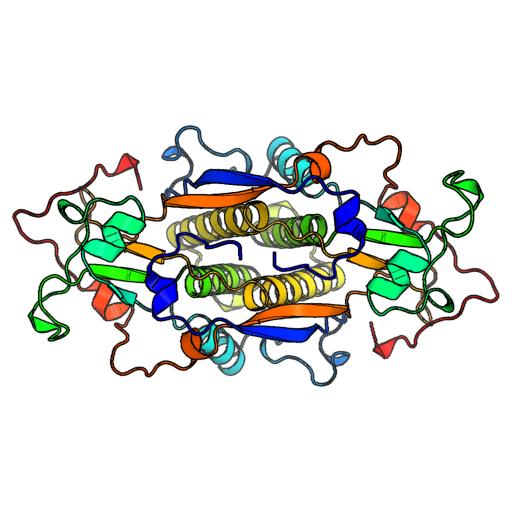1
ATOM 3299 N N . ASP B 1 195 ? -3.795 37.312 7.395 1 84.94 195 ASP B N 1
ATOM 3300 C CA . ASP B 1 195 ? -3.043 37.594 6.176 1 84.94 195 ASP B CA 1
ATOM 3301 C C . ASP B 1 195 ? -2.504 36.281 5.57 1 84.94 195 ASP B C 1
ATOM 3303 O O . ASP B 1 195 ? -1.562 36.312 4.777 1 84.94 195 ASP B O 1
ATOM 3307 N N . ALA B 1 196 ? -3.174 35.25 5.957 1 86.25 196 ALA B N 1
ATOM 3308 C CA . ALA B 1 196 ? -2.688 33.969 5.457 1 86.25 196 ALA B CA 1
ATOM 3309 C C . ALA B 1 196 ? -2.832 33.875 3.941 1 86.25 196 ALA B C 1
ATOM 3311 O O . ALA B 1 196 ? -3.846 34.281 3.383 1 86.25 196 ALA B O 1
ATOM 3312 N N . ARG B 1 197 ? -1.747 33.406 3.293 1 87.44 197 ARG B N 1
ATOM 3313 C CA . ARG B 1 197 ? -1.867 33.094 1.874 1 87.44 197 ARG B CA 1
ATOM 3314 C C . ARG B 1 197 ? -2.619 31.797 1.668 1 87.44 197 ARG B C 1
ATOM 3316 O O . ARG B 1 197 ? -2.158 30.734 2.096 1 87.44 197 ARG B O 1
ATOM 3323 N N . ARG B 1 198 ? -3.791 31.922 1.009 1 89.75 198 ARG B N 1
ATOM 3324 C CA . ARG B 1 198 ? -4.664 30.766 0.827 1 89.75 198 ARG B CA 1
ATOM 3325 C C . ARG B 1 198 ? -4.633 30.281 -0.617 1 89.75 198 ARG B C 1
ATOM 3327 O O . ARG B 1 198 ? -4.609 31.078 -1.551 1 89.75 198 ARG B O 1
ATOM 3334 N N . ARG B 1 199 ? -4.645 28.953 -0.763 1 86.69 199 ARG B N 1
ATOM 3335 C CA . ARG B 1 199 ? -4.734 28.359 -2.088 1 86.69 199 ARG B CA 1
ATOM 3336 C C . ARG B 1 199 ? -6.184 28.219 -2.531 1 86.69 199 ARG B C 1
ATOM 3338 O O . ARG B 1 199 ? -7.09 28.125 -1.697 1 86.69 199 ARG B O 1
ATOM 3345 N N . PRO B 1 200 ? -6.34 28.203 -3.898 1 86.06 200 PRO B N 1
ATOM 3346 C CA . PRO B 1 200 ? -7.711 28.031 -4.383 1 86.06 200 PRO B CA 1
ATOM 3347 C C . PRO B 1 200 ? -8.32 26.703 -3.971 1 86.06 200 PRO B C 1
ATOM 3349 O O . PRO B 1 200 ? -7.613 25.688 -3.895 1 86.06 200 PRO B O 1
ATOM 3352 N N . ALA B 1 201 ? -9.633 26.656 -3.76 1 83.25 201 ALA B N 1
ATOM 3353 C CA . ALA B 1 201 ? -10.352 25.484 -3.254 1 83.25 201 ALA B CA 1
ATOM 3354 C C . ALA B 1 201 ? -10.32 24.344 -4.262 1 83.25 201 ALA B C 1
ATOM 3356 O O . ALA B 1 201 ? -10.383 23.172 -3.881 1 83.25 201 ALA B O 1
ATOM 3357 N N . ASP B 1 202 ? -10.18 24.656 -5.504 1 79.88 202 ASP B N 1
ATOM 3358 C CA . ASP B 1 202 ? -10.289 23.641 -6.543 1 79.88 202 ASP B CA 1
ATOM 3359 C C . ASP B 1 202 ? -9.023 22.797 -6.617 1 79.88 202 ASP B C 1
ATOM 3361 O O . ASP B 1 202 ? -8.977 21.812 -7.352 1 79.88 202 ASP B O 1
ATOM 3365 N N . ILE B 1 203 ? -8.055 23.078 -5.891 1 76.44 203 ILE B N 1
ATOM 3366 C CA . ILE B 1 203 ? -6.84 22.266 -5.879 1 76.44 203 ILE B CA 1
ATOM 3367 C C . ILE B 1 203 ? -6.984 21.141 -4.852 1 76.44 203 ILE B C 1
ATOM 3369 O O . ILE B 1 203 ? -6.18 20.203 -4.832 1 76.44 203 ILE B O 1
ATOM 3373 N N . TYR B 1 204 ? -8.047 21.375 -4.016 1 79.56 204 TYR B N 1
ATOM 3374 C CA . TYR B 1 204 ? -8.234 20.391 -2.943 1 79.56 204 TYR B CA 1
ATOM 3375 C C . TYR B 1 204 ? -9.352 19.406 -3.287 1 79.56 204 TYR B C 1
ATOM 3377 O O . TYR B 1 204 ? -9.352 18.281 -2.816 1 79.56 204 TYR B O 1
#

pLDDT: mean 82.0, std 14.61, range [21.23, 97.19]